Protein AF-0000000083613659 (afdb_homodimer)

Secondary structure (DSSP, 8-state):
----HHHHHH-HHHHHHHHHHHHHHHHHSTTSEEEEEEEETTEEEEEEES-SSSSS---TT-EEEGGGSGGGGSBTTTTB-EEES-GGG-GGGGGGHHHHHHTT--EEEEEEEE-TTS-EEEEEEEEESS-----HHHHHHHHHHHHHHHHHHHHHHHHHB-TTT-SEEHHHHHHHHHHHTTT-EEEEEEEEETHHHHHHHH-HHHHHHHHHHHHHHHHHHHTTSTT-EEEEEETTEEEEEEES---HHHHHHHHHHHHHHHH--SSS---EEEEEEEEE-SS--S-HHHHHHHHHHHHHHHHHTTSSEEEE-/----HHHHHH-HHHHHHHHHHHHHHHHHSTTSEEEEEEEETTEEEEEEES-SSSSS---TT-EEEGGGSGGGGSBTTTTB-EEES-GGG-GGGGGGHHHHHHTT--EEEEEEEE-TTS-EEEEEEEEESS-----HHHHHHHHHHHHHHHHHHHHHHHHHB-TTT-SEEHHHHHHHHHHHTTT-EEEEEEEEETHHHHHHHH-HHHHHHHHHHHHHHHHHHHTTSTT-EEEEEETTEEEEEEES---HHHHHHHHHHHHHHHH--SSS---EEEEEEEEE-SS--S-HHHHHHHHHHHHHHHHHTTSSEEEE-

Sequence (626 aa):
MMITLQELQVYRNFDELANDVLDLAKEILPDKLIYLTAFSDGQQIILKLSDENTQILLSEGMVINLEETVCNRVDFERNQPLIFEDIKKEPCLDDLKEILEDVNIESYLGIPISLVSGERFGTLCAAHHEASHFDKKSVDLLQRIARMFSYYLELERLAYRDALTGLYNRQYLFRFFDALSKEGGVLFFLDLDGFKKVNDKYGHDAGDEVLKEVASKLQLFVEGENGAFAARLGGDEFIINFPGIFTKADLIKRAEKLLNSLNNWAAKYPLSASIGIVAYPANGYLALETLLKNADSAMYKAKGAGKNTYAIFMMITLQELQVYRNFDELANDVLDLAKEILPDKLIYLTAFSDGQQIILKLSDENTQILLSEGMVINLEETVCNRVDFERNQPLIFEDIKKEPCLDDLKEILEDVNIESYLGIPISLVSGERFGTLCAAHHEASHFDKKSVDLLQRIARMFSYYLELERLAYRDALTGLYNRQYLFRFFDALSKEGGVLFFLDLDGFKKVNDKYGHDAGDEVLKEVASKLQLFVEGENGAFAARLGGDEFIINFPGIFTKADLIKRAEKLLNSLNNWAAKYPLSASIGIVAYPANGYLALETLLKNADSAMYKAKGAGKNTYAIF

Organism: NCBI:txid2304605

Nearest PDB structures (foldseek):
  4zmu-assembly2_D  TM=4.798E-01  e=1.813E-21  Pseudomonas aeruginosa PAO1
  4zmm-assembly1_B  TM=8.384E-01  e=2.530E-10  Pseudomonas aeruginosa PAO1
  6oap-assembly1_B  TM=8.321E-01  e=5.256E-07  [Leptolyngbya] sp. JSC-1
  6ob8-assembly1_A  TM=8.183E-01  e=5.579E-07  [Leptolyngbya] sp. JSC-1
  6ob8-assembly1_B  TM=8.165E-01  e=7.083E-07  [Leptolyngbya] sp. JSC-1

Structure (mmCIF, N/CA/C/O backbone):
data_AF-0000000083613659-model_v1
#
loop_
_entity.id
_entity.type
_entity.pdbx_description
1 polymer 'Sensor domain-containing diguanylate cyclase'
#
loop_
_atom_site.group_PDB
_atom_site.id
_atom_site.type_symbol
_atom_site.label_atom_id
_atom_site.label_alt_id
_atom_site.label_comp_id
_atom_site.label_asym_id
_atom_site.label_entity_id
_atom_site.label_seq_id
_atom_site.pdbx_PDB_ins_code
_atom_site.Cartn_x
_atom_site.Cartn_y
_atom_site.Cartn_z
_atom_site.occupancy
_atom_site.B_iso_or_equiv
_atom_site.auth_seq_id
_atom_site.auth_comp_id
_atom_site.auth_asym_id
_atom_site.auth_atom_id
_atom_site.pdbx_PDB_model_num
ATOM 1 N N . MET A 1 1 ? -7.594 -2.057 15.836 1 32.44 1 MET A N 1
ATOM 2 C CA . MET A 1 1 ? -8.82 -1.708 15.125 1 32.44 1 MET A CA 1
ATOM 3 C C . MET A 1 1 ? -9.094 -2.697 14 1 32.44 1 MET A C 1
ATOM 5 O O . MET A 1 1 ? -8.258 -2.887 13.117 1 32.44 1 MET A O 1
ATOM 9 N N . MET A 1 2 ? -10.047 -3.574 14.242 1 42.12 2 MET A N 1
ATOM 10 C CA . MET A 1 2 ? -10.484 -4.645 13.352 1 42.12 2 MET A CA 1
ATOM 11 C C . MET A 1 2 ? -11.031 -4.078 12.047 1 42.12 2 MET A C 1
ATOM 13 O O . MET A 1 2 ? -11.844 -3.148 12.062 1 42.12 2 MET A O 1
ATOM 17 N N . ILE A 1 3 ? -10.242 -4.223 11 1 49.47 3 ILE A N 1
ATOM 18 C CA . ILE A 1 3 ? -10.836 -3.867 9.711 1 49.47 3 ILE A CA 1
ATOM 19 C C . ILE A 1 3 ? -12.219 -4.504 9.586 1 49.47 3 ILE A C 1
ATOM 21 O O . ILE A 1 3 ? -12.359 -5.723 9.703 1 49.47 3 ILE A O 1
ATOM 25 N N . THR A 1 4 ? -13.227 -3.682 9.789 1 56.28 4 THR A N 1
ATOM 26 C CA . THR A 1 4 ? -14.57 -4.23 9.641 1 56.28 4 THR A CA 1
ATOM 27 C C . THR A 1 4 ? -14.82 -4.688 8.211 1 56.28 4 THR A C 1
ATOM 29 O O . THR A 1 4 ? -14.141 -4.234 7.281 1 56.28 4 THR A O 1
ATOM 32 N N . LEU A 1 5 ? -15.508 -5.711 8.078 1 55.19 5 LEU A N 1
ATOM 33 C CA . LEU A 1 5 ? -15.922 -6.238 6.781 1 55.19 5 LEU A CA 1
ATOM 34 C C . LEU A 1 5 ? -16.391 -5.113 5.867 1 55.19 5 LEU A C 1
ATOM 36 O O . LEU A 1 5 ? -16.125 -5.137 4.66 1 55.19 5 LEU A O 1
ATOM 40 N N . GLN A 1 6 ? -17.016 -4.281 6.52 1 55.59 6 GLN A N 1
ATOM 41 C CA . GLN A 1 6 ? -17.547 -3.168 5.734 1 55.59 6 GLN A CA 1
ATOM 42 C C . GLN A 1 6 ? -16.422 -2.354 5.109 1 55.59 6 GLN A C 1
ATOM 44 O O . GLN A 1 6 ? -16.516 -1.915 3.961 1 55.59 6 GLN A O 1
ATOM 49 N N . GLU A 1 7 ? -15.453 -2.32 5.879 1 59.97 7 GLU A N 1
ATOM 50 C CA . GLU A 1 7 ? -14.305 -1.567 5.391 1 59.97 7 GLU A CA 1
ATOM 51 C C . GLU A 1 7 ? -13.641 -2.275 4.211 1 59.97 7 GLU A C 1
ATOM 53 O O . GLU A 1 7 ? -13.234 -1.63 3.242 1 59.97 7 GLU A O 1
ATOM 58 N N . LEU A 1 8 ? -13.641 -3.51 4.371 1 61.19 8 LEU A N 1
ATOM 59 C CA . LEU A 1 8 ? -12.977 -4.262 3.311 1 61.19 8 LEU A CA 1
ATOM 60 C C . LEU A 1 8 ? -13.789 -4.211 2.02 1 61.19 8 LEU A C 1
ATOM 62 O O . LEU A 1 8 ? -13.219 -4.172 0.927 1 61.19 8 LEU A O 1
ATOM 66 N N . GLN A 1 9 ? -15.062 -4.238 2.195 1 57.19 9 GLN A N 1
ATOM 67 C CA . GLN A 1 9 ? -15.93 -4.246 1.021 1 57.19 9 GLN A CA 1
ATOM 68 C C . GLN A 1 9 ? -15.883 -2.902 0.298 1 57.19 9 GLN A C 1
ATOM 70 O O . GLN A 1 9 ? -16.094 -2.838 -0.915 1 57.19 9 GLN A O 1
ATOM 75 N N . VAL A 1 10 ? -15.695 -1.977 1.081 1 54.22 10 VAL A N 1
ATOM 76 C CA . VAL A 1 10 ? -15.719 -0.648 0.477 1 54.22 10 VAL A CA 1
ATOM 77 C C . VAL A 1 10 ? -14.461 -0.448 -0.372 1 54.22 10 VAL A C 1
ATOM 79 O O . VAL A 1 10 ? -14.469 0.333 -1.326 1 54.22 10 VAL A O 1
ATOM 82 N N . TYR A 1 11 ? -13.562 -1.342 -0.169 1 59.06 11 TYR A N 1
ATOM 83 C CA . TYR A 1 11 ? -12.328 -1.108 -0.9 1 59.06 11 TYR A CA 1
ATOM 84 C C . TYR A 1 11 ? -12.367 -1.778 -2.27 1 59.06 11 TYR A C 1
ATOM 86 O O . TYR A 1 11 ? -12.367 -3.008 -2.365 1 59.06 11 TYR A O 1
ATOM 94 N N . ARG A 1 12 ? -12.75 -1.066 -3.393 1 58.88 12 ARG A N 1
ATOM 95 C CA . ARG A 1 12 ? -12.719 -1.553 -4.766 1 58.88 12 ARG A CA 1
ATOM 96 C C . ARG A 1 12 ? -11.398 -2.266 -5.062 1 58.88 12 ARG A C 1
ATOM 98 O O . ARG A 1 12 ? -11.383 -3.291 -5.746 1 58.88 12 ARG A O 1
ATOM 105 N N . ASN A 1 13 ? -10.352 -1.729 -4.582 1 61.09 13 ASN A N 1
ATOM 106 C CA . ASN A 1 13 ? -9.039 -2.32 -4.836 1 61.09 13 ASN A CA 1
ATOM 107 C C . ASN A 1 13 ? -8.906 -3.684 -4.164 1 61.09 13 ASN A C 1
ATOM 109 O O . ASN A 1 13 ? -8.211 -4.566 -4.676 1 61.09 13 ASN A O 1
ATOM 113 N N . PHE A 1 14 ? -9.703 -3.812 -3.102 1 70.44 14 PHE A N 1
ATOM 114 C CA . PHE A 1 14 ? -9.711 -5.133 -2.482 1 70.44 14 PHE A CA 1
ATOM 115 C C . PHE A 1 14 ? -10.336 -6.164 -3.416 1 70.44 14 PHE A C 1
ATOM 117 O O . PHE A 1 14 ? -9.812 -7.277 -3.555 1 70.44 14 PHE A O 1
ATOM 124 N N . ASP A 1 15 ? -11.32 -5.594 -4.098 1 74.44 15 ASP A N 1
ATOM 125 C CA . ASP A 1 15 ? -12.023 -6.512 -4.984 1 74.44 15 ASP A CA 1
ATOM 126 C C . ASP A 1 15 ? -11.109 -7.004 -6.109 1 74.44 15 ASP A C 1
ATOM 128 O O . ASP A 1 15 ? -11.094 -8.195 -6.426 1 74.44 15 ASP A O 1
ATOM 132 N N . GLU A 1 16 ? -10.344 -6.102 -6.566 1 74.5 16 GLU A N 1
ATOM 133 C CA . GLU A 1 16 ? -9.453 -6.48 -7.66 1 74.5 16 GLU A CA 1
ATOM 134 C C . GLU A 1 16 ? -8.352 -7.422 -7.18 1 74.5 16 GLU A C 1
ATOM 136 O O . GLU A 1 16 ? -8.07 -8.438 -7.824 1 74.5 16 GLU A O 1
ATOM 141 N N . LEU A 1 17 ? -7.793 -7.074 -6.105 1 79.31 17 LEU A N 1
ATOM 142 C CA . LEU A 1 17 ? -6.73 -7.906 -5.547 1 79.31 17 LEU A CA 1
ATOM 143 C C . LEU A 1 17 ? -7.266 -9.289 -5.176 1 79.31 17 LEU A C 1
ATOM 145 O O . LEU A 1 17 ? -6.629 -10.305 -5.473 1 79.31 17 LEU A O 1
ATOM 149 N N . ALA A 1 18 ? -8.422 -9.234 -4.562 1 86.44 18 ALA A N 1
ATOM 150 C CA . ALA A 1 18 ? -9.039 -10.5 -4.188 1 86.44 18 ALA A CA 1
ATOM 151 C C . ALA A 1 18 ? -9.305 -11.367 -5.418 1 86.44 18 ALA A C 1
ATOM 153 O O . ALA A 1 18 ? -9.039 -12.57 -5.402 1 86.44 18 ALA A O 1
ATOM 154 N N . ASN A 1 19 ? -9.734 -10.742 -6.426 1 86.25 19 ASN A N 1
ATOM 155 C CA . ASN A 1 19 ? -10 -11.477 -7.66 1 86.25 19 ASN A CA 1
ATOM 156 C C . ASN A 1 19 ? -8.719 -12.062 -8.25 1 86.25 19 ASN A C 1
ATOM 158 O O . ASN A 1 19 ? -8.703 -13.203 -8.719 1 86.25 19 ASN A O 1
ATOM 162 N N . ASP A 1 20 ? -7.727 -11.273 -8.242 1 83.25 20 ASP A N 1
ATOM 163 C CA . ASP A 1 20 ? -6.457 -11.742 -8.781 1 83.25 20 ASP A CA 1
ATOM 164 C C . ASP A 1 20 ? -5.91 -12.914 -7.973 1 83.25 20 ASP A C 1
ATOM 166 O O . ASP A 1 20 ? -5.387 -13.875 -8.539 1 83.25 20 ASP A O 1
ATOM 170 N N . VAL A 1 21 ? -6.016 -12.805 -6.727 1 90 21 VAL A N 1
ATOM 171 C CA . VAL A 1 21 ? -5.586 -13.883 -5.84 1 90 21 VAL A CA 1
ATOM 172 C C . VAL A 1 21 ? -6.383 -15.148 -6.137 1 90 21 VAL A C 1
ATOM 174 O O . VAL A 1 21 ? -5.809 -16.234 -6.285 1 90 21 VAL A O 1
ATOM 177 N N . LEU A 1 22 ? -7.664 -15 -6.277 1 92.5 22 LEU A N 1
ATOM 178 C CA . LEU A 1 22 ? -8.523 -16.156 -6.523 1 92.5 22 LEU A CA 1
ATOM 179 C C . LEU A 1 22 ? -8.242 -16.766 -7.891 1 92.5 22 LEU A C 1
ATOM 181 O O . LEU A 1 22 ? -8.227 -17.984 -8.039 1 92.5 22 LEU A O 1
ATOM 185 N N . ASP A 1 23 ? -8.023 -15.93 -8.797 1 87.44 23 ASP A N 1
ATOM 186 C CA . ASP A 1 23 ? -7.723 -16.422 -10.141 1 87.44 23 ASP A CA 1
ATOM 187 C C . ASP A 1 23 ? -6.418 -17.219 -10.148 1 87.44 23 ASP A C 1
ATOM 189 O O . ASP A 1 23 ? -6.344 -18.281 -10.773 1 87.44 23 ASP A O 1
ATOM 193 N N . LEU A 1 24 ? -5.453 -16.703 -9.523 1 89.25 24 LEU A N 1
ATOM 194 C CA . LEU A 1 24 ? -4.184 -17.422 -9.422 1 89.25 24 LEU A CA 1
ATOM 195 C C . LEU A 1 24 ? -4.359 -18.75 -8.703 1 89.25 24 LEU A C 1
ATOM 197 O O . LEU A 1 24 ? -3.877 -19.781 -9.172 1 89.25 24 LEU A O 1
ATOM 201 N N . ALA A 1 25 ? -5.051 -18.734 -7.621 1 93.5 25 ALA A N 1
ATOM 202 C CA . ALA A 1 25 ? -5.293 -19.953 -6.852 1 93.5 25 ALA A CA 1
ATOM 203 C C . ALA A 1 25 ? -6.078 -20.969 -7.672 1 93.5 25 ALA A C 1
ATOM 205 O O . ALA A 1 25 ? -5.809 -22.172 -7.602 1 93.5 25 ALA A O 1
ATOM 206 N N . LYS A 1 26 ? -7 -20.484 -8.438 1 92.25 26 LYS A N 1
ATOM 207 C CA . LYS A 1 26 ? -7.82 -21.344 -9.273 1 92.25 26 LYS A CA 1
ATOM 208 C C . LYS A 1 26 ? -6.98 -22.031 -10.352 1 92.25 26 LYS A C 1
ATOM 210 O O . LYS A 1 26 ? -7.246 -23.172 -10.719 1 92.25 26 LYS A O 1
ATOM 215 N N . GLU A 1 27 ? -6.066 -21.359 -10.812 1 88.38 27 GLU A N 1
ATOM 216 C CA . GLU A 1 27 ? -5.156 -21.953 -11.789 1 88.38 27 GLU A CA 1
ATOM 217 C C . GLU A 1 27 ? -4.328 -23.062 -11.156 1 88.38 27 GLU A C 1
ATOM 219 O O . GLU A 1 27 ? -3.98 -24.047 -11.82 1 88.38 27 GLU A O 1
ATOM 224 N N . ILE A 1 28 ? -4.043 -22.938 -9.922 1 90.31 28 ILE A N 1
ATOM 225 C CA . ILE A 1 28 ? -3.244 -23.922 -9.195 1 90.31 28 ILE A CA 1
ATOM 226 C C . ILE A 1 28 ? -4.102 -25.141 -8.852 1 90.31 28 ILE A C 1
ATOM 228 O O . ILE A 1 28 ? -3.664 -26.281 -9.008 1 90.31 28 ILE A O 1
ATOM 232 N N . LEU A 1 29 ? -5.332 -24.859 -8.375 1 93.19 29 LEU A N 1
ATOM 233 C CA . LEU A 1 29 ? -6.305 -25.891 -8.055 1 93.19 29 LEU A CA 1
ATOM 234 C C . LEU A 1 29 ? -7.594 -25.688 -8.844 1 93.19 29 LEU A C 1
ATOM 236 O O . LEU A 1 29 ? -8.609 -25.25 -8.289 1 93.19 29 LEU A O 1
ATOM 240 N N . PRO A 1 30 ? -7.617 -26.125 -10.07 1 90.81 30 PRO A N 1
ATOM 241 C CA . PRO A 1 30 ? -8.734 -25.781 -10.961 1 90.81 30 PRO A CA 1
ATOM 242 C C . PRO A 1 30 ? -10.031 -26.484 -10.578 1 90.81 30 PRO A C 1
ATOM 244 O O . PRO A 1 30 ? -11.117 -25.984 -10.883 1 90.81 30 PRO A O 1
ATOM 247 N N . ASP A 1 31 ? -9.945 -27.562 -9.906 1 92.19 31 ASP A N 1
ATOM 248 C CA . ASP A 1 31 ? -11.141 -28.359 -9.641 1 92.19 31 ASP A CA 1
ATOM 249 C C . ASP A 1 31 ? -11.742 -28 -8.281 1 92.19 31 ASP A C 1
ATOM 251 O O . ASP A 1 31 ? -12.773 -28.547 -7.887 1 92.19 31 ASP A O 1
ATOM 255 N N . LYS A 1 32 ? -11.164 -27.094 -7.59 1 95.56 32 LYS A N 1
ATOM 256 C CA . LYS A 1 32 ? -11.625 -26.734 -6.254 1 95.56 32 LYS A CA 1
ATOM 257 C C . LYS A 1 32 ? -12.336 -25.375 -6.266 1 95.56 32 LYS A C 1
ATOM 259 O O . LYS A 1 32 ? -12.102 -24.562 -7.152 1 95.56 32 LYS A O 1
ATOM 264 N N . LEU A 1 33 ? -13.281 -25.219 -5.352 1 96.62 33 LEU A N 1
ATOM 265 C CA . LEU A 1 33 ? -13.758 -23.875 -5.055 1 96.62 33 LEU A CA 1
ATOM 266 C C . LEU A 1 33 ? -12.758 -23.125 -4.191 1 96.62 33 LEU A C 1
ATOM 268 O O . LEU A 1 33 ? -12.383 -23.594 -3.115 1 96.62 33 LEU A O 1
ATOM 272 N N . ILE A 1 34 ? -12.312 -22.016 -4.684 1 97.19 34 ILE A N 1
ATOM 273 C CA . ILE A 1 34 ? -11.406 -21.156 -3.928 1 97.19 34 ILE A CA 1
ATOM 274 C C . ILE A 1 34 ? -12.172 -19.969 -3.35 1 97.19 34 ILE A C 1
ATOM 276 O O . ILE A 1 34 ? -12.992 -19.359 -4.043 1 97.19 34 ILE A O 1
ATOM 280 N N . TYR A 1 35 ? -11.914 -19.703 -2.074 1 95.94 35 TYR A N 1
ATOM 281 C CA . TYR A 1 35 ? -12.617 -18.547 -1.516 1 95.94 35 TYR A CA 1
ATOM 282 C C . TYR A 1 35 ? -11.805 -17.906 -0.397 1 95.94 35 TYR A C 1
ATOM 284 O O . TYR A 1 35 ? -10.945 -18.562 0.207 1 95.94 35 TYR A O 1
ATOM 292 N N . LEU A 1 36 ? -12.023 -16.656 -0.271 1 94.38 36 LEU A N 1
ATOM 293 C CA . LEU A 1 36 ? -11.391 -15.844 0.767 1 94.38 36 LEU A CA 1
ATOM 294 C C . LEU A 1 36 ? -12.375 -15.539 1.894 1 94.38 36 LEU A C 1
ATOM 296 O O . LEU A 1 36 ? -13.539 -15.234 1.639 1 94.38 36 LEU A O 1
ATOM 300 N N . THR A 1 37 ? -11.875 -15.672 3.135 1 93.44 37 THR A N 1
ATOM 301 C CA . THR A 1 37 ? -12.727 -15.367 4.277 1 93.44 37 THR A CA 1
ATOM 302 C C . THR A 1 37 ? -12.055 -14.352 5.191 1 93.44 37 THR A C 1
ATOM 304 O O . THR A 1 37 ? -10.852 -14.117 5.102 1 93.44 37 THR A O 1
ATOM 307 N N . ALA A 1 38 ? -12.859 -13.719 6.012 1 91.38 38 ALA A N 1
ATOM 308 C CA . ALA A 1 38 ? -12.398 -12.828 7.07 1 91.38 38 ALA A CA 1
ATOM 309 C C . ALA A 1 38 ? -13.078 -13.141 8.398 1 91.38 38 ALA A C 1
ATOM 311 O O . ALA A 1 38 ? -14.188 -13.68 8.422 1 91.38 38 ALA A O 1
ATOM 312 N N . PHE A 1 39 ? -12.328 -12.859 9.453 1 90.94 39 PHE A N 1
ATOM 313 C CA . PHE A 1 39 ? -12.859 -13.047 10.797 1 90.94 39 PHE A CA 1
ATOM 314 C C . PHE A 1 39 ? -13.227 -11.703 11.422 1 90.94 39 PHE A C 1
ATOM 316 O O . PHE A 1 39 ? -12.5 -10.727 11.273 1 90.94 39 PHE A O 1
ATOM 323 N N . SER A 1 40 ? -14.375 -11.594 12 1 83.44 40 SER A N 1
ATOM 324 C CA . SER A 1 40 ? -14.812 -10.406 12.719 1 83.44 40 SER A CA 1
ATOM 325 C C . SER A 1 40 ? -15.789 -10.758 13.836 1 83.44 40 SER A C 1
ATOM 327 O O . SER A 1 40 ? -16.812 -11.391 13.586 1 83.44 40 SER A O 1
ATOM 329 N N . ASP A 1 41 ? -15.469 -10.336 15.031 1 82.94 41 ASP A N 1
ATOM 330 C CA . ASP A 1 41 ? -16.375 -10.469 16.156 1 82.94 41 ASP A CA 1
ATOM 331 C C . ASP A 1 41 ? -16.859 -11.906 16.312 1 82.94 41 ASP A C 1
ATOM 333 O O . ASP A 1 41 ? -18.062 -12.164 16.375 1 82.94 41 ASP A O 1
ATOM 337 N N . GLY A 1 42 ? -16.016 -12.766 16.219 1 88.25 42 GLY A N 1
ATOM 338 C CA . GLY A 1 42 ? -16.328 -14.172 16.438 1 88.25 42 GLY A CA 1
ATOM 339 C C . GLY A 1 42 ? -17.047 -14.812 15.266 1 88.25 42 GLY A C 1
ATOM 340 O O . GLY A 1 42 ? -17.578 -15.914 15.383 1 88.25 42 GLY A O 1
ATOM 341 N N . GLN A 1 43 ? -17.094 -14.117 14.188 1 91.62 43 GLN A N 1
ATOM 342 C CA . GLN A 1 43 ? -17.75 -14.617 12.984 1 91.62 43 GLN A CA 1
ATOM 343 C C . GLN A 1 43 ? -16.766 -14.727 11.82 1 91.62 43 GLN A C 1
ATOM 345 O O . GLN A 1 43 ? -15.742 -14.055 11.812 1 91.62 43 GLN A O 1
ATOM 350 N N . GLN A 1 44 ? -17.125 -15.648 10.922 1 92.94 44 GLN A N 1
ATOM 351 C CA . GLN A 1 44 ? -16.453 -15.719 9.633 1 92.94 44 GLN A CA 1
ATOM 352 C C . GLN A 1 44 ? -17.344 -15.172 8.516 1 92.94 44 GLN A C 1
ATOM 354 O O . GLN A 1 44 ? -18.531 -15.477 8.453 1 92.94 44 GLN A O 1
ATOM 359 N N . ILE A 1 45 ? -16.766 -14.391 7.703 1 91.38 45 ILE A N 1
ATOM 360 C CA . ILE A 1 45 ? -17.469 -13.844 6.551 1 91.38 45 ILE A CA 1
ATOM 361 C C . ILE A 1 45 ? -16.812 -14.328 5.262 1 91.38 45 ILE A C 1
ATOM 363 O O . ILE A 1 45 ? -15.586 -14.242 5.113 1 91.38 45 ILE A O 1
ATOM 367 N N . ILE A 1 46 ? -17.609 -14.883 4.348 1 92.31 46 ILE A N 1
ATOM 368 C CA . ILE A 1 46 ? -17.094 -15.227 3.023 1 92.31 46 ILE A CA 1
ATOM 369 C C . ILE A 1 46 ? -16.984 -13.969 2.17 1 92.31 46 ILE A C 1
ATOM 371 O O . ILE A 1 46 ? -18 -13.383 1.779 1 92.31 46 ILE A O 1
ATOM 375 N N . LEU A 1 47 ? -15.781 -13.656 1.798 1 88.25 47 LEU A N 1
ATOM 376 C CA . LEU A 1 47 ? -15.555 -12.383 1.116 1 88.25 47 LEU A CA 1
ATOM 377 C C . LEU A 1 47 ? -15.727 -12.539 -0.391 1 88.25 47 LEU A C 1
ATOM 379 O O . LEU A 1 47 ? -16.375 -11.711 -1.033 1 88.25 47 LEU A O 1
ATOM 383 N N . LYS A 1 48 ? -15.117 -13.508 -0.908 1 91.06 48 LYS A N 1
ATOM 384 C CA . LYS A 1 48 ? -15.086 -13.695 -2.355 1 91.06 48 LYS A CA 1
ATOM 385 C C . LYS A 1 48 ? -14.977 -15.172 -2.721 1 91.06 48 LYS A C 1
ATOM 387 O O . LYS A 1 48 ? -14.289 -15.938 -2.037 1 91.06 48 LYS A O 1
ATOM 392 N N . LEU A 1 49 ? -15.609 -15.5 -3.807 1 93.75 49 LEU A N 1
ATOM 393 C CA . LEU A 1 49 ? -15.555 -16.859 -4.344 1 93.75 49 LEU A CA 1
ATOM 394 C C . LEU A 1 49 ? -14.945 -16.859 -5.738 1 93.75 49 LEU A C 1
ATOM 396 O O . LEU A 1 49 ? -15.133 -15.914 -6.508 1 93.75 49 LEU A O 1
ATOM 400 N N . SER A 1 50 ? -14.211 -17.922 -6.02 1 92.12 50 SER A N 1
ATOM 401 C CA . SER A 1 50 ? -13.656 -18.062 -7.359 1 92.12 50 SER A CA 1
ATOM 402 C C . SER A 1 50 ? -14.742 -18.359 -8.383 1 92.12 50 SER A C 1
ATOM 404 O O . SER A 1 50 ? -14.594 -18.047 -9.57 1 92.12 50 SER A O 1
ATOM 406 N N . ASP A 1 51 ? -15.625 -19.172 -8.031 1 83.81 51 ASP A N 1
ATOM 407 C CA . ASP A 1 51 ? -16.719 -19.609 -8.891 1 83.81 51 ASP A CA 1
ATOM 408 C C . ASP A 1 51 ? -18.047 -19.641 -8.117 1 83.81 51 ASP A C 1
ATOM 410 O O . ASP A 1 51 ? -18.078 -20.109 -6.98 1 83.81 51 ASP A O 1
ATOM 414 N N . GLU A 1 52 ? -19.031 -19.219 -8.812 1 71.06 52 GLU A N 1
ATOM 415 C CA . GLU A 1 52 ? -20.328 -19.234 -8.164 1 71.06 52 GLU A CA 1
ATOM 416 C C . GLU A 1 52 ? -21.109 -20.5 -8.523 1 71.06 52 GLU A C 1
ATOM 418 O O . GLU A 1 52 ? -22.016 -20.906 -7.801 1 71.06 52 GLU A O 1
ATOM 423 N N . ASN A 1 53 ? -20.688 -21.047 -9.516 1 70.19 53 ASN A N 1
ATOM 424 C CA . ASN A 1 53 ? -21.453 -22.203 -9.984 1 70.19 53 ASN A CA 1
ATOM 425 C C . ASN A 1 53 ? -20.766 -23.516 -9.602 1 70.19 53 ASN A C 1
ATOM 427 O O . ASN A 1 53 ? -20.156 -24.172 -10.453 1 70.19 53 ASN A O 1
ATOM 431 N N . THR A 1 54 ? -20.828 -23.781 -8.383 1 80 54 THR A N 1
ATOM 432 C CA . THR A 1 54 ? -20.219 -25.016 -7.887 1 80 54 THR A CA 1
ATOM 433 C C . THR A 1 54 ? -21.25 -25.828 -7.105 1 80 54 THR A C 1
ATOM 435 O O . THR A 1 54 ? -22.359 -25.375 -6.863 1 80 54 THR A O 1
ATOM 438 N N . GLN A 1 55 ? -20.969 -27.078 -6.824 1 90.19 55 GLN A N 1
ATOM 439 C CA . GLN A 1 55 ? -21.797 -27.953 -6.02 1 90.19 55 GLN A CA 1
ATOM 440 C C . GLN A 1 55 ? -21.688 -27.609 -4.535 1 90.19 55 GLN A C 1
ATOM 442 O O . GLN A 1 55 ? -22.438 -28.141 -3.711 1 90.19 55 GLN A O 1
ATOM 447 N N . ILE A 1 56 ? -20.844 -26.75 -4.246 1 93.88 56 ILE A N 1
ATOM 448 C CA . ILE A 1 56 ? -20.656 -26.281 -2.875 1 93.88 56 ILE A CA 1
ATOM 449 C C . ILE A 1 56 ? -21.578 -25.094 -2.605 1 93.88 56 ILE A C 1
ATOM 451 O O . ILE A 1 56 ? -21.641 -24.156 -3.41 1 93.88 56 ILE A O 1
ATOM 455 N N . LEU A 1 57 ? -22.25 -25.078 -1.444 1 93.31 57 LEU A N 1
ATOM 456 C CA . LEU A 1 57 ? -23.281 -24.094 -1.148 1 93.31 57 LEU A CA 1
ATOM 457 C C . LEU A 1 57 ? -22.75 -22.969 -0.287 1 93.31 57 LEU A C 1
ATOM 459 O O . LEU A 1 57 ? -23.141 -22.812 0.867 1 93.31 57 LEU A O 1
ATOM 463 N N . LEU A 1 58 ? -21.891 -22.234 -0.814 1 93.38 58 LEU A N 1
ATOM 464 C CA . LEU A 1 58 ? -21.359 -21 -0.222 1 93.38 58 LEU A CA 1
ATOM 465 C C . LEU A 1 58 ? -21.703 -19.797 -1.09 1 93.38 58 LEU A C 1
ATOM 467 O O . LEU A 1 58 ? -21.859 -19.922 -2.307 1 93.38 58 LEU A O 1
ATOM 471 N N . SER A 1 59 ? -21.828 -18.656 -0.43 1 91.81 59 SER A N 1
ATOM 472 C CA . SER A 1 59 ? -22.078 -17.406 -1.146 1 91.81 59 SER A CA 1
ATOM 473 C C . SER A 1 59 ? -21.281 -16.266 -0.551 1 91.81 59 SER A C 1
ATOM 475 O O . SER A 1 59 ? -20.984 -16.25 0.645 1 91.81 59 SER A O 1
ATOM 477 N N . GLU A 1 60 ? -20.922 -15.336 -1.434 1 88.5 60 GLU A N 1
ATOM 478 C CA . GLU A 1 60 ? -20.25 -14.141 -0.94 1 88.5 60 GLU A CA 1
ATOM 479 C C . GLU A 1 60 ? -21.125 -13.391 0.063 1 88.5 60 GLU A C 1
ATOM 481 O O . GLU A 1 60 ? -22.344 -13.281 -0.123 1 88.5 60 GLU A O 1
ATOM 486 N N . GLY A 1 61 ? -20.469 -12.961 1.181 1 85.94 61 GLY A N 1
ATOM 487 C CA . GLY A 1 61 ? -21.203 -12.219 2.199 1 85.94 61 GLY A CA 1
ATOM 488 C C . GLY A 1 61 ? -21.797 -13.109 3.279 1 85.94 61 GLY A C 1
ATOM 489 O O . GLY A 1 61 ? -22.266 -12.617 4.305 1 85.94 61 GLY A O 1
ATOM 490 N N . MET A 1 62 ? -21.812 -14.367 3.053 1 90 62 MET A N 1
ATOM 491 C CA . MET A 1 62 ? -22.328 -15.305 4.051 1 90 62 MET A CA 1
ATOM 492 C C . MET A 1 62 ? -21.562 -15.164 5.367 1 90 62 MET A C 1
ATOM 494 O O . MET A 1 62 ? -20.344 -15.031 5.371 1 90 62 MET A O 1
ATOM 498 N N . VAL A 1 63 ? -22.328 -15.117 6.438 1 91.5 63 VAL A N 1
ATOM 499 C CA . VAL A 1 63 ? -21.766 -14.984 7.777 1 91.5 63 VAL A CA 1
ATOM 500 C C . VAL A 1 63 ? -22.031 -16.266 8.578 1 91.5 63 VAL A C 1
ATOM 502 O O . VAL A 1 63 ? -23.156 -16.75 8.633 1 91.5 63 VAL A O 1
ATOM 505 N N . ILE A 1 64 ? -20.984 -16.797 9.148 1 93.25 64 ILE A N 1
ATOM 506 C CA . ILE A 1 64 ? -21.062 -18.047 9.914 1 93.25 64 ILE A CA 1
ATOM 507 C C . ILE A 1 64 ? -20.328 -17.875 11.25 1 93.25 64 ILE A C 1
ATOM 509 O O . ILE A 1 64 ? -19.297 -17.219 11.312 1 93.25 64 ILE A O 1
ATOM 513 N N . ASN A 1 65 ? -20.938 -18.469 12.281 1 94.12 65 ASN A N 1
ATOM 514 C CA . ASN A 1 65 ? -20.219 -18.484 13.547 1 94.12 65 ASN A CA 1
ATOM 515 C C . ASN A 1 65 ? -18.875 -19.203 13.422 1 94.12 65 ASN A C 1
ATOM 517 O O . ASN A 1 65 ? -18.828 -20.328 12.914 1 94.12 65 ASN A O 1
ATOM 521 N N . LEU A 1 66 ? -17.859 -18.578 13.883 1 94.12 66 LEU A N 1
ATOM 522 C CA . LEU A 1 66 ? -16.516 -19.094 13.711 1 94.12 66 LEU A CA 1
ATOM 523 C C . LEU A 1 66 ? -16.375 -20.484 14.344 1 94.12 66 LEU A C 1
ATOM 525 O O . LEU A 1 66 ? -15.711 -21.359 13.789 1 94.12 66 LEU A O 1
ATOM 529 N N . GLU A 1 67 ? -17.031 -20.719 15.445 1 91.56 67 GLU A N 1
ATOM 530 C CA . GLU A 1 67 ? -16.969 -21.984 16.156 1 91.56 67 GLU A CA 1
ATOM 531 C C . GLU A 1 67 ? -17.578 -23.109 15.328 1 91.56 67 GLU A C 1
ATOM 533 O O . GLU A 1 67 ? -17.312 -24.297 15.586 1 91.56 67 GLU A O 1
ATOM 538 N N . GLU A 1 68 ? -18.328 -22.766 14.344 1 92.56 68 GLU A N 1
ATOM 539 C CA . GLU A 1 68 ? -19.016 -23.75 13.508 1 92.56 68 GLU A CA 1
ATOM 540 C C . GLU A 1 68 ? -18.312 -23.922 12.172 1 92.56 68 GLU A C 1
ATOM 542 O O . GLU A 1 68 ? -18.906 -24.422 11.211 1 92.56 68 GLU A O 1
ATOM 547 N N . THR A 1 69 ? -17.125 -23.484 12.086 1 94.25 69 THR A N 1
ATOM 548 C CA . THR A 1 69 ? -16.391 -23.578 10.828 1 94.25 69 THR A CA 1
ATOM 549 C C . THR A 1 69 ? -15.141 -24.422 10.992 1 94.25 69 THR A C 1
ATOM 551 O O . THR A 1 69 ? -14.578 -24.5 12.078 1 94.25 69 THR A O 1
ATOM 554 N N . VAL A 1 70 ? -14.75 -25.016 9.883 1 94.94 70 VAL A N 1
ATOM 555 C CA . VAL A 1 70 ? -13.492 -25.75 9.859 1 94.94 70 VAL A CA 1
ATOM 556 C C . VAL A 1 70 ? -12.32 -24.781 10.023 1 94.94 70 VAL A C 1
ATOM 558 O O . VAL A 1 70 ? -11.297 -25.141 10.617 1 94.94 70 VAL A O 1
ATOM 561 N N . CYS A 1 71 ? -12.469 -23.578 9.539 1 93.94 71 CYS A N 1
ATOM 562 C CA . CYS A 1 71 ? -11.43 -22.562 9.555 1 93.94 71 CYS A CA 1
ATOM 563 C C . CYS A 1 71 ? -10.984 -22.25 10.984 1 93.94 71 CYS A C 1
ATOM 565 O O . CYS A 1 71 ? -9.859 -21.812 11.211 1 93.94 71 CYS A O 1
ATOM 567 N N . ASN A 1 72 ? -11.906 -22.422 11.883 1 92.62 72 ASN A N 1
ATOM 568 C CA . ASN A 1 72 ? -11.578 -22.172 13.281 1 92.62 72 ASN A CA 1
ATOM 569 C C . ASN A 1 72 ? -10.461 -23.078 13.766 1 92.62 72 ASN A C 1
ATOM 571 O O . ASN A 1 72 ? -9.852 -22.828 14.805 1 92.62 72 ASN A O 1
ATOM 575 N N . ARG A 1 73 ? -10.156 -24.141 13.086 1 94.19 73 ARG A N 1
ATOM 576 C CA . ARG A 1 73 ? -9.164 -25.125 13.492 1 94.19 73 ARG A CA 1
ATOM 577 C C . ARG A 1 73 ? -7.828 -24.875 12.805 1 94.19 73 ARG A C 1
ATOM 579 O O . ARG A 1 73 ? -6.852 -25.578 13.062 1 94.19 73 ARG A O 1
ATOM 586 N N . VAL A 1 74 ? -7.766 -23.891 11.977 1 95.81 74 VAL A N 1
ATOM 587 C CA . VAL A 1 74 ? -6.523 -23.547 11.297 1 95.81 74 VAL A CA 1
ATOM 588 C C . VAL A 1 74 ? -5.516 -23 12.312 1 95.81 74 VAL A C 1
ATOM 590 O O . VAL A 1 74 ? -5.875 -22.25 13.211 1 95.81 74 VAL A O 1
ATOM 593 N N . ASP A 1 75 ? -4.266 -23.328 12.18 1 95.06 75 ASP A N 1
ATOM 594 C CA . ASP A 1 75 ? -3.197 -22.938 13.094 1 95.06 75 ASP A CA 1
ATOM 595 C C . ASP A 1 75 ? -2.604 -21.594 12.719 1 95.06 75 ASP A C 1
ATOM 597 O O . ASP A 1 75 ? -1.587 -21.516 12.023 1 95.06 75 ASP A O 1
ATOM 601 N N . PHE A 1 76 ? -3.086 -20.562 13.273 1 94.06 76 PHE A N 1
ATOM 602 C CA . PHE A 1 76 ? -2.611 -19.219 12.992 1 94.06 76 PHE A CA 1
ATOM 603 C C . PHE A 1 76 ? -1.297 -18.938 13.711 1 94.06 76 PHE A C 1
ATOM 605 O O . PHE A 1 76 ? -0.484 -18.141 13.25 1 94.06 76 PHE A O 1
ATOM 612 N N . GLU A 1 77 ? -1.164 -19.578 14.828 1 91.31 77 GLU A N 1
ATOM 613 C CA . GLU A 1 77 ? 0.04 -19.344 15.617 1 91.31 77 GLU A CA 1
ATOM 614 C C . GLU A 1 77 ? 1.289 -19.797 14.875 1 91.31 77 GLU A C 1
ATOM 616 O O . GLU A 1 77 ? 2.283 -19.078 14.812 1 91.31 77 GLU A O 1
ATOM 621 N N . ARG A 1 78 ? 1.121 -20.969 14.32 1 92.88 78 ARG A N 1
ATOM 622 C CA . ARG A 1 78 ? 2.268 -21.516 13.602 1 92.88 78 ARG A CA 1
ATOM 623 C C . ARG A 1 78 ? 2.166 -21.219 12.109 1 92.88 78 ARG A C 1
ATOM 625 O O . ARG A 1 78 ? 3.008 -21.656 11.32 1 92.88 78 ARG A O 1
ATOM 632 N N . ASN A 1 79 ? 1.198 -20.531 11.664 1 93.31 79 ASN A N 1
ATOM 633 C CA . ASN A 1 79 ? 0.956 -20.188 10.266 1 93.31 79 ASN A CA 1
ATOM 634 C C . ASN A 1 79 ? 1.025 -21.406 9.367 1 93.31 79 ASN A C 1
ATOM 636 O O . ASN A 1 79 ? 1.695 -21.391 8.328 1 93.31 79 ASN A O 1
ATOM 640 N N . GLN A 1 80 ? 0.338 -22.453 9.766 1 95.38 80 GLN A N 1
ATOM 641 C CA . GLN A 1 80 ? 0.34 -23.719 9.016 1 95.38 80 GLN A CA 1
ATOM 642 C C . GLN A 1 80 ? -1.019 -23.969 8.375 1 95.38 80 GLN A C 1
ATOM 644 O O . GLN A 1 80 ? -2.059 -23.703 8.977 1 95.38 80 GLN A O 1
ATOM 649 N N . PRO A 1 81 ? -0.96 -24.531 7.168 1 97.62 81 PRO A N 1
ATOM 650 C CA . PRO A 1 81 ? -2.23 -24.875 6.527 1 97.62 81 PRO A CA 1
ATOM 651 C C . PRO A 1 81 ? -2.941 -26.031 7.215 1 97.62 81 PRO A C 1
ATOM 653 O O . PRO A 1 81 ? -2.301 -26.859 7.887 1 97.62 81 PRO A O 1
ATOM 656 N N . LEU A 1 82 ? -4.207 -26.062 7.121 1 98 82 LEU A N 1
ATOM 657 C CA . LEU A 1 82 ? -5.055 -27.172 7.551 1 98 82 LEU A CA 1
ATOM 658 C C . LEU A 1 82 ? -5.594 -27.938 6.352 1 98 82 LEU A C 1
ATOM 660 O O . LEU A 1 82 ? -6.164 -27.344 5.434 1 98 82 LEU A O 1
ATOM 664 N N . ILE A 1 83 ? -5.395 -29.234 6.402 1 98 83 ILE A N 1
ATOM 665 C CA . ILE A 1 83 ? -5.793 -30.031 5.25 1 98 83 ILE A CA 1
ATOM 666 C C . ILE A 1 83 ? -6.641 -31.219 5.715 1 98 83 ILE A C 1
ATOM 668 O O . ILE A 1 83 ? -6.25 -31.938 6.629 1 98 83 ILE A O 1
ATOM 672 N N . PHE A 1 84 ? -7.773 -31.344 5.148 1 97.69 84 PHE A N 1
ATOM 673 C CA . PHE A 1 84 ? -8.609 -32.531 5.246 1 97.69 84 PHE A CA 1
ATOM 674 C C . PHE A 1 84 ? -8.953 -33.062 3.863 1 97.69 84 PHE A C 1
ATOM 676 O O . PHE A 1 84 ? -9.766 -32.469 3.146 1 97.69 84 PHE A O 1
ATOM 683 N N . GLU A 1 85 ? -8.445 -34.156 3.52 1 97.31 85 GLU A N 1
ATOM 684 C CA . GLU A 1 85 ? -8.648 -34.719 2.18 1 97.31 85 GLU A CA 1
ATOM 685 C C . GLU A 1 85 ? -9.93 -35.531 2.104 1 97.31 85 GLU A C 1
ATOM 687 O O . GLU A 1 85 ? -10.461 -35.781 1.014 1 97.31 85 GLU A O 1
ATOM 692 N N . ASP A 1 86 ? -10.359 -36 3.221 1 96.94 86 ASP A N 1
ATOM 693 C CA . ASP A 1 86 ? -11.617 -36.719 3.357 1 96.94 86 ASP A CA 1
ATOM 694 C C . ASP A 1 86 ? -12.266 -36.438 4.715 1 96.94 86 ASP A C 1
ATOM 696 O O . ASP A 1 86 ? -11.969 -37.125 5.699 1 96.94 86 ASP A O 1
ATOM 700 N N . ILE A 1 87 ? -13.195 -35.531 4.668 1 94.94 87 ILE A N 1
ATOM 701 C CA . ILE A 1 87 ? -13.789 -35.031 5.902 1 94.94 87 ILE A CA 1
ATOM 702 C C . ILE A 1 87 ? -14.578 -36.156 6.59 1 94.94 87 ILE A C 1
ATOM 704 O O . ILE A 1 87 ? -14.617 -36.219 7.82 1 94.94 87 ILE A O 1
ATOM 708 N N . LYS A 1 88 ? -15.172 -37.062 5.867 1 92.38 88 LYS A N 1
ATOM 709 C CA . LYS A 1 88 ? -15.969 -38.125 6.418 1 92.38 88 LYS A CA 1
ATOM 710 C C . LYS A 1 88 ? -15.117 -39.062 7.273 1 92.38 88 LYS A C 1
ATOM 712 O O . LYS A 1 88 ? -15.633 -39.75 8.164 1 92.38 88 LYS A O 1
ATOM 717 N N . LYS A 1 89 ? -13.852 -39.031 7.062 1 94.12 89 LYS A N 1
ATOM 718 C CA . LYS A 1 89 ? -12.953 -39.938 7.77 1 94.12 89 LYS A CA 1
ATOM 719 C C . LYS A 1 89 ? -12.281 -39.219 8.945 1 94.12 89 LYS A C 1
ATOM 721 O O . LYS A 1 89 ? -11.391 -39.781 9.586 1 94.12 89 LYS A O 1
ATOM 726 N N . GLU A 1 90 ? -12.672 -38.062 9.188 1 93.81 90 GLU A N 1
ATOM 727 C CA . GLU A 1 90 ? -12.016 -37.281 10.227 1 93.81 90 GLU A CA 1
ATOM 728 C C . GLU A 1 90 ? -12.891 -37.156 11.469 1 93.81 90 GLU A C 1
ATOM 730 O O . GLU A 1 90 ? -13.742 -36.25 11.555 1 93.81 90 GLU A O 1
ATOM 735 N N . PRO A 1 91 ? -12.586 -37.844 12.492 1 91.81 91 PRO A N 1
ATOM 736 C CA . PRO A 1 91 ? -13.422 -37.844 13.695 1 91.81 91 PRO A CA 1
ATOM 737 C C . PRO A 1 91 ? -13.414 -36.469 14.398 1 91.81 91 PRO A C 1
ATOM 739 O O . PRO A 1 91 ? -14.398 -36.125 15.055 1 91.81 91 PRO A O 1
ATOM 742 N N . CYS A 1 92 ? -12.344 -35.781 14.297 1 90.75 92 CYS A N 1
ATOM 743 C CA . CYS A 1 92 ? -12.227 -34.469 14.969 1 90.75 92 CYS A CA 1
ATOM 744 C C . CYS A 1 92 ? -13.219 -33.469 14.406 1 90.75 92 CYS A C 1
ATOM 746 O O . CYS A 1 92 ? -13.438 -32.406 14.984 1 90.75 92 CYS A O 1
ATOM 748 N N . LEU A 1 93 ? -13.867 -33.844 13.297 1 92.81 93 LEU A N 1
ATOM 749 C CA . LEU A 1 93 ? -14.82 -32.938 12.664 1 92.81 93 LEU A CA 1
ATOM 750 C C . LEU A 1 93 ? -16.25 -33.438 12.852 1 92.81 93 LEU A C 1
ATOM 752 O O . LEU A 1 93 ? -17.172 -33 12.164 1 92.81 93 LEU A O 1
ATOM 756 N N . ASP A 1 94 ? -16.438 -34.312 13.75 1 91 94 ASP A N 1
ATOM 757 C CA . ASP A 1 94 ? -17.75 -34.906 13.969 1 91 94 ASP A CA 1
ATOM 758 C C . ASP A 1 94 ? -18.766 -33.844 14.352 1 91 94 ASP A C 1
ATOM 760 O O . ASP A 1 94 ? -19.938 -33.906 13.969 1 91 94 ASP A O 1
ATOM 764 N N . ASP A 1 95 ? -18.328 -32.875 15.07 1 91.44 95 ASP A N 1
ATOM 765 C CA . ASP A 1 95 ? -19.219 -31.797 15.516 1 91.44 95 ASP A CA 1
ATOM 766 C C . ASP A 1 95 ? -19.625 -30.906 14.344 1 91.44 95 ASP A C 1
ATOM 768 O O . ASP A 1 95 ? -20.609 -30.172 14.43 1 91.44 95 ASP A O 1
ATOM 772 N N . LEU A 1 96 ? -18.922 -30.969 13.203 1 94.06 96 LEU A N 1
ATOM 773 C CA . LEU A 1 96 ? -19.172 -30.094 12.062 1 94.06 96 LEU A CA 1
ATOM 774 C C . LEU A 1 96 ? -19.734 -30.891 10.891 1 94.06 96 LEU A C 1
ATOM 776 O O . LEU A 1 96 ? -20.016 -30.328 9.828 1 94.06 96 LEU A O 1
ATOM 780 N N . LYS A 1 97 ? -19.844 -32.156 11.031 1 91.75 97 LYS A N 1
ATOM 781 C CA . LYS A 1 97 ? -20.156 -33.031 9.93 1 91.75 97 LYS A CA 1
ATOM 782 C C . LYS A 1 97 ? -21.469 -32.656 9.258 1 91.75 97 LYS A C 1
ATOM 784 O O . LYS A 1 97 ? -21.547 -32.562 8.031 1 91.75 97 LYS A O 1
ATOM 789 N N . GLU A 1 98 ? -22.453 -32.375 10.062 1 91.62 98 GLU A N 1
ATOM 790 C CA . GLU A 1 98 ? -23.766 -32.031 9.523 1 91.62 98 GLU A CA 1
ATOM 791 C C . GLU A 1 98 ? -23.688 -30.719 8.719 1 91.62 98 GLU A C 1
ATOM 793 O O . GLU A 1 98 ? -24.219 -30.641 7.613 1 91.62 98 GLU A O 1
ATOM 798 N N . ILE A 1 99 ? -23.062 -29.766 9.25 1 92.88 99 ILE A N 1
ATOM 799 C CA . ILE A 1 99 ? -22.938 -28.469 8.594 1 92.88 99 ILE A CA 1
ATOM 800 C C . ILE A 1 99 ? -22.172 -28.609 7.285 1 92.88 99 ILE A C 1
ATOM 802 O O . ILE A 1 99 ? -22.578 -28.062 6.258 1 92.88 99 ILE A O 1
ATOM 806 N N . LEU A 1 100 ? -21.125 -29.391 7.297 1 94.5 100 LEU A N 1
ATOM 807 C CA . LEU A 1 100 ? -20.281 -29.594 6.117 1 94.5 100 LEU A CA 1
ATOM 808 C C . LEU A 1 100 ? -21.031 -30.359 5.039 1 94.5 100 LEU A C 1
ATOM 810 O O . LEU A 1 100 ? -20.875 -30.094 3.848 1 94.5 100 LEU A O 1
ATOM 814 N N . GLU A 1 101 ? -21.844 -31.266 5.496 1 93.12 101 GLU A N 1
ATOM 815 C CA . GLU A 1 101 ? -22.703 -31.984 4.562 1 93.12 101 GLU A CA 1
ATOM 816 C C . GLU A 1 101 ? -23.734 -31.062 3.934 1 93.12 101 GLU A C 1
ATOM 818 O O . GLU A 1 101 ? -24.016 -31.141 2.734 1 93.12 101 GLU A O 1
ATOM 823 N N . ASP A 1 102 ? -24.25 -30.172 4.742 1 93.06 102 ASP A N 1
ATOM 824 C CA . ASP A 1 102 ? -25.266 -29.25 4.273 1 93.06 102 ASP A CA 1
ATOM 825 C C . ASP A 1 102 ? -24.719 -28.344 3.166 1 93.06 102 ASP A C 1
ATOM 827 O O . ASP A 1 102 ? -25.438 -28.016 2.221 1 93.06 102 ASP A O 1
ATOM 831 N N . VAL A 1 103 ? -23.484 -28.016 3.281 1 94.06 103 VAL A N 1
ATOM 832 C CA . VAL A 1 103 ? -22.922 -27.109 2.287 1 94.06 103 VAL A CA 1
ATOM 833 C C . VAL A 1 103 ? -22.141 -27.906 1.243 1 94.06 103 VAL A C 1
ATOM 835 O O . VAL A 1 103 ? -21.516 -27.328 0.35 1 94.06 103 VAL A O 1
ATOM 838 N N . ASN A 1 104 ? -22.078 -29.219 1.357 1 96.25 104 ASN A N 1
ATOM 839 C CA . ASN A 1 104 ? -21.531 -30.156 0.391 1 96.25 104 ASN A CA 1
ATOM 840 C C . ASN A 1 104 ? -20.016 -30.016 0.26 1 96.25 104 ASN A C 1
ATOM 842 O O . ASN A 1 104 ? -19.5 -29.953 -0.851 1 96.25 104 ASN A O 1
ATOM 846 N N . ILE A 1 105 ? -19.328 -29.969 1.351 1 96.19 105 ILE A N 1
ATOM 847 C CA . ILE A 1 105 ? -17.859 -29.953 1.383 1 96.19 105 ILE A CA 1
ATOM 848 C C . ILE A 1 105 ? -17.328 -31.266 1.934 1 96.19 105 ILE A C 1
ATOM 850 O O . ILE A 1 105 ? -17.688 -31.672 3.049 1 96.19 105 ILE A O 1
ATOM 854 N N . GLU A 1 106 ? -16.453 -31.875 1.166 1 96.88 106 GLU A N 1
ATOM 855 C CA . GLU A 1 106 ? -15.922 -33.156 1.595 1 96.88 106 GLU A CA 1
ATOM 856 C C . GLU A 1 106 ? -14.398 -33.125 1.694 1 96.88 106 GLU A C 1
ATOM 858 O O . GLU A 1 106 ? -13.781 -34 2.283 1 96.88 106 GLU A O 1
ATOM 863 N N . SER A 1 107 ? -13.727 -32.281 1.11 1 97.25 107 SER A N 1
ATOM 864 C CA . SER A 1 107 ? -12.305 -32 1.291 1 97.25 107 SER A CA 1
ATOM 865 C C . SER A 1 107 ? -12.055 -30.5 1.446 1 97.25 107 SER A C 1
ATOM 867 O O . SER A 1 107 ? -12.805 -29.672 0.918 1 97.25 107 SER A O 1
ATOM 869 N N . TYR A 1 108 ? -10.969 -30.219 2.199 1 97.62 108 TYR A N 1
ATOM 870 C CA . TYR A 1 108 ? -10.797 -28.828 2.621 1 97.62 108 TYR A CA 1
ATOM 871 C C . TYR A 1 108 ? -9.328 -28.5 2.838 1 97.62 108 TYR A C 1
ATOM 873 O O . TYR A 1 108 ? -8.586 -29.312 3.4 1 97.62 108 TYR A O 1
ATOM 881 N N . LEU A 1 109 ? -8.945 -27.406 2.273 1 98.31 109 LEU A N 1
ATOM 882 C CA . LEU A 1 109 ? -7.664 -26.766 2.551 1 98.31 109 LEU A CA 1
ATOM 883 C C . LEU A 1 109 ? -7.863 -25.344 3.041 1 98.31 109 LEU A C 1
ATOM 885 O O . LEU A 1 109 ? -8.57 -24.562 2.404 1 98.31 109 LEU A O 1
ATOM 889 N N . GLY A 1 110 ? -7.359 -25.031 4.203 1 98.25 110 GLY A N 1
ATOM 890 C CA . GLY A 1 110 ? -7.395 -23.688 4.746 1 98.25 110 GLY A CA 1
ATOM 891 C C . GLY A 1 110 ? -6.016 -23.125 5.043 1 98.25 110 GLY A C 1
ATOM 892 O O . GLY A 1 110 ? -5.246 -23.719 5.793 1 98.25 110 GLY A O 1
ATOM 893 N N . ILE A 1 111 ? -5.734 -22 4.484 1 98.06 111 ILE A N 1
ATOM 894 C CA . ILE A 1 111 ? -4.465 -21.312 4.695 1 98.06 111 ILE A CA 1
ATOM 895 C C . ILE A 1 111 ? -4.691 -20.047 5.508 1 98.06 111 ILE A C 1
ATOM 897 O O . ILE A 1 111 ? -5.465 -19.172 5.102 1 98.06 111 ILE A O 1
ATOM 901 N N . PRO A 1 112 ? -3.996 -19.938 6.641 1 97.38 112 PRO A N 1
ATOM 902 C CA . PRO A 1 112 ? -4.223 -18.75 7.484 1 97.38 112 PRO A CA 1
ATOM 903 C C . PRO A 1 112 ? -3.684 -17.469 6.859 1 97.38 112 PRO A C 1
ATOM 905 O O . PRO A 1 112 ? -2.631 -17.484 6.215 1 97.38 112 PRO A O 1
ATOM 908 N N . ILE A 1 113 ? -4.379 -16.469 6.961 1 93.81 113 ILE A N 1
ATOM 909 C CA . ILE A 1 113 ? -3.955 -15.117 6.602 1 93.81 113 ILE A CA 1
ATOM 910 C C . ILE A 1 113 ? -3.932 -14.234 7.844 1 93.81 113 ILE A C 1
ATOM 912 O O . ILE A 1 113 ? -4.973 -13.984 8.453 1 93.81 113 ILE A O 1
ATOM 916 N N . SER A 1 114 ? -2.758 -13.82 8.172 1 91.12 114 SER A N 1
ATOM 917 C CA . SER A 1 114 ? -2.582 -12.914 9.305 1 91.12 114 SER A CA 1
ATOM 918 C C . SER A 1 114 ? -2.088 -11.547 8.844 1 91.12 114 SER A C 1
ATOM 920 O O . SER A 1 114 ? -1.36 -11.438 7.855 1 91.12 114 SER A O 1
ATOM 922 N N . LEU A 1 115 ? -2.484 -10.562 9.586 1 82.56 115 LEU A N 1
ATOM 923 C CA . LEU A 1 115 ? -1.934 -9.234 9.336 1 82.56 115 LEU A CA 1
ATOM 924 C C . LEU A 1 115 ? -0.53 -9.109 9.922 1 82.56 115 LEU A C 1
ATOM 926 O O . LEU A 1 115 ? -0.098 -9.969 10.695 1 82.56 115 LEU A O 1
ATOM 930 N N . VAL A 1 116 ? 0.151 -8.078 9.461 1 72.12 116 VAL A N 1
ATOM 931 C CA . VAL A 1 116 ? 1.511 -7.84 9.938 1 72.12 116 VAL A CA 1
ATOM 932 C C . VAL A 1 116 ? 1.498 -7.613 11.453 1 72.12 116 VAL A C 1
ATOM 934 O O . VAL A 1 116 ? 2.451 -7.973 12.148 1 72.12 116 VAL A O 1
ATOM 937 N N . SER A 1 117 ? 0.39 -7.105 11.953 1 70.94 117 SER A N 1
ATOM 938 C CA . SER A 1 117 ? 0.239 -6.867 13.391 1 70.94 117 SER A CA 1
ATOM 939 C C . SER A 1 117 ? 0.12 -8.18 14.156 1 70.94 117 SER A C 1
ATOM 941 O O . SER A 1 117 ? 0.24 -8.203 15.383 1 70.94 117 SER A O 1
ATOM 943 N N . GLY A 1 118 ? -0.123 -9.242 13.414 1 79.31 118 GLY A N 1
ATOM 944 C CA . GLY A 1 118 ? -0.334 -10.531 14.047 1 79.31 118 GLY A CA 1
ATOM 945 C C . GLY A 1 118 ? -1.8 -10.898 14.18 1 79.31 118 GLY A C 1
ATOM 946 O O . GLY A 1 118 ? -2.133 -12.039 14.516 1 79.31 118 GLY A O 1
ATOM 947 N N . GLU A 1 119 ? -2.6 -9.945 13.945 1 83.88 119 GLU A N 1
ATOM 948 C CA . GLU A 1 119 ? -4.035 -10.195 14.016 1 83.88 119 GLU A CA 1
ATOM 949 C C . GLU A 1 119 ? -4.477 -11.172 12.93 1 83.88 119 GLU A C 1
ATOM 951 O O . GLU A 1 119 ? -3.994 -11.109 11.797 1 83.88 119 GLU A O 1
ATOM 956 N N . ARG A 1 120 ? -5.457 -12.008 13.367 1 90.12 120 ARG A N 1
ATOM 957 C CA . ARG A 1 120 ? -6.031 -12.953 12.414 1 90.12 120 ARG A CA 1
ATOM 958 C C . ARG A 1 120 ? -6.992 -12.258 11.453 1 90.12 120 ARG A C 1
ATOM 960 O O . ARG A 1 120 ? -8.016 -11.711 11.883 1 90.12 120 ARG A O 1
ATOM 967 N N . PHE A 1 121 ? -6.652 -12.25 10.258 1 90.25 121 PHE A N 1
ATOM 968 C CA . PHE A 1 121 ? -7.547 -11.672 9.258 1 90.25 121 PHE A CA 1
ATOM 969 C C . PHE A 1 121 ? -8.602 -12.688 8.828 1 90.25 121 PHE A C 1
ATOM 971 O O . PHE A 1 121 ? -9.797 -12.398 8.859 1 90.25 121 PHE A O 1
ATOM 978 N N . GLY A 1 122 ? -8.141 -13.781 8.359 1 94.56 122 GLY A N 1
ATOM 979 C CA . GLY A 1 122 ? -8.992 -14.844 7.844 1 94.56 122 GLY A CA 1
ATOM 980 C C . GLY A 1 122 ? -8.211 -15.953 7.164 1 94.56 122 GLY A C 1
ATOM 981 O O . GLY A 1 122 ? -7.141 -16.344 7.633 1 94.56 122 GLY A O 1
ATOM 982 N N . THR A 1 123 ? -8.906 -16.516 6.086 1 96.56 123 THR A N 1
ATOM 983 C CA . THR A 1 123 ? -8.25 -17.656 5.445 1 96.56 123 THR A CA 1
ATOM 984 C C . THR A 1 123 ? -8.461 -17.609 3.934 1 96.56 123 THR A C 1
ATOM 986 O O . THR A 1 123 ? -9.422 -17.016 3.449 1 96.56 123 THR A O 1
ATOM 989 N N . LEU A 1 124 ? -7.469 -18.109 3.242 1 97.06 124 LEU A N 1
ATOM 990 C CA . LEU A 1 124 ? -7.637 -18.562 1.868 1 97.06 124 LEU A CA 1
ATOM 991 C C . LEU A 1 124 ? -7.984 -20.047 1.835 1 97.06 124 LEU A C 1
ATOM 993 O O . LEU A 1 124 ? -7.191 -20.891 2.271 1 97.06 124 LEU A O 1
ATOM 997 N N . CYS A 1 125 ? -9.109 -20.359 1.248 1 97.5 125 CYS A N 1
ATOM 998 C CA . CYS A 1 125 ? -9.609 -21.719 1.359 1 97.5 125 CYS A CA 1
ATOM 999 C C . CYS A 1 125 ? -9.781 -22.359 -0.016 1 97.5 125 CYS A C 1
ATOM 1001 O O . CYS A 1 125 ? -10.016 -21.656 -1.001 1 97.5 125 CYS A O 1
ATOM 1003 N N . ALA A 1 126 ? -9.625 -23.641 -0.03 1 97.38 126 ALA A N 1
ATOM 1004 C CA . ALA A 1 126 ? -9.992 -24.5 -1.154 1 97.38 126 ALA A CA 1
ATOM 1005 C C . ALA A 1 126 ? -10.875 -25.656 -0.696 1 97.38 126 ALA A C 1
ATOM 1007 O O . ALA A 1 126 ? -10.539 -26.359 0.262 1 97.38 126 ALA A O 1
ATOM 1008 N N . ALA A 1 127 ? -12.023 -25.797 -1.369 1 96.62 127 ALA A N 1
ATOM 1009 C CA . ALA A 1 127 ? -12.953 -26.859 -0.992 1 96.62 127 ALA A CA 1
ATOM 1010 C C . ALA A 1 127 ? -13.406 -27.641 -2.215 1 96.62 127 ALA A C 1
ATOM 1012 O O . ALA A 1 127 ? -13.383 -27.141 -3.336 1 96.62 127 ALA A O 1
ATOM 1013 N N . HIS A 1 128 ? -13.742 -28.844 -1.956 1 96.44 128 HIS A N 1
ATOM 1014 C CA . HIS A 1 128 ? -14.289 -29.734 -2.986 1 96.44 128 HIS A CA 1
ATOM 1015 C C . HIS A 1 128 ? -15.414 -30.594 -2.434 1 96.44 128 HIS A C 1
ATOM 1017 O O . HIS A 1 128 ? -15.43 -30.922 -1.243 1 96.44 128 HIS A O 1
ATOM 1023 N N . HIS A 1 129 ? -16.344 -31.016 -3.295 1 96.12 129 HIS A N 1
ATOM 1024 C CA . HIS A 1 129 ? -17.516 -31.766 -2.857 1 96.12 129 HIS A CA 1
ATOM 1025 C C . HIS A 1 129 ? -17.219 -33.25 -2.77 1 96.12 129 HIS A C 1
ATOM 1027 O O . HIS A 1 129 ? -18.047 -34.031 -2.32 1 96.12 129 HIS A O 1
ATOM 1033 N N . GLU A 1 130 ? -16.047 -33.625 -3.193 1 96.31 130 GLU A N 1
ATOM 1034 C CA . GLU A 1 130 ? -15.562 -35 -3.062 1 96.31 130 GLU A CA 1
ATOM 1035 C C . GLU A 1 130 ? -14.211 -35.031 -2.352 1 96.31 130 GLU A C 1
ATOM 1037 O O . GLU A 1 130 ? -13.531 -34.031 -2.234 1 96.31 130 GLU A O 1
ATOM 1042 N N . ALA A 1 131 ? -13.898 -36.25 -1.869 1 96.56 131 ALA A N 1
ATOM 1043 C CA . ALA A 1 131 ? -12.539 -36.438 -1.359 1 96.56 131 ALA A CA 1
ATOM 1044 C C . ALA A 1 131 ? -11.508 -36.094 -2.428 1 96.56 131 ALA A C 1
ATOM 1046 O O . ALA A 1 131 ? -11.688 -36.438 -3.602 1 96.56 131 ALA A O 1
ATOM 1047 N N . SER A 1 132 ? -10.531 -35.344 -1.993 1 95.81 132 SER A N 1
ATOM 1048 C CA . SER A 1 132 ? -9.531 -34.906 -2.953 1 95.81 132 SER A CA 1
ATOM 1049 C C . SER A 1 132 ? -8.172 -34.719 -2.287 1 95.81 132 SER A C 1
ATOM 1051 O O . SER A 1 132 ? -8.094 -34.344 -1.114 1 95.81 132 SER A O 1
ATOM 1053 N N . HIS A 1 133 ? -7.188 -34.969 -3.039 1 94.94 133 HIS A N 1
ATOM 1054 C CA . HIS A 1 133 ? -5.816 -34.781 -2.574 1 94.94 133 HIS A CA 1
ATOM 1055 C C . HIS A 1 133 ? -5.301 -33.375 -2.869 1 94.94 133 HIS A C 1
ATOM 1057 O O . HIS A 1 133 ? -5.625 -32.812 -3.908 1 94.94 133 HIS A O 1
ATOM 1063 N N . PHE A 1 134 ? -4.539 -32.844 -1.946 1 96.5 134 PHE A N 1
ATOM 1064 C CA . PHE A 1 134 ? -3.822 -31.594 -2.121 1 96.5 134 PHE A CA 1
ATOM 1065 C C . PHE A 1 134 ? -2.316 -31.828 -2.125 1 96.5 134 PHE A C 1
ATOM 1067 O O . PHE A 1 134 ? -1.721 -32.094 -1.08 1 96.5 134 PHE A O 1
ATOM 1074 N N . ASP A 1 135 ? -1.675 -31.594 -3.234 1 94.38 135 ASP A N 1
ATOM 1075 C CA . ASP A 1 135 ? -0.245 -31.859 -3.32 1 94.38 135 ASP A CA 1
ATOM 1076 C C . ASP A 1 135 ? 0.571 -30.75 -2.68 1 94.38 135 ASP A C 1
ATOM 1078 O O . ASP A 1 135 ? 0.122 -29.594 -2.621 1 94.38 135 ASP A O 1
ATOM 1082 N N . LYS A 1 136 ? 1.739 -31.141 -2.266 1 93.25 136 LYS A N 1
ATOM 1083 C CA . LYS A 1 136 ? 2.607 -30.25 -1.515 1 93.25 136 LYS A CA 1
ATOM 1084 C C . LYS A 1 136 ? 2.938 -29 -2.328 1 93.25 136 LYS A C 1
ATOM 1086 O O . LYS A 1 136 ? 2.941 -27.875 -1.795 1 93.25 136 LYS A O 1
ATOM 1091 N N . LYS A 1 137 ? 3.16 -29.141 -3.547 1 88.88 137 LYS A N 1
ATOM 1092 C CA . LYS A 1 137 ? 3.514 -28.016 -4.406 1 88.88 137 LYS A CA 1
ATOM 1093 C C . LYS A 1 137 ? 2.383 -27 -4.461 1 88.88 137 LYS A C 1
ATOM 1095 O O . LYS A 1 137 ? 2.621 -25.797 -4.336 1 88.88 137 LYS A O 1
ATOM 1100 N N . SER A 1 138 ? 1.203 -27.516 -4.668 1 92.31 138 SER A N 1
ATOM 1101 C CA . SER A 1 138 ? 0.045 -26.625 -4.73 1 92.31 138 SER A CA 1
ATOM 1102 C C . SER A 1 138 ? -0.156 -25.891 -3.412 1 92.31 138 SER A C 1
ATOM 1104 O O . SER A 1 138 ? -0.43 -24.688 -3.402 1 92.31 138 SER A O 1
ATOM 1106 N N . VAL A 1 139 ? 0.04 -26.625 -2.35 1 95.19 139 VAL A N 1
ATOM 1107 C CA . VAL A 1 139 ? -0.143 -26.047 -1.026 1 95.19 139 VAL A CA 1
ATOM 1108 C C . VAL A 1 139 ? 0.912 -24.969 -0.788 1 95.19 139 VAL A C 1
ATOM 1110 O O . VAL A 1 139 ? 0.596 -23.875 -0.312 1 95.19 139 VAL A O 1
ATOM 1113 N N . ASP A 1 140 ? 2.09 -25.219 -1.166 1 90.5 140 ASP A N 1
ATOM 1114 C CA . ASP A 1 140 ? 3.172 -24.25 -1.014 1 90.5 140 ASP A CA 1
ATOM 1115 C C . ASP A 1 140 ? 2.889 -22.984 -1.81 1 90.5 140 ASP A C 1
ATOM 1117 O O . ASP A 1 140 ? 3.098 -21.875 -1.312 1 90.5 140 ASP A O 1
ATOM 1121 N N . LEU A 1 141 ? 2.426 -23.188 -2.994 1 89.81 141 LEU A N 1
ATOM 1122 C CA . LEU A 1 141 ? 2.102 -22.047 -3.848 1 89.81 141 LEU A CA 1
ATOM 1123 C C . LEU A 1 141 ? 0.993 -21.203 -3.229 1 89.81 141 LEU A C 1
ATOM 1125 O O . LEU A 1 141 ? 1.091 -19.969 -3.191 1 89.81 141 LEU A O 1
ATOM 1129 N N . LEU A 1 142 ? 0.033 -21.828 -2.744 1 94.38 142 LEU A N 1
ATOM 1130 C CA . LEU A 1 142 ? -1.092 -21.109 -2.158 1 94.38 142 LEU A CA 1
ATOM 1131 C C . LEU A 1 142 ? -0.666 -20.375 -0.893 1 94.38 142 LEU A C 1
ATOM 1133 O O . LEU A 1 142 ? -1.164 -19.281 -0.607 1 94.38 142 LEU A O 1
ATOM 1137 N N . GLN A 1 143 ? 0.233 -20.922 -0.159 1 92.56 143 GLN A N 1
ATOM 1138 C CA . GLN A 1 143 ? 0.763 -20.25 1.02 1 92.56 143 GLN A CA 1
ATOM 1139 C C . GLN A 1 143 ? 1.491 -18.953 0.636 1 92.56 143 GLN A C 1
ATOM 1141 O O . GLN A 1 143 ? 1.385 -17.953 1.332 1 92.56 143 GLN A O 1
ATOM 1146 N N . ARG A 1 144 ? 2.166 -19.047 -0.414 1 88.31 144 ARG A N 1
ATOM 1147 C CA . ARG A 1 144 ? 2.867 -17.859 -0.885 1 88.31 144 ARG A CA 1
ATOM 1148 C C . ARG A 1 144 ? 1.881 -16.781 -1.344 1 88.31 144 ARG A C 1
ATOM 1150 O O . ARG A 1 144 ? 2.098 -15.594 -1.111 1 88.31 144 ARG A O 1
ATOM 1157 N N . ILE A 1 145 ? 0.875 -17.219 -1.975 1 91.44 145 ILE A N 1
ATOM 1158 C CA . ILE A 1 145 ? -0.165 -16.297 -2.412 1 91.44 145 ILE A CA 1
ATOM 1159 C C . ILE A 1 145 ? -0.813 -15.641 -1.198 1 91.44 145 ILE A C 1
ATOM 1161 O O . ILE A 1 145 ? -1.02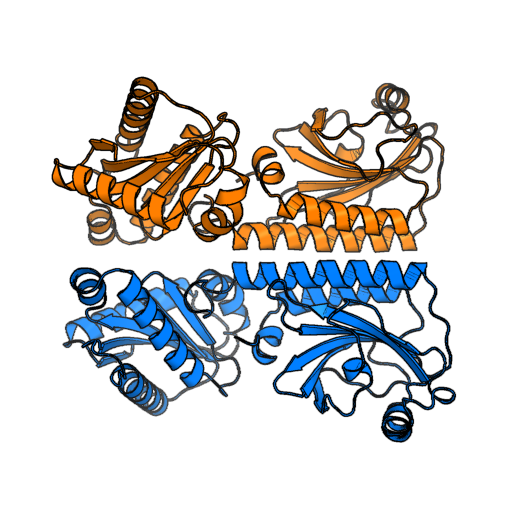8 -14.43 -1.186 1 91.44 145 ILE A O 1
ATOM 1165 N N . ALA A 1 146 ? -1.087 -16.422 -0.174 1 91.75 146 ALA A N 1
ATOM 1166 C CA . ALA A 1 146 ? -1.687 -15.891 1.049 1 91.75 146 ALA A CA 1
ATOM 1167 C C . ALA A 1 146 ? -0.762 -14.875 1.72 1 91.75 146 ALA A C 1
ATOM 1169 O O . ALA A 1 146 ? -1.221 -13.859 2.238 1 91.75 146 ALA A O 1
ATOM 1170 N N . ARG A 1 147 ? 0.448 -15.164 1.689 1 87.5 147 ARG A N 1
ATOM 1171 C CA . ARG A 1 147 ? 1.427 -14.25 2.264 1 87.5 147 ARG A CA 1
ATOM 1172 C C . ARG A 1 147 ? 1.443 -12.922 1.51 1 87.5 147 ARG A C 1
ATOM 1174 O O . ARG A 1 147 ? 1.48 -11.852 2.123 1 87.5 147 ARG A O 1
ATOM 1181 N N . MET A 1 148 ? 1.483 -13.031 0.213 1 85.81 148 MET A N 1
ATOM 1182 C CA . MET A 1 148 ? 1.451 -11.812 -0.601 1 85.81 148 MET A CA 1
ATOM 1183 C C . MET A 1 148 ? 0.187 -11.008 -0.326 1 85.81 148 MET A C 1
ATOM 1185 O O . MET A 1 148 ? 0.233 -9.781 -0.253 1 85.81 148 MET A O 1
ATOM 1189 N N . PHE A 1 149 ? -0.863 -11.703 -0.122 1 87.81 149 PHE A N 1
ATOM 1190 C CA . PHE A 1 149 ? -2.133 -11.047 0.173 1 87.81 149 PHE A CA 1
ATOM 1191 C C . PHE A 1 149 ? -2.064 -10.305 1.503 1 87.81 149 PHE A C 1
ATOM 1193 O O . PHE A 1 149 ? -2.588 -9.195 1.629 1 87.81 149 PHE A O 1
ATOM 1200 N N . SER A 1 150 ? -1.47 -10.914 2.426 1 85.81 150 SER A N 1
ATOM 1201 C CA . SER A 1 150 ? -1.304 -10.289 3.736 1 85.81 150 SER A CA 1
ATOM 1202 C C . SER A 1 150 ? -0.525 -8.984 3.635 1 85.81 150 SER A C 1
ATOM 1204 O O . SER A 1 150 ? -0.872 -8 4.285 1 85.81 150 SER A O 1
ATOM 1206 N N . TYR A 1 151 ? 0.472 -9.023 2.877 1 82.06 151 TYR A N 1
ATOM 1207 C CA . TYR A 1 151 ? 1.275 -7.82 2.688 1 82.06 151 TYR A CA 1
ATOM 1208 C C . TYR A 1 151 ? 0.464 -6.723 2.006 1 82.06 151 TYR A C 1
ATOM 1210 O O . TYR A 1 151 ? 0.594 -5.543 2.344 1 82.06 151 TYR A O 1
ATOM 1218 N N . TYR A 1 152 ? -0.298 -7.18 1.097 1 83.12 152 TYR A N 1
ATOM 1219 C CA . TYR A 1 152 ? -1.16 -6.242 0.39 1 83.12 152 TYR A CA 1
ATOM 1220 C C . TYR A 1 152 ? -2.131 -5.562 1.351 1 83.12 152 TYR A C 1
ATOM 1222 O O . TYR A 1 152 ? -2.355 -4.352 1.265 1 83.12 152 TYR A O 1
ATOM 1230 N N . LEU A 1 153 ? -2.625 -6.348 2.18 1 83.56 153 LEU A N 1
ATOM 1231 C CA . LEU A 1 153 ? -3.574 -5.812 3.15 1 83.56 153 LEU A CA 1
ATOM 1232 C C . LEU A 1 153 ? -2.912 -4.762 4.035 1 83.56 153 LEU A C 1
ATOM 1234 O O . LEU A 1 153 ? -3.512 -3.723 4.328 1 83.56 153 LEU A O 1
ATOM 1238 N N . GLU A 1 154 ? -1.771 -4.992 4.387 1 82.5 154 GLU A N 1
ATOM 1239 C CA . GLU A 1 154 ? -1.017 -4.047 5.203 1 82.5 154 GLU A CA 1
ATOM 1240 C C . GLU A 1 154 ? -0.737 -2.756 4.441 1 82.5 154 GLU A C 1
ATOM 1242 O O . GLU A 1 154 ? -0.922 -1.661 4.977 1 82.5 154 GLU A O 1
ATOM 1247 N N . LEU A 1 155 ? -0.279 -2.887 3.229 1 82.81 155 LEU A N 1
ATOM 1248 C CA . LEU A 1 155 ? 0.042 -1.721 2.414 1 82.81 155 LEU A CA 1
ATOM 1249 C C . LEU A 1 155 ? -1.202 -0.875 2.16 1 82.81 155 LEU A C 1
ATOM 1251 O O . LEU A 1 155 ? -1.126 0.355 2.129 1 82.81 155 LEU A O 1
ATOM 1255 N N . GLU A 1 156 ? -2.238 -1.545 1.931 1 83.06 156 GLU A N 1
ATOM 1256 C CA . GLU A 1 156 ? -3.492 -0.827 1.718 1 83.06 156 GLU A CA 1
ATOM 1257 C C . GLU A 1 156 ? -3.859 0.015 2.938 1 83.06 156 GLU A C 1
ATOM 1259 O O . GLU A 1 156 ? -4.293 1.16 2.799 1 83.06 156 GLU A O 1
ATOM 1264 N N . ARG A 1 157 ? -3.729 -0.57 4.039 1 82.75 157 ARG A N 1
ATOM 1265 C CA . ARG A 1 157 ? -4.004 0.163 5.27 1 82.75 157 ARG A CA 1
ATOM 1266 C C . ARG A 1 157 ? -3.104 1.39 5.387 1 82.75 157 ARG A C 1
ATOM 1268 O O . ARG A 1 157 ? -3.578 2.484 5.703 1 82.75 157 ARG A O 1
ATOM 1275 N N . LEU A 1 158 ? -1.878 1.185 5.129 1 84 158 LEU A N 1
ATOM 1276 C CA . LEU A 1 158 ? -0.913 2.275 5.223 1 84 158 LEU A CA 1
ATOM 1277 C C . LEU A 1 158 ? -1.212 3.357 4.191 1 84 158 LEU A C 1
ATOM 1279 O O . LEU A 1 158 ? -0.981 4.543 4.445 1 84 158 LEU A O 1
ATOM 1283 N N . ALA A 1 159 ? -1.727 2.9 3.09 1 85.56 159 ALA A N 1
ATOM 1284 C CA . ALA A 1 159 ? -1.979 3.816 1.98 1 85.56 159 ALA A CA 1
ATOM 1285 C C . ALA A 1 159 ? -3.238 4.641 2.227 1 85.56 159 ALA A C 1
ATOM 1287 O O . ALA A 1 159 ? -3.307 5.812 1.84 1 85.56 159 ALA A O 1
ATOM 1288 N N . TYR A 1 160 ? -4.152 4.027 2.953 1 87.56 160 TYR A N 1
ATOM 1289 C CA . TYR A 1 160 ? -5.465 4.664 2.9 1 87.56 160 TYR A CA 1
ATOM 1290 C C . TYR A 1 160 ? -5.969 4.984 4.301 1 87.56 160 TYR A C 1
ATOM 1292 O O . TYR A 1 160 ? -7.059 5.547 4.461 1 87.56 160 TYR A O 1
ATOM 1300 N N . ARG A 1 161 ? -5.199 4.73 5.297 1 87.62 161 ARG A N 1
ATOM 1301 C CA . ARG A 1 161 ? -5.605 5.051 6.66 1 87.62 161 ARG A CA 1
ATOM 1302 C C . ARG A 1 161 ? -4.605 5.992 7.32 1 87.62 161 ARG A C 1
ATOM 1304 O O . ARG A 1 161 ? -3.4 5.906 7.066 1 87.62 161 ARG A O 1
ATOM 1311 N N . ASP A 1 162 ? -5.16 6.801 8.172 1 87.31 162 ASP A N 1
ATOM 1312 C CA . ASP A 1 162 ? -4.316 7.676 8.984 1 87.31 162 ASP A CA 1
ATOM 1313 C C . ASP A 1 162 ? -3.652 6.898 10.117 1 87.31 162 ASP A C 1
ATOM 1315 O O . ASP A 1 162 ? -4.332 6.25 10.914 1 87.31 162 ASP A O 1
ATOM 1319 N N . ALA A 1 163 ? -2.375 7.012 10.188 1 78.88 163 ALA A N 1
ATOM 1320 C CA . ALA A 1 163 ? -1.605 6.164 11.102 1 78.88 163 ALA A CA 1
ATOM 1321 C C . ALA A 1 163 ? -1.897 6.52 12.555 1 78.88 163 ALA A C 1
ATOM 1323 O O . ALA A 1 163 ? -1.831 5.656 13.438 1 78.88 163 ALA A O 1
ATOM 1324 N N . LEU A 1 164 ? -2.242 7.695 12.781 1 82.56 164 LEU A N 1
ATOM 1325 C CA . LEU A 1 164 ? -2.457 8.141 14.156 1 82.56 164 LEU A CA 1
ATOM 1326 C C . LEU A 1 164 ? -3.838 7.727 14.648 1 82.56 164 LEU A C 1
ATOM 1328 O O . LEU A 1 164 ? -3.973 7.215 15.766 1 82.56 164 LEU A O 1
ATOM 1332 N N . THR A 1 165 ? -4.793 7.895 13.82 1 92.06 165 THR A N 1
ATOM 1333 C CA . THR A 1 165 ? -6.164 7.793 14.305 1 92.06 165 THR A CA 1
ATOM 1334 C C . THR A 1 165 ? -6.816 6.504 13.812 1 92.06 165 THR A C 1
ATOM 1336 O O . THR A 1 165 ? -7.852 6.09 14.336 1 92.06 165 THR A O 1
ATOM 1339 N N . GLY A 1 166 ? -6.281 5.98 12.742 1 87.94 166 GLY A N 1
ATOM 1340 C CA . GLY A 1 166 ? -6.879 4.793 12.156 1 87.94 166 GLY A CA 1
ATOM 1341 C C . GLY A 1 166 ? -8 5.109 11.188 1 87.94 166 GLY A C 1
ATOM 1342 O O . GLY A 1 166 ? -8.484 4.227 10.477 1 87.94 166 GLY A O 1
ATOM 1343 N N . LEU A 1 167 ? -8.453 6.348 11.148 1 92.81 167 LEU A N 1
ATOM 1344 C CA . LEU A 1 167 ? -9.453 6.75 10.172 1 92.81 167 LEU A CA 1
ATOM 1345 C C . LEU A 1 167 ? -8.891 6.688 8.758 1 92.81 167 LEU A C 1
ATOM 1347 O O . LEU A 1 167 ? -7.676 6.559 8.578 1 92.81 167 LEU A O 1
ATOM 1351 N N . TYR A 1 168 ? -9.844 6.688 7.801 1 90.75 168 TYR A N 1
ATOM 1352 C CA . TYR A 1 168 ? -9.344 6.867 6.441 1 90.75 168 TYR A CA 1
ATOM 1353 C C . TYR A 1 168 ? -8.586 8.18 6.309 1 90.75 168 TYR A C 1
ATOM 1355 O O . TYR A 1 168 ? -8.742 9.086 7.133 1 90.75 168 TYR A O 1
ATOM 1363 N N . ASN A 1 169 ? -7.742 8.203 5.312 1 89.31 169 ASN A N 1
ATOM 1364 C CA . ASN A 1 169 ? -6.949 9.414 5.125 1 89.31 169 ASN A CA 1
ATOM 1365 C C . ASN A 1 169 ? -7.363 10.172 3.867 1 89.31 169 ASN A C 1
ATOM 1367 O O . ASN A 1 169 ? -8.336 9.797 3.207 1 89.31 169 ASN A O 1
ATOM 1371 N N . ARG A 1 170 ? -6.723 11.242 3.643 1 88.25 170 ARG A N 1
ATOM 1372 C CA . ARG A 1 170 ? -7.004 12.102 2.5 1 88.25 170 ARG A CA 1
ATOM 1373 C C . ARG A 1 170 ? -6.922 11.32 1.191 1 88.25 170 ARG A C 1
ATOM 1375 O O . ARG A 1 170 ? -7.734 11.523 0.29 1 88.25 170 ARG A O 1
ATOM 1382 N N . GLN A 1 171 ? -5.965 10.477 1.134 1 85.81 171 GLN A N 1
ATOM 1383 C CA . GLN A 1 171 ? -5.773 9.688 -0.08 1 85.81 171 GLN A CA 1
ATOM 1384 C C . GLN A 1 171 ? -6.992 8.82 -0.37 1 85.81 171 GLN A C 1
ATOM 1386 O O . GLN A 1 171 ? -7.398 8.672 -1.524 1 85.81 171 GLN A O 1
ATOM 1391 N N . TYR A 1 172 ? -7.484 8.195 0.657 1 86.94 172 TYR A N 1
ATOM 1392 C CA . TYR A 1 172 ? -8.695 7.398 0.492 1 86.94 172 TYR A CA 1
ATOM 1393 C C . TYR A 1 172 ? -9.828 8.242 -0.076 1 86.94 172 TYR A C 1
ATOM 1395 O O . TYR A 1 172 ? -10.508 7.828 -1.018 1 86.94 172 TYR A O 1
ATOM 1403 N N . LEU A 1 173 ? -10 9.344 0.541 1 90.06 173 LEU A N 1
ATOM 1404 C CA . LEU A 1 173 ? -11.078 10.234 0.12 1 90.06 173 LEU A CA 1
ATOM 1405 C C . LEU A 1 173 ? -10.945 10.578 -1.36 1 90.06 173 LEU A C 1
ATOM 1407 O O . LEU A 1 173 ? -11.906 10.43 -2.121 1 90.06 173 LEU A O 1
ATOM 1411 N N . PHE A 1 174 ? -9.867 10.953 -1.749 1 86.38 174 PHE A N 1
ATOM 1412 C CA . PHE A 1 174 ? -9.664 11.422 -3.115 1 86.38 174 PHE A CA 1
ATOM 1413 C C . PHE A 1 174 ? -9.75 10.266 -4.102 1 86.38 174 PHE A C 1
ATOM 1415 O O . PHE A 1 174 ? -10.219 10.438 -5.23 1 86.38 174 PHE A O 1
ATOM 1422 N N . ARG A 1 175 ? -9.344 9.156 -3.715 1 81.69 175 ARG A N 1
ATOM 1423 C CA . ARG A 1 175 ? -9.297 8.016 -4.625 1 81.69 175 ARG A CA 1
ATOM 1424 C C . ARG A 1 175 ? -10.688 7.414 -4.812 1 81.69 175 ARG A C 1
ATOM 1426 O O . ARG A 1 175 ? -11.047 7.008 -5.918 1 81.69 175 ARG A O 1
ATOM 1433 N N . PHE A 1 176 ? -11.461 7.379 -3.762 1 82.38 176 PHE A N 1
ATOM 1434 C CA . PHE A 1 176 ? -12.641 6.523 -3.812 1 82.38 176 PHE A CA 1
ATOM 1435 C C . PHE A 1 176 ? -13.914 7.355 -3.771 1 82.38 176 PHE A C 1
ATOM 1437 O O . PHE A 1 176 ? -15.016 6.832 -3.99 1 82.38 176 PHE A O 1
ATOM 1444 N N . PHE A 1 177 ? -13.812 8.562 -3.584 1 87.25 177 PHE A N 1
ATOM 1445 C CA . PHE A 1 177 ? -14.992 9.406 -3.43 1 87.25 177 PHE A CA 1
ATOM 1446 C C . PHE A 1 177 ? -15.906 9.281 -4.641 1 87.25 177 PHE A C 1
ATOM 1448 O O . PHE A 1 177 ? -17.125 9.133 -4.496 1 87.25 177 PHE A O 1
ATOM 1455 N N . ASP A 1 178 ? -15.336 9.312 -5.781 1 82.38 178 ASP A N 1
ATOM 1456 C CA . ASP A 1 178 ? -16.156 9.312 -6.992 1 82.38 178 ASP A CA 1
ATOM 1457 C C . ASP A 1 178 ? -17.016 8.055 -7.082 1 82.38 178 ASP A C 1
ATOM 1459 O O . ASP A 1 178 ? -18.188 8.125 -7.438 1 82.38 178 ASP A O 1
ATOM 1463 N N . ALA A 1 179 ? -16.453 6.973 -6.781 1 78.88 179 ALA A N 1
ATOM 1464 C CA . ALA A 1 179 ? -17.188 5.707 -6.852 1 78.88 179 ALA A CA 1
ATOM 1465 C C . ALA A 1 179 ? -18.25 5.629 -5.766 1 78.88 179 ALA A C 1
ATOM 1467 O O . ALA A 1 179 ? -19.297 5.012 -5.965 1 78.88 179 ALA A O 1
ATOM 1468 N N . LEU A 1 180 ? -18.016 6.258 -4.688 1 78.44 180 LEU A N 1
ATOM 1469 C CA . LEU A 1 180 ? -18.906 6.168 -3.535 1 78.44 180 LEU A CA 1
ATOM 1470 C C . LEU A 1 180 ? -20 7.223 -3.611 1 78.44 180 LEU A C 1
ATOM 1472 O O . LEU A 1 180 ? -21.016 7.125 -2.916 1 78.44 180 LEU A O 1
ATOM 1476 N N . SER A 1 181 ? -19.812 8.172 -4.48 1 81.25 181 SER A N 1
ATOM 1477 C CA . SER A 1 181 ? -20.688 9.328 -4.492 1 81.25 181 SER A CA 1
ATOM 1478 C C . SER A 1 181 ? -21.719 9.234 -5.613 1 81.25 181 SER A C 1
ATOM 1480 O O . SER A 1 181 ? -22.391 10.219 -5.938 1 81.25 181 SER A O 1
ATOM 1482 N N . LYS A 1 182 ? -21.844 8.133 -6.172 1 83.06 182 LYS A N 1
ATOM 1483 C CA . LYS A 1 182 ? -22.703 7.961 -7.344 1 83.06 182 LYS A CA 1
ATOM 1484 C C . LYS A 1 182 ? -24.156 8.219 -6.996 1 83.06 182 LYS A C 1
ATOM 1486 O O . LYS A 1 182 ? -24.938 8.664 -7.844 1 83.06 182 LYS A O 1
ATOM 1491 N N . GLU A 1 183 ? -24.578 8.008 -5.82 1 86.5 183 GLU A N 1
ATOM 1492 C CA . GLU A 1 183 ? -25.984 8.148 -5.418 1 86.5 183 GLU A CA 1
ATOM 1493 C C . GLU A 1 183 ? -26.234 9.484 -4.73 1 86.5 183 GLU A C 1
ATOM 1495 O O . GLU A 1 183 ? -27.312 9.727 -4.207 1 86.5 183 GLU A O 1
ATOM 1500 N N . GLY A 1 184 ? -25.312 10.375 -4.762 1 91.25 184 GLY A N 1
ATOM 1501 C CA . GLY A 1 184 ? -25.422 11.609 -4.004 1 91.25 184 GLY A CA 1
ATOM 1502 C C . GLY A 1 184 ? -25.078 11.445 -2.535 1 91.25 184 GLY A C 1
ATOM 1503 O O . GLY A 1 184 ? -24.781 10.336 -2.084 1 91.25 184 GLY A O 1
ATOM 1504 N N . GLY A 1 185 ? -25.062 12.555 -1.838 1 94 185 GLY A N 1
ATOM 1505 C CA . GLY A 1 185 ? -24.719 12.461 -0.429 1 94 185 GLY A CA 1
ATOM 1506 C C . GLY A 1 185 ? -24.422 13.805 0.204 1 94 185 GLY A C 1
ATOM 1507 O O . GLY A 1 185 ? -24.906 14.836 -0.268 1 94 185 GLY A O 1
ATOM 1508 N N . VAL A 1 186 ? -23.812 13.758 1.386 1 95.62 186 VAL A N 1
ATOM 1509 C CA . VAL A 1 186 ? -23.469 14.961 2.133 1 95.62 186 VAL A CA 1
ATOM 1510 C C . VAL A 1 186 ? -22.078 14.82 2.744 1 95.62 186 VAL A C 1
ATOM 1512 O O . VAL A 1 186 ? -21.719 13.742 3.227 1 95.62 186 VAL A O 1
ATOM 1515 N N . LEU A 1 187 ? -21.375 15.953 2.727 1 96.38 187 LEU A N 1
ATOM 1516 C CA . LEU A 1 187 ? -20.047 16.031 3.324 1 96.38 187 LEU A CA 1
ATOM 1517 C C . LEU A 1 187 ? -20.047 16.938 4.551 1 96.38 187 LEU A C 1
ATOM 1519 O O . LEU A 1 187 ? -20.562 18.047 4.5 1 96.38 187 LEU A O 1
ATOM 1523 N N . PHE A 1 188 ? -19.516 16.406 5.648 1 97.81 188 PHE A N 1
ATOM 1524 C CA . PHE A 1 188 ? -19.234 17.203 6.832 1 97.81 188 PHE A CA 1
ATOM 1525 C C . PHE A 1 188 ? -17.734 17.5 6.938 1 97.81 188 PHE A C 1
ATOM 1527 O O . PHE A 1 188 ? -16.922 16.578 7.008 1 97.81 188 PHE A O 1
ATOM 1534 N N . PHE A 1 189 ? -17.422 18.703 6.914 1 97.56 189 PHE A N 1
ATOM 1535 C CA . PHE A 1 189 ? -16.047 19.141 7.141 1 97.56 189 PHE A CA 1
ATOM 1536 C C . PHE A 1 189 ? -15.883 19.688 8.547 1 97.56 189 PHE A C 1
ATOM 1538 O O . PHE A 1 189 ? -16.5 20.703 8.906 1 97.56 189 PHE A O 1
ATOM 1545 N N . LEU A 1 190 ? -14.969 19.047 9.273 1 96.5 190 LEU A N 1
ATOM 1546 C CA . LEU A 1 190 ? -14.812 19.359 10.688 1 96.5 190 LEU A CA 1
ATOM 1547 C C . LEU A 1 190 ? -13.422 19.906 10.977 1 96.5 190 LEU A C 1
ATOM 1549 O O . LEU A 1 190 ? -12.43 19.375 10.461 1 96.5 190 LEU A O 1
ATOM 1553 N N . ASP A 1 191 ? -13.391 20.828 11.797 1 94.19 191 ASP A N 1
ATOM 1554 C CA . ASP A 1 191 ? -12.164 21.359 12.383 1 94.19 191 ASP A CA 1
ATOM 1555 C C . ASP A 1 191 ? -12.297 21.516 13.898 1 94.19 191 ASP A C 1
ATOM 1557 O O . ASP A 1 191 ? -13.336 21.969 14.391 1 94.19 191 ASP A O 1
ATOM 1561 N N . LEU A 1 192 ? -11.242 21.203 14.609 1 93.81 192 LEU A N 1
ATOM 1562 C CA . LEU A 1 192 ? -11.281 21.344 16.062 1 93.81 192 LEU A CA 1
ATOM 1563 C C . LEU A 1 192 ? -10.922 22.75 16.5 1 93.81 192 LEU A C 1
ATOM 1565 O O . LEU A 1 192 ? -9.836 23.25 16.188 1 93.81 192 LEU A O 1
ATOM 1569 N N . ASP A 1 193 ? -11.82 23.297 17.266 1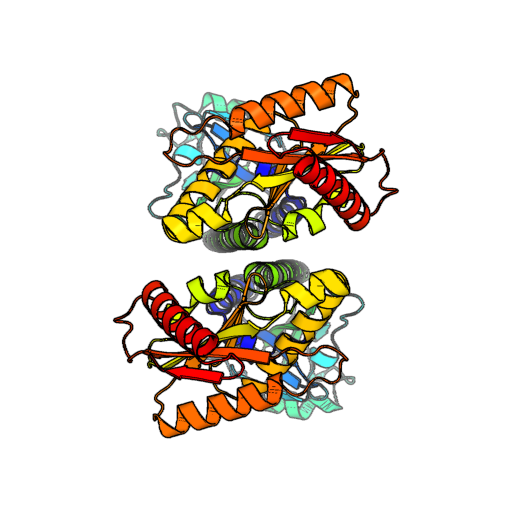 91.5 193 ASP A N 1
ATOM 1570 C CA . ASP A 1 193 ? -11.578 24.641 17.797 1 91.5 193 ASP A CA 1
ATOM 1571 C C . ASP A 1 193 ? -10.594 24.609 18.953 1 91.5 193 ASP A C 1
ATOM 1573 O O . ASP A 1 193 ? -10.828 23.906 19.953 1 91.5 193 ASP A O 1
ATOM 1577 N N . GLY A 1 194 ? -9.469 25.328 18.812 1 85.44 194 GLY A N 1
ATOM 1578 C CA . GLY A 1 194 ? -8.539 25.469 19.922 1 85.44 194 GLY A CA 1
ATOM 1579 C C . GLY A 1 194 ? -7.531 24.328 20 1 85.44 194 GLY A C 1
ATOM 1580 O O . GLY A 1 194 ? -6.84 24.172 21 1 85.44 194 GLY A O 1
ATOM 1581 N N . PHE A 1 195 ? -7.469 23.516 19.031 1 89 195 PHE A N 1
ATOM 1582 C CA . PHE A 1 195 ? -6.57 22.359 19.047 1 89 195 PHE A CA 1
ATOM 1583 C C . PHE A 1 195 ? -5.125 22.812 19.219 1 89 195 PHE A C 1
ATOM 1585 O O . PHE A 1 195 ? -4.348 22.156 19.922 1 89 195 PHE A O 1
ATOM 1592 N N . LYS A 1 196 ? -4.785 23.844 18.547 1 80.62 196 LYS A N 1
ATOM 1593 C CA . LYS A 1 196 ? -3.42 24.344 18.672 1 80.62 196 LYS A CA 1
ATOM 1594 C C . LYS A 1 196 ? -3.09 24.688 20.125 1 80.62 196 LYS A C 1
ATOM 1596 O O . LYS A 1 196 ? -1.975 24.453 20.594 1 80.62 196 LYS A O 1
ATOM 1601 N N . LYS A 1 197 ? -3.98 25.297 20.797 1 83.12 197 LYS A N 1
ATOM 1602 C CA . LYS A 1 197 ? -3.783 25.656 22.203 1 83.12 197 LYS A CA 1
ATOM 1603 C C . LYS A 1 197 ? -3.49 24.422 23.047 1 83.12 197 LYS A C 1
ATOM 1605 O O . LYS A 1 197 ? -2.719 24.484 24 1 83.12 197 LYS A O 1
ATOM 1610 N N . VAL A 1 198 ? -4.141 23.359 22.734 1 86.12 198 VAL A N 1
ATOM 1611 C CA . VAL A 1 198 ? -3.902 22.109 23.438 1 86.12 198 VAL A CA 1
ATOM 1612 C C . VAL A 1 198 ? -2.461 21.656 23.219 1 86.12 198 VAL A C 1
ATOM 1614 O O . VAL A 1 198 ? -1.764 21.281 24.156 1 86.12 198 VAL A O 1
ATOM 1617 N N . ASN A 1 199 ? -1.996 21.672 21.969 1 79.88 199 ASN A N 1
ATOM 1618 C CA . ASN A 1 199 ? -0.621 21.297 21.656 1 79.88 199 ASN A CA 1
ATOM 1619 C C . ASN A 1 199 ? 0.381 22.203 22.375 1 79.88 199 ASN A C 1
ATOM 1621 O O . ASN A 1 199 ? 1.38 21.719 22.922 1 79.88 199 ASN A O 1
ATOM 1625 N N . ASP A 1 200 ? 0.058 23.438 22.359 1 76.19 200 ASP A N 1
ATOM 1626 C CA . ASP A 1 200 ? 0.96 24.422 22.953 1 76.19 200 ASP A CA 1
ATOM 1627 C C . ASP A 1 200 ? 1.064 24.234 24.469 1 76.19 200 ASP A C 1
ATOM 1629 O O . ASP A 1 200 ? 2.148 24.359 25.031 1 76.19 200 ASP A O 1
ATOM 1633 N N . LYS A 1 201 ? -0.075 24.031 25.047 1 83.12 201 LYS A N 1
ATOM 1634 C CA . LYS A 1 201 ? -0.148 23.984 26.5 1 83.12 201 LYS A CA 1
ATOM 1635 C C . LYS A 1 201 ? 0.278 22.609 27.031 1 83.12 201 LYS A C 1
ATOM 1637 O O . LYS A 1 201 ? 0.949 22.516 28.062 1 83.12 201 LYS A O 1
ATOM 1642 N N . TYR A 1 202 ? -0.097 21.578 26.359 1 84.5 202 TYR A N 1
ATOM 1643 C CA . TYR A 1 202 ? 0.07 20.25 26.938 1 84.5 202 TYR A CA 1
ATOM 1644 C C . TYR A 1 202 ? 1.036 19.422 26.109 1 84.5 202 TYR A C 1
ATOM 1646 O O . TYR A 1 202 ? 1.375 18.297 26.5 1 84.5 202 TYR A O 1
ATOM 1654 N N . GLY A 1 203 ? 1.425 19.922 25.047 1 77.25 203 GLY A N 1
ATOM 1655 C CA . GLY A 1 203 ? 2.365 19.203 24.188 1 77.25 203 GLY A CA 1
ATOM 1656 C C . GLY A 1 203 ? 1.693 18.438 23.078 1 77.25 203 GLY A C 1
ATOM 1657 O O . GLY A 1 203 ? 0.486 18.188 23.125 1 77.25 203 GLY A O 1
ATOM 1658 N N . HIS A 1 204 ? 2.451 17.906 22.125 1 75.69 204 HIS A N 1
ATOM 1659 C CA . HIS A 1 204 ? 1.951 17.219 20.938 1 75.69 204 HIS A CA 1
ATOM 1660 C C . HIS A 1 204 ? 1.402 15.844 21.281 1 75.69 204 HIS A C 1
ATOM 1662 O O . HIS A 1 204 ? 0.48 15.352 20.625 1 75.69 204 HIS A O 1
ATOM 1668 N N . ASP A 1 205 ? 1.938 15.266 22.219 1 81.06 205 ASP A N 1
ATOM 1669 C CA . ASP A 1 205 ? 1.417 13.977 22.656 1 81.06 205 ASP A CA 1
ATOM 1670 C C . ASP A 1 205 ? -0.033 14.094 23.109 1 81.06 205 ASP A C 1
ATOM 1672 O O . ASP A 1 205 ? -0.856 13.219 22.812 1 81.06 205 ASP A O 1
ATOM 1676 N N . ALA A 1 206 ? -0.24 15.141 23.828 1 85.44 206 ALA A N 1
ATOM 1677 C CA . ALA A 1 206 ? -1.615 15.398 24.25 1 85.44 206 ALA A CA 1
ATOM 1678 C C . ALA A 1 206 ? -2.516 15.656 23.031 1 85.44 206 ALA A C 1
ATOM 1680 O O . ALA A 1 206 ? -3.654 15.188 23 1 85.44 206 ALA A O 1
ATOM 1681 N N . GLY A 1 207 ? -2.012 16.359 22.125 1 88.62 207 GLY A N 1
ATOM 1682 C CA . GLY A 1 207 ? -2.738 16.562 20.891 1 88.62 207 GLY A CA 1
ATOM 1683 C C . GLY A 1 207 ? -3.07 15.281 20.156 1 88.62 207 GLY A C 1
ATOM 1684 O O . GLY A 1 207 ? -4.184 15.117 19.656 1 88.62 207 GLY A O 1
ATOM 1685 N N . ASP A 1 208 ? -2.166 14.422 20.188 1 86.44 208 ASP A N 1
ATOM 1686 C CA . ASP A 1 208 ? -2.377 13.125 19.547 1 86.44 208 ASP A CA 1
ATOM 1687 C C . ASP A 1 208 ? -3.516 12.359 20.219 1 86.44 208 ASP A C 1
ATOM 1689 O O . ASP A 1 208 ? -4.328 11.727 19.547 1 86.44 208 ASP A O 1
ATOM 1693 N N . GLU A 1 209 ? -3.521 12.43 21.469 1 89.06 209 GLU A N 1
ATOM 1694 C CA . GLU A 1 209 ? -4.586 11.758 22.203 1 89.06 209 GLU A CA 1
ATOM 1695 C C . GLU A 1 209 ? -5.949 12.359 21.875 1 89.06 209 GLU A C 1
ATOM 1697 O O . GLU A 1 209 ? -6.945 11.633 21.766 1 89.06 209 GLU A O 1
ATOM 1702 N N . VAL A 1 210 ? -5.941 13.617 21.766 1 91.88 210 VAL A N 1
ATOM 1703 C CA . VAL A 1 210 ? -7.168 14.312 21.391 1 91.88 210 VAL A CA 1
ATOM 1704 C C . VAL A 1 210 ? -7.629 13.852 20.016 1 91.88 210 VAL A C 1
ATOM 1706 O O . VAL A 1 210 ? -8.805 13.516 19.828 1 91.88 210 VAL A O 1
ATOM 1709 N N . LEU A 1 211 ? -6.766 13.805 19.125 1 93.75 211 LEU A N 1
ATOM 1710 C CA . LEU A 1 211 ? -7.098 13.391 17.766 1 93.75 211 LEU A CA 1
ATOM 1711 C C . LEU A 1 211 ? -7.625 11.961 17.734 1 93.75 211 LEU A C 1
ATOM 1713 O O . LEU A 1 211 ? -8.57 11.664 17.016 1 93.75 211 LEU A O 1
ATOM 1717 N N . LYS A 1 212 ? -7.031 11.102 18.547 1 92.75 212 LYS A N 1
ATOM 1718 C CA . LYS A 1 212 ? -7.48 9.711 18.625 1 92.75 212 LYS A CA 1
ATOM 1719 C C . LYS A 1 212 ? -8.898 9.633 19.188 1 92.75 212 LYS A C 1
ATOM 1721 O O . LYS A 1 212 ? -9.719 8.844 18.703 1 92.75 212 LYS A O 1
ATOM 1726 N N . GLU A 1 213 ? -9.125 10.406 20.125 1 92.88 213 GLU A N 1
ATOM 1727 C CA . GLU A 1 213 ? -10.461 10.422 20.719 1 92.88 213 GLU A CA 1
ATOM 1728 C C . GLU A 1 213 ? -11.492 10.93 19.719 1 92.88 213 GLU A C 1
ATOM 1730 O O . GLU A 1 213 ? -12.594 10.375 19.609 1 92.88 213 GLU A O 1
ATOM 1735 N N . VAL A 1 214 ? -11.195 11.977 19.062 1 94.75 214 VAL A N 1
ATOM 1736 C CA . VAL A 1 214 ? -12.086 12.508 18.031 1 94.75 214 VAL A CA 1
ATOM 1737 C C . VAL A 1 214 ? -12.367 11.43 16.984 1 94.75 214 VAL A C 1
ATOM 1739 O O . VAL A 1 214 ? -13.516 11.227 16.594 1 94.75 214 VAL A O 1
ATOM 1742 N N . ALA A 1 215 ? -11.359 10.789 16.625 1 95.06 215 ALA A N 1
ATOM 1743 C CA . ALA A 1 215 ? -11.492 9.742 15.617 1 95.06 215 ALA A CA 1
ATOM 1744 C C . ALA A 1 215 ? -12.43 8.641 16.078 1 95.06 215 ALA A C 1
ATOM 1746 O O . ALA A 1 215 ? -13.258 8.148 15.312 1 95.06 215 ALA A O 1
ATOM 1747 N N . SER A 1 216 ? -12.273 8.273 17.312 1 92.81 216 SER A N 1
ATOM 1748 C CA . SER A 1 216 ? -13.148 7.254 17.875 1 92.81 216 SER A CA 1
ATOM 1749 C C . SER A 1 216 ? -14.609 7.699 17.844 1 92.81 216 SER A C 1
ATOM 1751 O O . SER A 1 216 ? -15.492 6.914 17.5 1 92.81 216 SER A O 1
ATOM 1753 N N . LYS A 1 217 ? -14.82 8.875 18.156 1 93.5 217 LYS A N 1
ATOM 1754 C CA . LYS A 1 217 ? -16.172 9.43 18.156 1 93.5 217 LYS A CA 1
ATOM 1755 C C . LYS A 1 217 ? -16.734 9.469 16.734 1 93.5 217 LYS A C 1
ATOM 1757 O O . LYS A 1 217 ? -17.906 9.164 16.516 1 93.5 217 LYS A O 1
ATOM 1762 N N . LEU A 1 218 ? -15.938 9.836 15.82 1 95.94 218 LEU A N 1
ATOM 1763 C CA . LEU A 1 218 ? -16.375 9.906 14.43 1 95.94 218 LEU A CA 1
ATOM 1764 C C . LEU A 1 218 ? -16.688 8.516 13.891 1 95.94 218 LEU A C 1
ATOM 1766 O O . LEU A 1 218 ? -17.641 8.336 13.141 1 95.94 218 LEU A O 1
ATOM 1770 N N . GLN A 1 219 ? -15.852 7.605 14.266 1 92.62 219 GLN A N 1
ATOM 1771 C CA . GLN A 1 219 ? -16.094 6.23 13.836 1 92.62 219 GLN A CA 1
ATOM 1772 C C . GLN A 1 219 ? -17.422 5.715 14.359 1 92.62 219 GLN A C 1
ATOM 1774 O O . GLN A 1 219 ? -18.188 5.078 13.625 1 92.62 219 GLN A O 1
ATOM 1779 N N . LEU A 1 220 ? -17.672 5.965 15.578 1 90.81 220 LEU A N 1
ATOM 1780 C CA . LEU A 1 220 ? -18.938 5.562 16.172 1 90.81 220 LEU A CA 1
ATOM 1781 C C . LEU A 1 220 ? -20.109 6.258 15.5 1 90.81 220 LEU A C 1
ATOM 1783 O O . LEU A 1 220 ? -21.188 5.664 15.328 1 90.81 220 LEU A O 1
ATOM 1787 N N . PHE A 1 221 ? -19.875 7.422 15.156 1 93.62 221 PHE A N 1
ATOM 1788 C CA . PHE A 1 221 ? -20.922 8.242 14.547 1 93.62 221 PHE A CA 1
ATOM 1789 C C . PHE A 1 221 ? -21.328 7.68 13.195 1 93.62 221 PHE A C 1
ATOM 1791 O O . PHE A 1 221 ? -22.5 7.773 12.797 1 93.62 221 PHE A O 1
ATOM 1798 N N . VAL A 1 222 ? -20.406 7.109 12.469 1 93.12 222 VAL A N 1
ATOM 1799 C CA . VAL A 1 222 ? -20.719 6.633 11.125 1 93.12 222 VAL A CA 1
ATOM 1800 C C . VAL A 1 222 ? -21.031 5.141 11.164 1 93.12 222 VAL A C 1
ATOM 1802 O O . VAL A 1 222 ? -21.469 4.566 10.164 1 93.12 222 VAL A O 1
ATOM 1805 N N . GLU A 1 223 ? -20.781 4.59 12.289 1 85.31 223 GLU A N 1
ATOM 1806 C CA . GLU A 1 223 ? -21.031 3.156 12.422 1 85.31 223 GLU A CA 1
ATOM 1807 C C . GLU A 1 223 ? -22.484 2.814 12.102 1 85.31 223 GLU A C 1
ATOM 1809 O O . GLU A 1 223 ? -23.391 3.498 12.562 1 85.31 223 GLU A O 1
ATOM 1814 N N . GLY A 1 224 ? -22.672 1.814 11.344 1 79.56 224 GLY A N 1
ATOM 1815 C CA . GLY A 1 224 ? -24.016 1.362 11.016 1 79.56 224 GLY A CA 1
ATOM 1816 C C . GLY A 1 224 ? -24.625 2.1 9.836 1 79.56 224 GLY A C 1
ATOM 1817 O O . GLY A 1 224 ? -25.719 1.749 9.375 1 79.56 224 GLY A O 1
ATOM 1818 N N . GLU A 1 225 ? -24 3.141 9.43 1 84.88 225 GLU A N 1
ATOM 1819 C CA . GLU A 1 225 ? -24.453 3.881 8.258 1 84.88 225 GLU A CA 1
ATOM 1820 C C . GLU A 1 225 ? -23.828 3.322 6.98 1 84.88 225 GLU A C 1
ATOM 1822 O O . GLU A 1 225 ? -22.625 3.447 6.766 1 84.88 225 GLU A O 1
ATOM 1827 N N . ASN A 1 226 ? -24.672 2.809 6.16 1 78.62 226 ASN A N 1
ATOM 1828 C CA . ASN A 1 226 ? -24.203 2.146 4.949 1 78.62 226 ASN A CA 1
ATOM 1829 C C . ASN A 1 226 ? -23.406 3.104 4.062 1 78.62 226 ASN A C 1
ATOM 1831 O O . ASN A 1 226 ? -23.922 4.137 3.643 1 78.62 226 ASN A O 1
ATOM 1835 N N . GLY A 1 227 ? -22.141 2.785 3.885 1 81.69 227 GLY A N 1
ATOM 1836 C CA . GLY A 1 227 ? -21.312 3.52 2.939 1 81.69 227 GLY A CA 1
ATOM 1837 C C . GLY A 1 227 ? -20.703 4.77 3.535 1 81.69 227 GLY A C 1
ATOM 1838 O O . GLY A 1 227 ? -19.859 5.418 2.9 1 81.69 227 GLY A O 1
ATOM 1839 N N . ALA A 1 228 ? -21.125 5.105 4.727 1 90.56 228 ALA A N 1
ATOM 1840 C CA . ALA A 1 228 ? -20.562 6.297 5.363 1 90.56 228 ALA A CA 1
ATOM 1841 C C . ALA A 1 228 ? -19.141 6.043 5.848 1 90.56 228 ALA A C 1
ATOM 1843 O O . ALA A 1 228 ? -18.781 4.914 6.207 1 90.56 228 ALA A O 1
ATOM 1844 N N . PHE A 1 229 ? -18.344 7.055 5.824 1 91.38 229 PHE A N 1
ATOM 1845 C CA . PHE A 1 229 ? -17 6.902 6.352 1 91.38 229 PHE A CA 1
ATOM 1846 C C . PHE A 1 229 ? -16.469 8.227 6.895 1 91.38 229 PHE A C 1
ATOM 1848 O O . PHE A 1 229 ? -16.984 9.297 6.543 1 91.38 229 PHE A O 1
ATOM 1855 N N . ALA A 1 230 ? -15.539 8.148 7.766 1 95.38 230 ALA A N 1
ATOM 1856 C CA . ALA A 1 230 ? -14.805 9.289 8.305 1 95.38 230 ALA A CA 1
ATOM 1857 C C . ALA A 1 230 ? -13.344 9.258 7.871 1 95.38 230 ALA A C 1
ATOM 1859 O O . ALA A 1 230 ? -12.727 8.195 7.816 1 95.38 230 ALA A O 1
ATOM 1860 N N . ALA A 1 231 ? -12.836 10.414 7.539 1 95.12 231 ALA A N 1
ATOM 1861 C CA . ALA A 1 231 ? -11.445 10.539 7.105 1 95.12 231 ALA A CA 1
ATOM 1862 C C . ALA A 1 231 ? -10.766 11.719 7.789 1 95.12 231 ALA A C 1
ATOM 1864 O O . ALA A 1 231 ? -11.398 12.742 8.055 1 95.12 231 ALA A O 1
ATOM 1865 N N . ARG A 1 232 ? -9.555 11.555 8.109 1 94.38 232 ARG A N 1
ATOM 1866 C CA . ARG A 1 232 ? -8.734 12.672 8.555 1 94.38 232 ARG A CA 1
ATOM 1867 C C . ARG A 1 232 ? -7.918 13.25 7.406 1 94.38 232 ARG A C 1
ATOM 1869 O O . ARG A 1 232 ? -7.141 12.531 6.77 1 94.38 232 ARG A O 1
ATOM 1876 N N . LEU A 1 233 ? -8.109 14.531 7.109 1 88.62 233 LEU A N 1
ATOM 1877 C CA . LEU A 1 233 ? -7.398 15.172 6.008 1 88.62 233 LEU A CA 1
ATOM 1878 C C . LEU A 1 233 ? -5.98 15.555 6.426 1 88.62 233 LEU A C 1
ATOM 1880 O O . LEU A 1 233 ? -5.07 15.578 5.594 1 88.62 233 LEU A O 1
ATOM 1884 N N . GLY A 1 234 ? -5.77 15.883 7.586 1 81.19 234 GLY A N 1
ATOM 1885 C CA . GLY A 1 234 ? -4.516 16.344 8.172 1 81.19 234 GLY A CA 1
ATOM 1886 C C . GLY A 1 234 ? -4.711 17.266 9.359 1 81.19 234 GLY A C 1
ATOM 1887 O O . GLY A 1 234 ? -5.695 18 9.414 1 81.19 234 GLY A O 1
ATOM 1888 N N . GLY A 1 235 ? -3.75 17.234 10.211 1 83.81 235 GLY A N 1
ATOM 1889 C CA . GLY A 1 235 ? -3.893 18.062 11.391 1 83.81 235 GLY A CA 1
ATOM 1890 C C . GLY A 1 235 ? -5.145 17.75 12.195 1 83.81 235 GLY A C 1
ATOM 1891 O O . GLY A 1 235 ? -5.348 16.609 12.617 1 83.81 235 GLY A O 1
ATOM 1892 N N . ASP A 1 236 ? -5.953 18.828 12.352 1 90.94 236 ASP A N 1
ATOM 1893 C CA . ASP A 1 236 ? -7.191 18.703 13.117 1 90.94 236 ASP A CA 1
ATOM 1894 C C . ASP A 1 236 ? -8.414 18.75 12.203 1 90.94 236 ASP A C 1
ATOM 1896 O O . ASP A 1 236 ? -9.516 19.062 12.648 1 90.94 236 ASP A O 1
ATOM 1900 N N . GLU A 1 237 ? -8.234 18.453 10.945 1 93.06 237 GLU A N 1
ATOM 1901 C CA . GLU A 1 237 ? -9.312 18.5 9.961 1 93.06 237 GLU A CA 1
ATOM 1902 C C . GLU A 1 237 ? -9.797 17.094 9.617 1 93.06 237 GLU A C 1
ATOM 1904 O O . GLU A 1 237 ? -9 16.203 9.336 1 93.06 237 GLU A O 1
ATOM 1909 N N . PHE A 1 238 ? -11.148 16.938 9.688 1 97.06 238 PHE A N 1
ATOM 1910 C CA . PHE A 1 238 ? -11.789 15.648 9.414 1 97.06 238 PHE A CA 1
ATOM 1911 C C . PHE A 1 238 ? -12.938 15.82 8.422 1 97.06 238 PHE A C 1
ATOM 1913 O O . PHE A 1 238 ? -13.508 16.906 8.305 1 97.06 238 PHE A O 1
ATOM 1920 N N . ILE A 1 239 ? -13.203 14.766 7.734 1 97.19 239 ILE A N 1
ATOM 1921 C CA . ILE A 1 239 ? -14.328 14.703 6.809 1 97.19 239 ILE A CA 1
ATOM 1922 C C . ILE A 1 239 ? -15.211 13.508 7.156 1 97.19 239 ILE A C 1
ATOM 1924 O O . ILE A 1 239 ? -14.711 12.43 7.473 1 97.19 239 ILE A O 1
ATOM 1928 N N . ILE A 1 240 ? -16.5 13.742 7.129 1 96.94 240 ILE A N 1
ATOM 1929 C CA . ILE A 1 240 ? -17.469 12.648 7.137 1 96.94 240 ILE A CA 1
ATOM 1930 C C . ILE A 1 240 ? -18.297 12.68 5.855 1 96.94 240 ILE A C 1
ATOM 1932 O O . ILE A 1 240 ? -18.766 13.742 5.441 1 96.94 240 ILE A O 1
ATOM 1936 N N . ASN A 1 241 ? -18.391 11.547 5.25 1 95 241 ASN A N 1
ATOM 1937 C CA . ASN A 1 241 ? -19.234 11.43 4.066 1 95 241 ASN A CA 1
ATOM 1938 C C . ASN A 1 241 ? -20.391 10.469 4.297 1 95 241 ASN A C 1
ATOM 1940 O O . ASN A 1 241 ? -20.188 9.328 4.73 1 95 241 ASN A O 1
ATOM 1944 N N . PHE A 1 242 ? -21.578 10.93 4.016 1 94 242 PHE A N 1
ATOM 1945 C CA . PHE A 1 242 ? -22.797 10.117 4.051 1 94 242 PHE A CA 1
ATOM 1946 C C . PHE A 1 242 ? -23.406 9.992 2.66 1 94 242 PHE A C 1
ATOM 1948 O O . PHE A 1 242 ? -23.906 10.977 2.113 1 94 242 PHE A O 1
ATOM 1955 N N . PRO A 1 243 ? -23.344 8.805 2.178 1 90.56 243 PRO A N 1
ATOM 1956 C CA . PRO A 1 243 ? -24.078 8.633 0.917 1 90.56 243 PRO A CA 1
ATOM 1957 C C . PRO A 1 243 ? -25.594 8.648 1.104 1 90.56 243 PRO A C 1
ATOM 1959 O O . PRO A 1 243 ? -26.094 8.242 2.156 1 90.56 243 PRO A O 1
ATOM 1962 N N . GLY A 1 244 ? -26.266 9.141 0.072 1 89.69 244 GLY A N 1
ATOM 1963 C CA . GLY A 1 244 ? -27.719 9.133 0.103 1 89.69 244 GLY A CA 1
ATOM 1964 C C . GLY A 1 244 ? -28.328 10.523 -0.014 1 89.69 244 GLY A C 1
ATOM 1965 O O . GLY A 1 244 ? -27.609 11.5 -0.26 1 89.69 244 GLY A O 1
ATOM 1966 N N . ILE A 1 245 ? -29.594 10.523 0.096 1 88 245 ILE A N 1
ATOM 1967 C CA . ILE A 1 245 ? -30.344 11.766 0.015 1 88 245 ILE A CA 1
ATOM 1968 C C . ILE A 1 245 ? -30.859 12.156 1.401 1 88 245 ILE A C 1
ATOM 1970 O O . ILE A 1 245 ? -31.453 11.336 2.102 1 88 245 ILE A O 1
ATOM 1974 N N . PHE A 1 246 ? -30.594 13.383 1.702 1 91.19 246 PHE A N 1
ATOM 1975 C CA . PHE A 1 246 ? -30.969 13.859 3.025 1 91.19 246 PHE A CA 1
ATOM 1976 C C . PHE A 1 246 ? -31.781 15.148 2.922 1 91.19 246 PHE A C 1
ATOM 1978 O O . PHE A 1 246 ? -31.516 15.984 2.051 1 91.19 246 PHE A O 1
ATOM 1985 N N . THR A 1 247 ? -32.688 15.266 3.879 1 92.94 247 THR A N 1
ATOM 1986 C CA . THR A 1 247 ? -33.375 16.547 4.031 1 92.94 247 THR A CA 1
ATOM 1987 C C . THR A 1 247 ? -32.562 17.5 4.898 1 92.94 247 THR A C 1
ATOM 1989 O O . THR A 1 247 ? -31.641 17.078 5.594 1 92.94 247 THR A O 1
ATOM 1992 N N . LYS A 1 248 ? -32.938 18.75 4.816 1 94.06 248 LYS A N 1
ATOM 1993 C CA . LYS A 1 248 ? -32.281 19.75 5.668 1 94.06 248 LYS A CA 1
ATOM 1994 C C . LYS A 1 248 ? -32.469 19.406 7.145 1 94.06 248 LYS A C 1
ATOM 1996 O O . LYS A 1 248 ? -31.531 19.578 7.945 1 94.06 248 LYS A O 1
ATOM 2001 N N . ALA A 1 249 ? -33.625 18.969 7.438 1 95 249 ALA A N 1
ATOM 2002 C CA . ALA A 1 249 ? -33.906 18.594 8.82 1 95 249 ALA A CA 1
ATOM 2003 C C . ALA A 1 249 ? -33 17.453 9.273 1 95 249 ALA A C 1
ATOM 2005 O O . ALA A 1 249 ? -32.531 17.438 10.406 1 95 249 ALA A O 1
ATOM 2006 N N . ASP A 1 250 ? -32.781 16.5 8.391 1 94.38 250 ASP A N 1
ATOM 2007 C CA . ASP A 1 250 ? -31.906 15.383 8.68 1 94.38 250 ASP A CA 1
ATOM 2008 C C . ASP A 1 250 ? -30.484 15.852 8.93 1 94.38 250 ASP A C 1
ATOM 2010 O O . ASP A 1 250 ? -29.812 15.367 9.836 1 94.38 250 ASP A O 1
ATOM 2014 N N . LEU A 1 251 ? -30.078 16.797 8.133 1 95.5 251 LEU A N 1
ATOM 2015 C CA . LEU A 1 251 ? -28.719 17.312 8.234 1 95.5 251 LEU A CA 1
ATOM 2016 C C . LEU A 1 251 ? -28.516 18.047 9.555 1 95.5 251 LEU A C 1
ATOM 2018 O O . LEU A 1 251 ? -27.469 17.891 10.195 1 95.5 251 LEU A O 1
ATOM 2022 N N . ILE A 1 252 ? -29.5 18.797 9.922 1 95.88 252 ILE A N 1
ATOM 2023 C CA . ILE A 1 252 ? -29.438 19.547 11.172 1 95.88 252 ILE A CA 1
ATOM 2024 C C . ILE A 1 252 ? -29.359 18.578 12.352 1 95.88 252 ILE A C 1
ATOM 2026 O O . ILE A 1 252 ? -28.531 18.75 13.25 1 95.88 252 ILE A O 1
ATOM 2030 N N . LYS A 1 253 ? -30.156 17.625 12.281 1 96.62 253 LYS A N 1
ATOM 2031 C CA . LYS A 1 253 ? -30.172 16.625 13.344 1 96.62 253 LYS A CA 1
ATOM 2032 C C . LYS A 1 253 ? -28.812 15.945 13.469 1 96.62 253 LYS A C 1
ATOM 2034 O O . LYS A 1 253 ? -28.312 15.742 14.578 1 96.62 253 LYS A O 1
ATOM 2039 N N . ARG A 1 254 ? -28.266 15.539 12.414 1 96 254 ARG A N 1
ATOM 2040 C CA . ARG A 1 254 ? -26.969 14.867 12.398 1 96 254 ARG A CA 1
ATOM 2041 C C . ARG A 1 254 ? -25.859 15.797 12.891 1 96 254 ARG A C 1
ATOM 2043 O O . ARG A 1 254 ? -24.969 15.367 13.633 1 96 254 ARG A O 1
ATOM 2050 N N . ALA A 1 255 ? -25.953 17.016 12.461 1 97.06 255 ALA A N 1
ATOM 2051 C CA . ALA A 1 255 ? -24.953 18 12.875 1 97.06 255 ALA A CA 1
ATOM 2052 C C . ALA A 1 255 ? -25 18.219 14.383 1 97.06 255 ALA A C 1
ATOM 2054 O O . ALA A 1 255 ? -23.953 18.266 15.039 1 97.06 255 ALA A O 1
ATOM 2055 N N . GLU A 1 256 ? -26.141 18.391 14.898 1 96.5 256 GLU A N 1
ATOM 2056 C CA . GLU A 1 256 ? -26.297 18.609 16.328 1 96.5 256 GLU A CA 1
ATOM 2057 C C . GLU A 1 256 ? -25.844 17.406 17.141 1 96.5 256 GLU A C 1
ATOM 2059 O O . GLU A 1 256 ? -25.188 17.562 18.172 1 96.5 256 GLU A O 1
ATOM 2064 N N . LYS A 1 257 ? -26.219 16.266 16.641 1 95.88 257 LYS A N 1
ATOM 2065 C CA . LYS A 1 257 ? -25.797 15.047 17.312 1 95.88 257 LYS A CA 1
ATOM 2066 C C . LYS A 1 257 ? -24.266 14.945 17.344 1 95.88 257 LYS A C 1
ATOM 2068 O O . LYS A 1 257 ? -23.688 14.578 18.375 1 95.88 257 LYS A O 1
ATOM 2073 N N . LEU A 1 258 ? -23.672 15.234 16.281 1 95.94 258 LEU A N 1
ATOM 2074 C CA . LEU A 1 258 ? -22.219 15.164 16.172 1 95.94 258 LEU A CA 1
ATOM 2075 C C . LEU A 1 258 ? -21.562 16.203 17.078 1 95.94 258 LEU A C 1
ATOM 2077 O O . LEU A 1 258 ? -20.594 15.883 17.781 1 95.94 258 LEU A O 1
ATOM 2081 N N . LEU A 1 259 ? -22.047 17.406 17.062 1 95.12 259 LEU A N 1
ATOM 2082 C CA . LEU A 1 259 ? -21.5 18.453 17.906 1 95.12 259 LEU A CA 1
ATOM 2083 C C . LEU A 1 259 ? -21.594 18.078 19.375 1 95.12 259 LEU A C 1
ATOM 2085 O O . LEU A 1 259 ? -20.656 18.312 20.141 1 95.12 259 LEU A O 1
ATOM 2089 N N . ASN A 1 260 ? -22.688 17.562 19.703 1 92.94 260 ASN A N 1
ATOM 2090 C CA . ASN A 1 260 ? -22.875 17.125 21.078 1 92.94 260 ASN A CA 1
ATOM 2091 C C . ASN A 1 260 ? -21.844 16.062 21.484 1 92.94 260 ASN A C 1
ATOM 2093 O O . ASN A 1 260 ? -21.312 16.094 22.578 1 92.94 260 ASN A O 1
ATOM 2097 N N . SER A 1 261 ? -21.625 15.141 20.609 1 92.31 261 SER A N 1
ATOM 2098 C CA . SER A 1 261 ? -20.656 14.086 20.859 1 92.31 261 SER A CA 1
ATOM 2099 C C . SER A 1 261 ? -19.25 14.648 21 1 92.31 261 SER A C 1
ATOM 2101 O O . SER A 1 261 ? -18.484 14.227 21.875 1 92.31 261 SER A O 1
ATOM 2103 N N . LEU A 1 262 ? -18.922 15.648 20.219 1 92.62 262 LEU A N 1
ATOM 2104 C CA . LEU A 1 262 ? -17.562 16.203 20.172 1 92.62 262 LEU A CA 1
ATOM 2105 C C . LEU A 1 262 ? -17.344 17.156 21.344 1 92.62 262 LEU A C 1
ATOM 2107 O O . LEU A 1 262 ? -16.203 17.469 21.672 1 92.62 262 LEU A O 1
ATOM 2111 N N . ASN A 1 263 ? -18.406 17.609 21.859 1 89.19 263 ASN A N 1
ATOM 2112 C CA . ASN A 1 263 ? -18.312 18.5 23.016 1 89.19 263 ASN A CA 1
ATOM 2113 C C . ASN A 1 263 ? -18.203 17.703 24.328 1 89.19 263 ASN A C 1
ATOM 2115 O O . ASN A 1 263 ? -17.875 18.266 25.375 1 89.19 263 ASN A O 1
ATOM 2119 N N . ASN A 1 264 ? -18.516 16.484 24.188 1 82.44 264 ASN A N 1
ATOM 2120 C CA . ASN A 1 264 ? -18.438 15.633 25.375 1 82.44 264 ASN A CA 1
ATOM 2121 C C . ASN A 1 264 ? -17.062 14.969 25.484 1 82.44 264 ASN A C 1
ATOM 2123 O O . ASN A 1 264 ? -16.797 13.984 24.797 1 82.44 264 ASN A O 1
ATOM 2127 N N . TRP A 1 265 ? -16.172 15.516 26.312 1 70.94 265 TRP A N 1
ATOM 2128 C CA . TRP A 1 265 ? -14.805 15.031 26.453 1 70.94 265 TRP A CA 1
ATOM 2129 C C . TRP A 1 265 ? -14.602 14.352 27.812 1 70.94 265 TRP A C 1
ATOM 2131 O O . TRP A 1 265 ? -15.18 14.781 28.812 1 70.94 265 TRP A O 1
ATOM 2141 N N . ALA A 1 266 ? -14.297 13.102 27.75 1 60.66 266 ALA A N 1
ATOM 2142 C CA . ALA A 1 266 ? -13.859 12.578 29.031 1 60.66 266 ALA A CA 1
ATOM 2143 C C . ALA A 1 266 ? -12.672 13.367 29.578 1 60.66 266 ALA A C 1
ATOM 2145 O O . ALA A 1 266 ? -12.492 13.492 30.781 1 60.66 266 ALA A O 1
ATOM 2146 N N . ALA A 1 267 ? -11.906 13.703 28.531 1 58.31 267 ALA A N 1
ATOM 2147 C CA . ALA A 1 267 ? -10.641 14.32 28.906 1 58.31 267 ALA A CA 1
ATOM 2148 C C . ALA A 1 267 ? -10.797 15.82 29.109 1 58.31 267 ALA A C 1
ATOM 2150 O O . ALA A 1 267 ? -11.781 16.422 28.656 1 58.31 267 ALA A O 1
ATOM 2151 N N . LYS A 1 268 ? -9.93 16.5 29.875 1 63.75 268 LYS A N 1
ATOM 2152 C CA . LYS A 1 268 ? -9.648 17.812 30.469 1 63.75 268 LYS A CA 1
ATOM 2153 C C . LYS A 1 268 ? -9.523 18.875 29.375 1 63.75 268 LYS A C 1
ATOM 2155 O O . LYS A 1 268 ? -9.18 20.031 29.656 1 63.75 268 LYS A O 1
ATOM 2160 N N . TYR A 1 269 ? -9.836 18.516 28.062 1 75.75 269 TYR A N 1
ATOM 2161 C CA . TYR A 1 269 ? -9.461 19.578 27.125 1 75.75 269 TYR A CA 1
ATOM 2162 C C . TYR A 1 269 ? -10.68 20.375 26.672 1 75.75 269 TYR A C 1
ATOM 2164 O O . TYR A 1 269 ? -11.758 19.797 26.469 1 75.75 269 TYR A O 1
ATOM 2172 N N . PRO A 1 270 ? -10.742 21.641 26.891 1 74.94 270 PRO A N 1
ATOM 2173 C CA . PRO A 1 270 ? -11.852 22.469 26.422 1 74.94 270 PRO A CA 1
ATOM 2174 C C . PRO A 1 270 ? -11.859 22.609 24.891 1 74.94 270 PRO A C 1
ATOM 2176 O O . PRO A 1 270 ? -11.492 23.672 24.375 1 74.94 270 PRO A O 1
ATOM 2179 N N . LEU A 1 271 ? -12.266 21.562 24.156 1 87 271 LEU A N 1
ATOM 2180 C CA . LEU A 1 271 ? -12.242 21.609 22.703 1 87 271 LEU A CA 1
ATOM 2181 C C . LEU A 1 271 ? -13.648 21.5 22.141 1 87 271 LEU A C 1
ATOM 2183 O O . LEU A 1 271 ? -14.508 20.828 22.703 1 87 271 LEU A O 1
ATOM 2187 N N . SER A 1 272 ? -13.969 22.344 21.203 1 91.31 272 SER A N 1
ATOM 2188 C CA . SER A 1 272 ? -15.172 22.219 20.391 1 91.31 272 SER A CA 1
ATOM 2189 C C . SER A 1 272 ? -14.828 22 18.922 1 91.31 272 SER A C 1
ATOM 2191 O O . SER A 1 272 ? -13.664 21.797 18.578 1 91.31 272 SER A O 1
ATOM 2193 N N . ALA A 1 273 ? -15.922 21.906 18.141 1 95.5 273 ALA A N 1
ATOM 2194 C CA . ALA A 1 273 ? -15.68 21.734 16.719 1 95.5 273 ALA A CA 1
ATOM 2195 C C . ALA A 1 273 ? -16.547 22.672 15.891 1 95.5 273 ALA A C 1
ATOM 2197 O O . ALA A 1 273 ? -17.625 23.078 16.328 1 95.5 273 ALA A O 1
ATOM 2198 N N . SER A 1 274 ? -16.031 23.094 14.812 1 97.44 274 SER A N 1
ATOM 2199 C CA . SER A 1 274 ? -16.781 23.797 13.766 1 97.44 274 SER A CA 1
ATOM 2200 C C . SER A 1 274 ? -17 22.891 12.555 1 97.44 274 SER A C 1
ATOM 2202 O O . SER A 1 274 ? -16.078 22.203 12.109 1 97.44 274 SER A O 1
ATOM 2204 N N . ILE A 1 275 ? -18.297 22.922 12.07 1 97.81 275 ILE A N 1
ATOM 2205 C CA . ILE A 1 275 ? -18.656 21.953 11.031 1 97.81 275 ILE A CA 1
ATOM 2206 C C . ILE A 1 275 ? -19.219 22.688 9.812 1 97.81 275 ILE A C 1
ATOM 2208 O O . ILE A 1 275 ? -20.141 23.5 9.945 1 97.81 275 ILE A O 1
ATOM 2212 N N . GLY A 1 276 ? -18.609 22.469 8.656 1 98.06 276 GLY A N 1
ATOM 2213 C CA . GLY A 1 276 ? -19.203 22.844 7.379 1 98.06 276 GLY A CA 1
ATOM 2214 C C . GLY A 1 276 ? -19.859 21.688 6.652 1 98.06 276 GLY A C 1
ATOM 2215 O O . GLY A 1 276 ? -19.281 20.609 6.52 1 98.06 276 GLY A O 1
ATOM 2216 N N . ILE A 1 277 ? -21.109 21.953 6.125 1 97.88 277 ILE A N 1
ATOM 2217 C CA . ILE A 1 277 ? -21.875 20.875 5.523 1 97.88 277 ILE A CA 1
ATOM 2218 C C . ILE A 1 277 ? -22.203 21.219 4.07 1 97.88 277 ILE A C 1
ATOM 2220 O O . ILE A 1 277 ? -22.625 22.344 3.773 1 97.88 277 ILE A O 1
ATOM 2224 N N . VAL A 1 278 ? -21.953 20.266 3.197 1 96 278 VAL A N 1
ATOM 2225 C CA . VAL A 1 278 ? -22.297 20.453 1.792 1 96 278 VAL A CA 1
ATOM 2226 C C . VAL A 1 278 ? -22.984 19.203 1.258 1 96 278 VAL A C 1
ATOM 2228 O O . VAL A 1 278 ? -22.484 18.094 1.423 1 96 278 VAL A O 1
ATOM 2231 N N . ALA A 1 279 ? -24.094 19.406 0.622 1 93.81 279 ALA A N 1
ATOM 2232 C CA . ALA A 1 279 ? -24.766 18.312 -0.07 1 93.81 279 ALA A CA 1
ATOM 2233 C C . ALA A 1 279 ? -24.359 18.25 -1.538 1 93.81 279 ALA A C 1
ATOM 2235 O O . ALA A 1 279 ? -24 19.266 -2.129 1 93.81 279 ALA A O 1
ATOM 2236 N N . TYR A 1 280 ? -24.281 17.062 -2.045 1 92.75 280 TYR A N 1
ATOM 2237 C CA . TYR A 1 280 ? -23.984 16.906 -3.467 1 92.75 280 TYR A CA 1
ATOM 2238 C C . TYR A 1 280 ? -24.953 15.922 -4.121 1 92.75 280 TYR A C 1
ATOM 2240 O O . TYR A 1 280 ? -25.375 14.953 -3.494 1 92.75 280 TYR A O 1
ATOM 2248 N N . PRO A 1 281 ? -25.297 16.266 -5.336 1 88.38 281 PRO A N 1
ATOM 2249 C CA . PRO A 1 281 ? -26.312 15.453 -6.016 1 88.38 281 PRO A CA 1
ATOM 2250 C C . PRO A 1 281 ? -25.766 14.133 -6.543 1 88.38 281 PRO A C 1
ATOM 2252 O O . PRO A 1 281 ? -24.547 13.945 -6.578 1 88.38 281 PRO A O 1
ATOM 2255 N N . ALA A 1 282 ? -26.812 13.305 -6.863 1 83.06 282 ALA A N 1
ATOM 2256 C CA . ALA A 1 282 ? -26.453 12.055 -7.523 1 83.06 282 ALA A CA 1
ATOM 2257 C C . ALA A 1 282 ? -25.828 12.312 -8.898 1 83.06 282 ALA A C 1
ATOM 2259 O O . ALA A 1 282 ? -26.172 13.297 -9.555 1 83.06 282 ALA A O 1
ATOM 2260 N N . ASN A 1 283 ? -24.984 11.484 -9.391 1 71.69 283 ASN A N 1
ATOM 2261 C CA . ASN A 1 283 ? -24.344 11.414 -10.703 1 71.69 283 ASN A CA 1
ATOM 2262 C C . ASN A 1 283 ? -23.281 12.492 -10.867 1 71.69 283 ASN A C 1
ATOM 2264 O O . ASN A 1 283 ? -23.094 13.031 -11.961 1 71.69 283 ASN A O 1
ATOM 2268 N N . GLY A 1 284 ? -22.359 12.781 -9.953 1 61.41 284 GLY A N 1
ATOM 2269 C CA . GLY A 1 284 ? -21 13.266 -9.82 1 61.41 284 GLY A CA 1
ATOM 2270 C C . GLY A 1 284 ? -20.781 14.625 -10.461 1 61.41 284 GLY A C 1
ATOM 2271 O O . GLY A 1 284 ? -19.672 14.961 -10.852 1 61.41 284 GLY A O 1
ATOM 2272 N N . TYR A 1 285 ? -21.781 15.578 -10.555 1 64.81 285 TYR A N 1
ATOM 2273 C CA . TYR A 1 285 ? -21.438 16.75 -11.367 1 64.81 285 TYR A CA 1
ATOM 2274 C C . TYR A 1 285 ? -20.391 17.609 -10.672 1 64.81 285 TYR A C 1
ATOM 2276 O O . TYR A 1 285 ? -19.641 18.328 -11.336 1 64.81 285 TYR A O 1
ATOM 2284 N N . LEU A 1 286 ? -20.234 17.391 -9.398 1 76.88 286 LEU A N 1
ATOM 2285 C CA . LEU A 1 286 ? -19.266 18.266 -8.75 1 76.88 286 LEU A CA 1
ATOM 2286 C C . LEU A 1 286 ? -18.031 17.484 -8.336 1 76.88 286 LEU A C 1
ATOM 2288 O O . LEU A 1 286 ? -18.141 16.453 -7.668 1 76.88 286 LEU A O 1
ATOM 2292 N N . ALA A 1 287 ? -16.953 18.094 -8.781 1 86.88 287 ALA A N 1
ATOM 2293 C CA . ALA A 1 287 ? -15.664 17.5 -8.406 1 86.88 287 ALA A CA 1
ATOM 2294 C C . ALA A 1 287 ? -15.445 17.562 -6.898 1 86.88 287 ALA A C 1
ATOM 2296 O O . ALA A 1 287 ? -15.891 18.516 -6.246 1 86.88 287 ALA A O 1
ATOM 2297 N N . LEU A 1 288 ? -14.875 16.625 -6.32 1 90.44 288 LEU A N 1
ATOM 2298 C CA . LEU A 1 288 ? -14.594 16.547 -4.891 1 90.44 288 LEU A CA 1
ATOM 2299 C C . LEU A 1 288 ? -13.898 17.828 -4.41 1 90.44 288 LEU A C 1
ATOM 2301 O O . LEU A 1 288 ? -14.195 18.328 -3.33 1 90.44 288 LEU A O 1
ATOM 2305 N N . GLU A 1 289 ? -13.008 18.359 -5.18 1 86.75 289 GLU A N 1
ATOM 2306 C CA . GLU A 1 289 ? -12.273 19.562 -4.809 1 86.75 289 GLU A CA 1
ATOM 2307 C C . GLU A 1 289 ? -13.219 20.734 -4.57 1 86.75 289 GLU A C 1
ATOM 2309 O O . GLU A 1 289 ? -13.039 21.516 -3.627 1 86.75 289 GLU A O 1
ATOM 2314 N N . THR A 1 290 ? -14.148 20.812 -5.422 1 89.62 290 THR A N 1
ATOM 2315 C CA . THR A 1 290 ? -15.148 21.875 -5.281 1 89.62 290 THR A CA 1
ATOM 2316 C C . THR A 1 290 ? -15.984 21.656 -4.027 1 89.62 290 THR A C 1
ATOM 2318 O O . THR A 1 290 ? -16.266 22.609 -3.295 1 89.62 290 THR A O 1
ATOM 2321 N N . LEU A 1 291 ? -16.359 20.469 -3.811 1 93 291 LEU A N 1
ATOM 2322 C CA . LEU A 1 291 ? -17.141 20.156 -2.623 1 93 291 LEU A CA 1
ATOM 2323 C C . LEU A 1 291 ? -16.359 20.484 -1.354 1 93 291 LEU A C 1
ATOM 2325 O O . LEU A 1 291 ? -16.922 21.047 -0.408 1 93 291 LEU A O 1
ATOM 2329 N N . LEU A 1 292 ? -15.133 20.172 -1.372 1 92.44 292 LEU A N 1
ATOM 2330 C CA . LEU A 1 292 ? -14.297 20.438 -0.21 1 92.44 292 LEU A CA 1
ATOM 2331 C C . LEU A 1 292 ? -14.141 21.938 0.011 1 92.44 292 LEU A C 1
ATOM 2333 O O . LEU A 1 292 ? -14.148 22.406 1.151 1 92.44 292 LEU A O 1
ATOM 2337 N N . LYS A 1 293 ? -13.984 22.625 -1.041 1 89.31 293 LYS A N 1
ATOM 2338 C CA . LYS A 1 293 ? -13.906 24.078 -0.943 1 89.31 293 LYS A CA 1
ATOM 2339 C C . LYS A 1 293 ? -15.195 24.656 -0.356 1 89.31 293 LYS A C 1
ATOM 2341 O O . LYS A 1 293 ? -15.148 25.547 0.504 1 89.31 293 LYS A O 1
ATOM 2346 N N . ASN A 1 294 ? -16.266 24.219 -0.874 1 94.12 294 ASN A N 1
ATOM 2347 C CA . ASN A 1 294 ? -17.562 24.672 -0.368 1 94.12 294 ASN A CA 1
ATOM 2348 C C . ASN A 1 294 ? -17.734 24.328 1.106 1 94.12 294 ASN A C 1
ATOM 2350 O O . ASN A 1 294 ? -18.203 25.141 1.894 1 94.12 294 ASN A O 1
ATOM 2354 N N . ALA A 1 295 ? -17.375 23.141 1.444 1 95.44 295 ALA A N 1
ATOM 2355 C CA . ALA A 1 295 ? -17.484 22.703 2.832 1 95.44 295 ALA A CA 1
ATOM 2356 C C . ALA A 1 295 ? -16.562 23.516 3.742 1 95.44 295 ALA A C 1
ATOM 2358 O O . ALA A 1 295 ? -16.938 23.844 4.871 1 95.44 295 ALA A O 1
ATOM 2359 N N . ASP A 1 296 ? -15.445 23.734 3.234 1 90.06 296 ASP A N 1
ATOM 2360 C CA . ASP A 1 296 ? -14.492 24.562 3.969 1 90.06 296 ASP A CA 1
ATOM 2361 C C . ASP A 1 296 ? -15.039 25.969 4.188 1 90.06 296 ASP A C 1
ATOM 2363 O O . ASP A 1 296 ? -14.906 26.531 5.273 1 90.06 296 ASP A O 1
ATOM 2367 N N . SER A 1 297 ? -15.57 26.516 3.168 1 93.31 297 SER A N 1
ATOM 2368 C CA . SER A 1 297 ? -16.188 27.844 3.275 1 93.31 297 SER A CA 1
ATOM 2369 C C . SER A 1 297 ? -17.297 27.844 4.332 1 93.31 297 SER A C 1
ATOM 2371 O O . SER A 1 297 ? -17.406 28.797 5.113 1 93.31 297 SER A O 1
ATOM 2373 N N . ALA A 1 298 ? -18.078 26.891 4.312 1 96.25 298 ALA A N 1
ATOM 2374 C CA . ALA A 1 298 ? -19.141 26.766 5.316 1 96.25 298 ALA A CA 1
ATOM 2375 C C . ALA A 1 298 ? -18.547 26.609 6.715 1 96.25 298 ALA A C 1
ATOM 2377 O O . ALA A 1 298 ? -19.047 27.203 7.672 1 96.25 298 ALA A O 1
ATOM 2378 N N . MET A 1 299 ? -17.547 25.797 6.828 1 95 299 MET A N 1
ATOM 2379 C CA . MET A 1 299 ? -16.875 25.609 8.109 1 95 299 MET A CA 1
ATOM 2380 C C . MET A 1 299 ? -16.312 26.938 8.625 1 95 299 MET A C 1
ATOM 2382 O O . MET A 1 299 ? -16.391 27.234 9.812 1 95 299 MET A O 1
ATOM 2386 N N . TYR A 1 300 ? -15.734 27.688 7.676 1 91 300 TYR A N 1
ATOM 2387 C CA . TYR A 1 300 ? -15.211 29 8.031 1 91 300 TYR A CA 1
ATOM 2388 C C . TYR A 1 300 ? -16.312 29.906 8.57 1 91 300 TYR A C 1
ATOM 2390 O O . TYR A 1 300 ? -16.094 30.656 9.523 1 91 300 TYR A O 1
ATOM 2398 N N . LYS A 1 301 ? -17.422 29.875 7.969 1 95.25 301 LYS A N 1
ATOM 2399 C CA . LYS A 1 301 ? -18.578 30.609 8.453 1 95.25 301 LYS A CA 1
ATOM 2400 C C . LYS A 1 301 ? -18.953 30.172 9.859 1 95.25 301 LYS A C 1
ATOM 2402 O O . LYS A 1 301 ? -19.312 31 10.703 1 95.25 301 LYS A O 1
ATOM 2407 N N . ALA A 1 302 ? -18.891 28.922 10.102 1 95.94 302 ALA A N 1
ATOM 2408 C CA . ALA A 1 302 ? -19.188 28.391 11.43 1 95.94 302 ALA A CA 1
ATOM 2409 C C . ALA A 1 302 ? -18.188 28.922 12.461 1 95.94 302 ALA A C 1
ATOM 2411 O O . ALA A 1 302 ? -18.578 29.312 13.562 1 95.94 302 ALA A O 1
ATOM 2412 N N . LYS A 1 303 ? -16.953 28.922 12.094 1 92.75 303 LYS A N 1
ATOM 2413 C CA . LYS A 1 303 ? -15.93 29.469 12.984 1 92.75 303 LYS A CA 1
ATOM 2414 C C . LYS A 1 303 ? -16.203 30.953 13.281 1 92.75 303 LYS A C 1
ATOM 2416 O O . LYS A 1 303 ? -16.094 31.391 14.422 1 92.75 303 LYS A O 1
ATOM 2421 N N . GLY A 1 304 ? -16.547 31.641 12.258 1 92.75 304 GLY A N 1
ATOM 2422 C CA . GLY A 1 304 ? -16.828 33.062 12.398 1 92.75 304 GLY A CA 1
ATOM 2423 C C . GLY A 1 304 ? -18.062 33.344 13.227 1 92.75 304 GLY A C 1
ATOM 2424 O O . GLY A 1 304 ? -18.203 34.438 13.797 1 92.75 304 GLY A O 1
ATOM 2425 N N . ALA A 1 305 ? -18.906 32.438 13.32 1 94.25 305 ALA A N 1
ATOM 2426 C CA . ALA A 1 305 ? -20.156 32.594 14.047 1 94.25 305 ALA A CA 1
ATOM 2427 C C . ALA A 1 305 ? -19.984 32.25 15.523 1 94.25 305 ALA A C 1
ATOM 2429 O O . ALA A 1 305 ? -20.969 32.156 16.266 1 94.25 305 ALA A O 1
ATOM 2430 N N . GLY A 1 306 ? -18.719 32 15.984 1 92.5 306 GLY A N 1
ATOM 2431 C CA . GLY A 1 306 ? -18.484 31.797 17.406 1 92.5 306 GLY A CA 1
ATOM 2432 C C . GLY A 1 306 ? -17.953 30.406 17.719 1 92.5 306 GLY A C 1
ATOM 2433 O O . GLY A 1 306 ? -17.797 30.047 18.875 1 92.5 306 GLY A O 1
ATOM 2434 N N . LYS A 1 307 ? -17.75 29.641 16.734 1 92.62 307 LYS A N 1
ATOM 2435 C CA . LYS A 1 307 ? -17.234 28.281 16.906 1 92.62 307 LYS A CA 1
ATOM 2436 C C . LYS A 1 307 ? -18.266 27.406 17.609 1 92.62 307 LYS A C 1
ATOM 2438 O O . LYS A 1 307 ? -19.375 27.844 17.891 1 92.62 307 LYS A O 1
ATOM 2443 N N . ASN A 1 308 ? -18.016 26.156 17.656 1 94.25 308 ASN A N 1
ATOM 2444 C CA . ASN A 1 308 ? -18.922 25.203 18.297 1 94.25 308 ASN A CA 1
ATOM 2445 C C . ASN A 1 308 ? -20.281 25.188 17.625 1 94.25 308 ASN A C 1
ATOM 2447 O O . ASN A 1 308 ? -21.312 25.297 18.297 1 94.25 308 ASN A O 1
ATOM 2451 N N . THR A 1 309 ? -20.25 25.219 16.375 1 96.75 309 THR A N 1
ATOM 2452 C CA . THR A 1 309 ? -21.484 25.25 15.602 1 96.75 309 THR A CA 1
ATOM 2453 C C . THR A 1 309 ? -21.25 24.719 14.195 1 96.75 309 THR A C 1
ATOM 2455 O O . THR A 1 309 ? -20.188 24.156 13.906 1 96.75 309 THR A O 1
ATOM 2458 N N . TYR A 1 310 ? -22.344 24.766 13.375 1 97.56 310 TYR A N 1
ATOM 2459 C CA . TYR A 1 310 ? -22.266 24.266 12.008 1 97.56 310 TYR A CA 1
ATOM 2460 C C . TYR A 1 310 ? -22.859 25.266 11.023 1 97.56 310 TYR 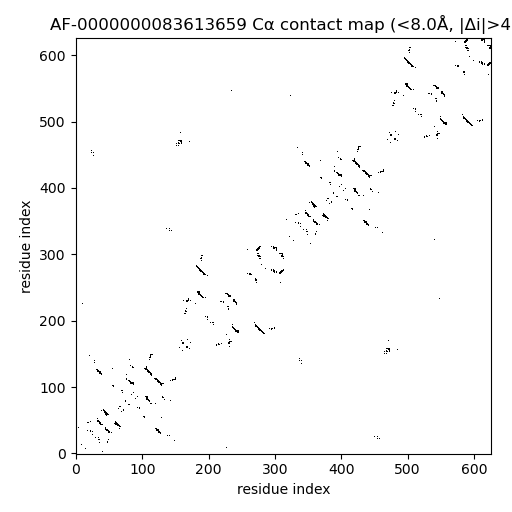A C 1
ATOM 2462 O O . TYR A 1 310 ? -23.578 26.188 11.43 1 97.56 310 TYR A O 1
ATOM 2470 N N . ALA A 1 311 ? -22.453 25.172 9.797 1 97.81 311 ALA A N 1
ATOM 2471 C CA . ALA A 1 311 ? -23.031 25.938 8.703 1 97.81 311 ALA A CA 1
ATOM 2472 C C . ALA A 1 311 ? -23.234 25.062 7.473 1 97.81 311 ALA A C 1
ATOM 2474 O O . ALA A 1 311 ? -22.406 24.219 7.152 1 97.81 311 ALA A O 1
ATOM 2475 N N . ILE A 1 312 ? -24.391 25.281 6.855 1 96.69 312 ILE A N 1
ATOM 2476 C CA . ILE A 1 312 ? -24.703 24.578 5.617 1 96.69 312 ILE A CA 1
ATOM 2477 C C . ILE A 1 312 ? -24.422 25.484 4.422 1 96.69 312 ILE A C 1
ATOM 2479 O O . ILE A 1 312 ? -24.812 26.656 4.418 1 96.69 312 ILE A O 1
ATOM 2483 N N . PHE A 1 313 ? -23.734 24.875 3.488 1 94.88 313 PHE A N 1
ATOM 2484 C CA . PHE A 1 313 ? -23.406 25.656 2.299 1 94.88 313 PHE A CA 1
ATOM 2485 C C . PHE A 1 313 ? -24.641 25.875 1.435 1 94.88 313 PHE A C 1
ATOM 2487 O O . PHE A 1 313 ? -25.422 24.938 1.201 1 94.88 313 PHE A O 1
ATOM 2494 N N . MET B 1 1 ? 7.184 11.211 -11.766 1 32.22 1 MET B N 1
ATOM 2495 C CA . MET B 1 1 ? 8.406 11.008 -10.984 1 32.22 1 MET B CA 1
ATOM 2496 C C . MET B 1 1 ? 8.82 9.539 -11 1 32.22 1 MET B C 1
ATOM 2498 O O . MET B 1 1 ? 8.039 8.672 -10.609 1 32.22 1 MET B O 1
ATOM 2502 N N . MET B 1 2 ? 9.82 9.258 -11.789 1 41.75 2 MET B N 1
ATOM 2503 C CA . MET B 1 2 ? 10.398 7.938 -12.016 1 41.75 2 MET B CA 1
ATOM 2504 C C . MET B 1 2 ? 10.953 7.359 -10.719 1 41.75 2 MET B C 1
ATOM 2506 O O . MET B 1 2 ? 11.68 8.039 -9.992 1 41.75 2 MET B O 1
ATOM 2510 N N . ILE B 1 3 ? 10.234 6.387 -10.18 1 49 3 ILE B N 1
ATOM 2511 C CA . ILE B 1 3 ? 10.852 5.688 -9.055 1 49 3 ILE B CA 1
ATOM 2512 C C . ILE B 1 3 ? 12.289 5.312 -9.414 1 49 3 ILE B C 1
ATOM 2514 O O . ILE B 1 3 ? 12.531 4.633 -10.414 1 49 3 ILE B O 1
ATOM 2518 N N . THR B 1 4 ? 13.234 6.07 -8.859 1 56.38 4 THR B N 1
ATOM 2519 C CA . THR B 1 4 ? 14.625 5.734 -9.141 1 56.38 4 THR B CA 1
ATOM 2520 C C . THR B 1 4 ? 14.984 4.375 -8.547 1 56.38 4 THR B C 1
ATOM 2522 O O . THR B 1 4 ? 14.32 3.9 -7.625 1 56.38 4 THR B O 1
ATOM 2525 N N . LEU B 1 5 ? 15.758 3.678 -9.219 1 55.09 5 LEU B N 1
ATOM 2526 C CA . LEU B 1 5 ? 16.281 2.396 -8.758 1 55.09 5 LEU B CA 1
ATOM 2527 C C . LEU B 1 5 ? 16.703 2.473 -7.297 1 55.09 5 LEU B C 1
ATOM 2529 O O . LEU B 1 5 ? 16.516 1.521 -6.539 1 55.09 5 LEU B O 1
ATOM 2533 N N . GLN B 1 6 ? 17.219 3.561 -7.066 1 55.38 6 GLN B N 1
ATOM 2534 C CA . GLN B 1 6 ? 17.703 3.736 -5.699 1 55.38 6 GLN B CA 1
ATOM 2535 C C . GLN B 1 6 ? 16.547 3.691 -4.703 1 55.38 6 GLN B C 1
ATOM 2537 O O . GLN B 1 6 ? 16.672 3.121 -3.617 1 55.38 6 GLN B O 1
ATOM 2542 N N . GLU B 1 7 ? 15.531 4.203 -5.211 1 59.59 7 GLU B N 1
ATOM 2543 C CA . GLU B 1 7 ? 14.352 4.219 -4.355 1 59.59 7 GLU B CA 1
ATOM 2544 C C . GLU B 1 7 ? 13.812 2.807 -4.137 1 59.59 7 GLU B C 1
ATOM 2546 O O . GLU B 1 7 ? 13.398 2.459 -3.029 1 59.59 7 GLU B O 1
ATOM 2551 N N . LEU B 1 8 ? 13.898 2.123 -5.164 1 60.97 8 LEU B N 1
ATOM 2552 C CA . LEU B 1 8 ? 13.359 0.773 -5.062 1 60.97 8 LEU B CA 1
ATOM 2553 C C . LEU B 1 8 ? 14.219 -0.091 -4.145 1 60.97 8 LEU B C 1
ATOM 2555 O O . LEU B 1 8 ? 13.695 -0.942 -3.42 1 60.97 8 LEU B O 1
ATOM 2559 N N . GLN B 1 9 ? 15.484 0.133 -4.246 1 56.84 9 GLN B N 1
ATOM 2560 C CA . GLN B 1 9 ? 16.406 -0.669 -3.447 1 56.84 9 GLN B CA 1
ATOM 2561 C C . GLN B 1 9 ? 16.266 -0.342 -1.962 1 56.84 9 GLN B C 1
ATOM 2563 O O . GLN B 1 9 ? 16.531 -1.194 -1.108 1 56.84 9 GLN B O 1
ATOM 2568 N N . VAL B 1 10 ? 15.969 0.837 -1.8 1 53.97 10 VAL B N 1
ATOM 2569 C CA . VAL B 1 10 ? 15.914 1.256 -0.403 1 53.97 10 VAL B CA 1
ATOM 2570 C C . VAL B 1 10 ? 14.695 0.631 0.274 1 53.97 10 VAL B C 1
ATOM 2572 O O . VAL B 1 10 ? 14.695 0.412 1.488 1 53.97 10 VAL B O 1
ATOM 2575 N N . TYR B 1 11 ? 13.852 0.128 -0.572 1 59 11 TYR B N 1
ATOM 2576 C CA . TYR B 1 11 ? 12.641 -0.382 0.063 1 59 11 TYR B CA 1
ATOM 2577 C C . TYR B 1 11 ? 12.805 -1.846 0.456 1 59 11 TYR B C 1
ATOM 2579 O O . TYR B 1 11 ? 12.93 -2.717 -0.408 1 59 11 TYR B O 1
ATOM 2587 N N . ARG B 1 12 ? 13.234 -2.193 1.741 1 58.47 12 ARG B N 1
ATOM 2588 C CA . ARG B 1 12 ? 13.305 -3.551 2.275 1 58.47 12 ARG B CA 1
ATOM 2589 C C . ARG B 1 12 ? 12.062 -4.352 1.895 1 58.47 12 ARG B C 1
ATOM 2591 O O . ARG B 1 12 ? 12.156 -5.535 1.561 1 58.47 12 ARG B O 1
ATOM 2598 N N . ASN B 1 13 ? 10.953 -3.74 1.954 1 60.88 13 ASN B N 1
ATOM 2599 C CA . ASN B 1 13 ? 9.703 -4.426 1.643 1 60.88 13 ASN B CA 1
ATOM 2600 C C . ASN B 1 13 ? 9.641 -4.828 0.172 1 60.88 13 ASN B C 1
ATOM 2602 O O . ASN B 1 13 ? 9.031 -5.844 -0.171 1 60.88 13 ASN B O 1
ATOM 2606 N N . PHE B 1 14 ? 10.422 -4.059 -0.606 1 70.44 14 PHE B N 1
ATOM 2607 C CA . PHE B 1 14 ? 10.492 -4.453 -2.008 1 70.44 14 PHE B CA 1
ATOM 2608 C C . PHE B 1 14 ? 11.219 -5.785 -2.156 1 70.44 14 PHE B C 1
ATOM 2610 O O . PHE B 1 14 ? 10.789 -6.652 -2.918 1 70.44 14 PHE B O 1
ATOM 2617 N N . ASP B 1 15 ? 12.18 -5.863 -1.244 1 74.25 15 ASP B N 1
ATOM 2618 C CA . ASP B 1 15 ? 12.977 -7.082 -1.333 1 74.25 15 ASP B CA 1
ATOM 2619 C C . ASP B 1 15 ? 12.141 -8.312 -0.992 1 74.25 15 ASP B C 1
ATOM 2621 O O . ASP B 1 15 ? 12.219 -9.328 -1.682 1 74.25 15 ASP B O 1
ATOM 2625 N N . GLU B 1 16 ? 11.328 -8.133 -0.037 1 74.19 16 GLU B N 1
ATOM 2626 C CA . GLU B 1 16 ? 10.508 -9.266 0.374 1 74.19 16 GLU B CA 1
ATOM 2627 C C . GLU B 1 16 ? 9.453 -9.594 -0.681 1 74.19 16 GLU B C 1
ATOM 2629 O O . GLU B 1 16 ? 9.266 -10.766 -1.03 1 74.19 16 GLU B O 1
ATOM 2634 N N . LEU B 1 17 ? 8.844 -8.594 -1.128 1 78.88 17 LEU B N 1
ATOM 2635 C CA . LEU B 1 17 ? 7.82 -8.797 -2.15 1 78.88 17 LEU B CA 1
ATOM 2636 C C . LEU B 1 17 ? 8.43 -9.383 -3.418 1 78.88 17 LEU B C 1
ATOM 2638 O O . LEU B 1 17 ? 7.875 -10.32 -4.004 1 78.88 17 LEU B O 1
ATOM 2642 N N . ALA B 1 18 ? 9.555 -8.797 -3.758 1 86.19 18 ALA B N 1
ATOM 2643 C CA . ALA B 1 18 ? 10.234 -9.305 -4.945 1 86.19 18 ALA B CA 1
ATOM 2644 C C . ALA B 1 18 ? 10.602 -10.773 -4.785 1 86.19 18 ALA B C 1
ATOM 2646 O O . ALA B 1 18 ? 10.422 -11.57 -5.711 1 86.19 18 ALA B O 1
ATOM 2647 N N . ASN B 1 19 ? 11.023 -11.094 -3.639 1 85.88 19 ASN B N 1
ATOM 2648 C CA . ASN B 1 19 ? 11.383 -12.484 -3.373 1 85.88 19 ASN B CA 1
ATOM 2649 C C . ASN B 1 19 ? 10.172 -13.406 -3.459 1 85.88 19 ASN B C 1
ATOM 2651 O O . ASN B 1 19 ? 10.25 -14.5 -4.02 1 85.88 19 ASN B O 1
ATOM 2655 N N . ASP B 1 20 ? 9.125 -12.953 -2.906 1 82.69 20 ASP B N 1
ATOM 2656 C CA . ASP B 1 20 ? 7.91 -13.766 -2.934 1 82.69 20 ASP B CA 1
ATOM 2657 C C . ASP B 1 20 ? 7.414 -13.961 -4.363 1 82.69 20 ASP B C 1
ATOM 2659 O O . ASP B 1 20 ? 6.98 -15.055 -4.73 1 82.69 20 ASP B O 1
ATOM 2663 N N . VAL B 1 21 ? 7.469 -12.945 -5.102 1 89.88 21 VAL B N 1
ATOM 2664 C CA . VAL B 1 21 ? 7.082 -13.008 -6.504 1 89.88 21 VAL B CA 1
ATOM 2665 C C . VAL B 1 21 ? 7.973 -14.008 -7.242 1 89.88 21 VAL B C 1
ATOM 2667 O O . VAL B 1 21 ? 7.48 -14.867 -7.977 1 89.88 21 VAL B O 1
ATOM 2670 N N . LEU B 1 22 ? 9.25 -13.922 -7.004 1 92.25 22 LEU B N 1
ATOM 2671 C CA . LEU B 1 22 ? 10.195 -14.797 -7.688 1 92.25 22 LEU B CA 1
ATOM 2672 C C . LEU B 1 22 ? 10.008 -16.25 -7.254 1 92.25 22 LEU B C 1
ATOM 2674 O O . LEU B 1 22 ? 10.078 -17.156 -8.078 1 92.25 22 LEU B O 1
ATOM 2678 N N . ASP B 1 23 ? 9.766 -16.391 -6.043 1 87.06 23 ASP B N 1
ATOM 2679 C CA . ASP B 1 23 ? 9.547 -17.75 -5.535 1 87.06 23 ASP B CA 1
ATOM 2680 C C . ASP B 1 23 ? 8.305 -18.375 -6.164 1 87.06 23 ASP B C 1
ATOM 2682 O O . ASP B 1 23 ? 8.328 -19.547 -6.555 1 87.06 23 ASP B O 1
ATOM 2686 N N . LEU B 1 24 ? 7.289 -17.641 -6.223 1 89 24 LEU B N 1
ATOM 2687 C CA . LEU B 1 24 ? 6.066 -18.125 -6.859 1 89 24 LEU B CA 1
ATOM 2688 C C . LEU B 1 24 ? 6.309 -18.438 -8.328 1 89 24 LEU B C 1
ATOM 2690 O O . LEU B 1 24 ? 5.91 -19.5 -8.812 1 89 24 LEU B O 1
ATOM 2694 N N . ALA B 1 25 ? 6.949 -17.562 -9.008 1 93.38 25 ALA B N 1
ATOM 2695 C CA . ALA B 1 25 ? 7.246 -17.766 -10.422 1 93.38 25 ALA B CA 1
ATOM 2696 C C . ALA B 1 25 ? 8.133 -19 -10.633 1 93.38 25 ALA B C 1
ATOM 2698 O O . ALA B 1 25 ? 7.945 -19.75 -11.586 1 93.38 25 ALA B O 1
ATOM 2699 N N . LYS B 1 26 ? 9.047 -19.172 -9.727 1 92.06 26 LYS B N 1
ATOM 2700 C CA . LYS B 1 26 ? 9.953 -20.312 -9.805 1 92.06 26 LYS B CA 1
ATOM 2701 C C . LYS B 1 26 ? 9.203 -21.641 -9.633 1 92.06 26 LYS B C 1
ATOM 2703 O O . LYS B 1 26 ? 9.562 -22.641 -10.242 1 92.06 26 LYS B O 1
ATOM 2708 N N . GLU B 1 27 ? 8.266 -21.609 -8.852 1 88.06 27 GLU B N 1
ATOM 2709 C CA . GLU B 1 27 ? 7.438 -22.797 -8.688 1 88.06 27 GLU B CA 1
ATOM 2710 C C . GLU B 1 27 ? 6.668 -23.109 -9.969 1 88.06 27 GLU B C 1
ATOM 2712 O O . GLU B 1 27 ? 6.414 -24.281 -10.273 1 88.06 27 GLU B O 1
ATOM 2717 N N . ILE B 1 28 ? 6.332 -22.125 -10.703 1 90.12 28 ILE B N 1
ATOM 2718 C CA . ILE B 1 28 ? 5.578 -22.281 -11.945 1 90.12 28 ILE B CA 1
ATOM 2719 C C . ILE B 1 28 ? 6.508 -22.766 -13.055 1 90.12 28 ILE B C 1
ATOM 2721 O O . ILE B 1 28 ? 6.156 -23.656 -13.828 1 90.12 28 ILE B O 1
ATOM 2725 N N . LEU B 1 29 ? 7.688 -22.125 -13.117 1 93 29 LEU B N 1
ATOM 2726 C CA . LEU B 1 29 ? 8.719 -22.484 -14.078 1 93 29 LEU B CA 1
ATOM 2727 C C . LEU B 1 29 ? 10.016 -22.859 -13.367 1 93 29 LEU B C 1
ATOM 2729 O O . LEU B 1 29 ? 10.977 -22.078 -13.383 1 93 29 LEU B O 1
ATOM 2733 N N . PRO B 1 30 ? 10.117 -24.078 -12.906 1 90.56 30 PRO B N 1
ATOM 2734 C CA . PRO B 1 30 ? 11.234 -24.438 -12.031 1 90.56 30 PRO B CA 1
ATOM 2735 C C . PRO B 1 30 ? 12.562 -24.516 -12.773 1 90.56 30 PRO B C 1
ATOM 2737 O O . PRO B 1 30 ? 13.625 -24.328 -12.164 1 90.56 30 PRO B O 1
ATOM 2740 N N . ASP B 1 31 ? 12.523 -24.719 -14.031 1 92 31 ASP B N 1
ATOM 2741 C CA . ASP B 1 31 ? 13.766 -24.938 -14.766 1 92 31 ASP B CA 1
ATOM 2742 C C . ASP B 1 31 ? 14.289 -23.641 -15.375 1 92 31 ASP B C 1
ATOM 2744 O O . ASP B 1 31 ? 15.336 -23.641 -16.031 1 92 31 ASP B O 1
ATOM 2748 N N . LYS B 1 32 ? 13.625 -22.578 -15.172 1 95.44 32 LYS B N 1
ATOM 2749 C CA . LYS B 1 32 ? 14.008 -21.297 -15.758 1 95.44 32 LYS B CA 1
ATOM 2750 C C . LYS B 1 32 ? 14.625 -20.375 -14.711 1 95.44 32 LYS B C 1
ATOM 2752 O O . LYS B 1 32 ? 14.375 -20.516 -13.516 1 95.44 32 LYS B O 1
ATOM 2757 N N . LEU B 1 33 ? 15.516 -19.5 -15.172 1 96.56 33 LEU B N 1
ATOM 2758 C CA . LEU B 1 33 ? 15.891 -18.375 -14.336 1 96.56 33 LEU B CA 1
ATOM 2759 C C . LEU B 1 33 ? 14.805 -17.297 -14.359 1 96.56 33 LEU B C 1
ATOM 2761 O O . LEU B 1 33 ? 14.422 -16.812 -15.43 1 96.56 33 LEU B O 1
ATOM 2765 N N . ILE B 1 34 ? 14.305 -16.969 -13.211 1 97.12 34 ILE B N 1
ATOM 2766 C CA . ILE B 1 34 ? 13.312 -15.906 -13.086 1 97.12 34 ILE B CA 1
ATOM 2767 C C . ILE B 1 34 ? 13.977 -14.633 -12.555 1 97.12 34 ILE B C 1
ATOM 2769 O O . ILE B 1 34 ? 14.766 -14.695 -11.609 1 97.12 34 ILE B O 1
ATOM 2773 N N . TYR B 1 35 ? 13.656 -13.523 -13.203 1 95.88 35 TYR B N 1
ATOM 2774 C CA . TYR B 1 35 ? 14.25 -12.297 -12.688 1 95.88 35 TYR B CA 1
ATOM 2775 C C . TYR B 1 35 ? 13.359 -11.102 -12.961 1 95.88 35 TYR B C 1
ATOM 2777 O O . TYR B 1 35 ? 12.523 -11.133 -13.867 1 95.88 35 TYR B O 1
ATOM 2785 N N . LEU B 1 36 ? 13.477 -10.164 -12.094 1 94.44 36 LEU B N 1
ATOM 2786 C CA . LEU B 1 36 ? 12.75 -8.898 -12.18 1 94.44 36 LEU B CA 1
ATOM 2787 C C . LEU B 1 36 ? 13.664 -7.781 -12.664 1 94.44 36 LEU B C 1
ATOM 2789 O O . LEU B 1 36 ? 14.82 -7.684 -12.234 1 94.44 36 LEU B O 1
ATOM 2793 N N . THR B 1 37 ? 13.125 -6.973 -13.594 1 93.5 37 THR B N 1
ATOM 2794 C CA . THR B 1 37 ? 13.914 -5.848 -14.094 1 93.5 37 THR B CA 1
ATOM 2795 C C . THR B 1 37 ? 13.141 -4.543 -13.945 1 93.5 37 THR B C 1
ATOM 2797 O O . THR B 1 37 ? 11.922 -4.555 -13.758 1 93.5 37 THR B O 1
ATOM 2800 N N . ALA B 1 38 ? 13.859 -3.447 -13.992 1 91.56 38 ALA B N 1
ATOM 2801 C CA . ALA B 1 38 ? 13.297 -2.102 -14.023 1 91.56 38 ALA B CA 1
ATOM 2802 C C . ALA B 1 38 ? 13.945 -1.257 -15.109 1 91.56 38 ALA B C 1
ATOM 2804 O O . ALA B 1 38 ? 15.094 -1.506 -15.5 1 91.56 38 ALA B O 1
ATOM 2805 N N . PHE B 1 39 ? 13.148 -0.34 -15.617 1 91.12 39 PHE B N 1
ATOM 2806 C CA . PHE B 1 39 ? 13.641 0.594 -16.625 1 91.12 39 PHE B CA 1
ATOM 2807 C C . PHE B 1 39 ? 13.891 1.966 -16 1 91.12 39 PHE B C 1
ATOM 2809 O O . PHE B 1 39 ? 13.102 2.441 -15.188 1 91.12 39 PHE B O 1
ATOM 2816 N N . SER B 1 40 ? 14.992 2.566 -16.266 1 83.75 40 SER B N 1
ATOM 2817 C CA . SER B 1 40 ? 15.32 3.92 -15.82 1 83.75 40 SER B CA 1
ATOM 2818 C C . SER B 1 40 ? 16.281 4.602 -16.797 1 83.75 40 SER B C 1
ATOM 2820 O O . SER B 1 40 ? 17.359 4.086 -17.078 1 83.75 40 SER B O 1
ATOM 2822 N N . ASP B 1 41 ? 15.867 5.762 -17.281 1 83.19 41 ASP B N 1
ATOM 2823 C CA . ASP B 1 41 ? 16.734 6.598 -18.094 1 83.19 41 ASP B CA 1
ATOM 2824 C C . ASP B 1 41 ? 17.312 5.809 -19.266 1 83.19 41 ASP B C 1
ATOM 2826 O O . ASP B 1 41 ? 18.531 5.781 -19.469 1 83.19 41 ASP B O 1
ATOM 2830 N N . GLY B 1 42 ? 16.547 5.098 -19.875 1 88.31 42 GLY B N 1
ATOM 2831 C CA . GLY B 1 42 ? 16.938 4.363 -21.062 1 88.31 42 GLY B CA 1
ATOM 2832 C C . GLY B 1 42 ? 17.75 3.121 -20.766 1 88.31 42 GLY B C 1
ATOM 2833 O O . GLY B 1 42 ? 18.359 2.529 -21.656 1 88.31 42 GLY B O 1
ATOM 2834 N N . GLN B 1 43 ? 17.797 2.77 -19.531 1 91.88 43 GLN B N 1
ATOM 2835 C CA . GLN B 1 43 ? 18.531 1.585 -19.109 1 91.88 43 GLN B CA 1
ATOM 2836 C C . GLN B 1 43 ? 17.609 0.565 -18.438 1 91.88 43 GLN B C 1
ATOM 2838 O O . GLN B 1 43 ? 16.531 0.92 -17.953 1 91.88 43 GLN B O 1
ATOM 2843 N N . GLN B 1 44 ? 18.062 -0.683 -18.531 1 93.06 44 GLN B N 1
ATOM 2844 C CA . GLN B 1 44 ? 17.438 -1.753 -17.766 1 93.06 44 GLN B CA 1
ATOM 2845 C C . GLN B 1 44 ? 18.328 -2.168 -16.594 1 93.06 44 GLN B C 1
ATOM 2847 O O . GLN B 1 44 ? 19.531 -2.322 -16.75 1 93.06 44 GLN B O 1
ATOM 2852 N N . ILE B 1 45 ? 17.734 -2.328 -15.492 1 91.5 45 ILE B N 1
ATOM 2853 C CA . ILE B 1 45 ? 18.438 -2.781 -14.297 1 91.5 45 ILE B CA 1
ATOM 2854 C C . ILE B 1 45 ? 17.859 -4.117 -13.836 1 91.5 45 ILE B C 1
ATOM 2856 O O . ILE B 1 45 ? 16.641 -4.266 -13.703 1 91.5 45 ILE B O 1
ATOM 2860 N N . ILE B 1 46 ? 18.734 -5.109 -13.633 1 92.38 46 ILE B N 1
ATOM 2861 C CA . ILE B 1 46 ? 18.312 -6.371 -13.039 1 92.38 46 ILE B CA 1
ATOM 2862 C C . ILE B 1 46 ? 18.141 -6.199 -11.531 1 92.38 46 ILE B C 1
ATOM 2864 O O . ILE B 1 46 ? 19.125 -6.035 -10.805 1 92.38 46 ILE B O 1
ATOM 2868 N N . LEU B 1 47 ? 16.922 -6.367 -11.086 1 88.5 47 LEU B N 1
ATOM 2869 C CA . LEU B 1 47 ? 16.641 -6.07 -9.688 1 88.5 47 LEU B CA 1
ATOM 2870 C C . LEU B 1 47 ? 16.875 -7.293 -8.812 1 88.5 47 LEU B C 1
ATOM 2872 O O . LEU B 1 47 ? 17.5 -7.188 -7.75 1 88.5 47 LEU B O 1
ATOM 2876 N N . LYS B 1 48 ? 16.359 -8.352 -9.211 1 91.12 48 LYS B N 1
ATOM 2877 C CA . LYS B 1 48 ? 16.406 -9.562 -8.406 1 91.12 48 LYS B CA 1
ATOM 2878 C C . LYS B 1 48 ? 16.406 -10.812 -9.281 1 91.12 48 LYS B C 1
ATOM 2880 O O . LYS B 1 48 ? 15.75 -10.844 -10.328 1 91.12 48 LYS B O 1
ATOM 2885 N N . LEU B 1 49 ? 17.109 -11.805 -8.789 1 93.62 49 LEU B N 1
ATOM 2886 C CA . LEU B 1 49 ? 17.156 -13.102 -9.469 1 93.62 49 LEU B CA 1
ATOM 2887 C C . LEU B 1 49 ? 16.609 -14.203 -8.57 1 93.62 49 LEU B C 1
ATOM 2889 O O . LEU B 1 49 ? 16.766 -14.148 -7.348 1 93.62 49 LEU B O 1
ATOM 2893 N N . SER B 1 50 ? 15.969 -15.164 -9.195 1 91.88 50 SER B N 1
ATOM 2894 C CA . SER B 1 50 ? 15.469 -16.312 -8.438 1 91.88 50 SER B CA 1
ATOM 2895 C C . SER B 1 50 ? 16.609 -17.188 -7.965 1 91.88 50 SER B C 1
ATOM 2897 O O . SER B 1 50 ? 16.5 -17.891 -6.957 1 91.88 50 SER B O 1
ATOM 2899 N N . ASP B 1 51 ? 17.531 -17.422 -8.797 1 83.38 51 ASP B N 1
ATOM 2900 C CA . ASP B 1 51 ? 18.688 -18.266 -8.531 1 83.38 51 ASP B CA 1
ATOM 2901 C C . ASP B 1 51 ? 19.969 -17.609 -9.031 1 83.38 51 ASP B C 1
ATOM 2903 O O . ASP B 1 51 ? 20 -17.047 -10.125 1 83.38 51 ASP B O 1
ATOM 2907 N N . GLU B 1 52 ? 20.953 -17.781 -8.234 1 69.25 52 GLU B N 1
ATOM 2908 C CA . GLU B 1 52 ? 22.234 -17.203 -8.656 1 69.25 52 GLU B CA 1
ATOM 2909 C C . GLU B 1 52 ? 23.094 -18.25 -9.359 1 69.25 52 GLU B C 1
ATOM 2911 O O . GLU B 1 52 ? 24 -17.906 -10.125 1 69.25 52 GLU B O 1
ATOM 2916 N N . ASN B 1 53 ? 22.75 -19.375 -9.117 1 70.12 53 ASN B N 1
ATOM 2917 C CA . ASN B 1 53 ? 23.609 -20.422 -9.656 1 70.12 53 ASN B CA 1
ATOM 2918 C C . ASN B 1 53 ? 23 -21.047 -10.914 1 70.12 53 ASN B C 1
ATOM 2920 O O . ASN B 1 53 ? 22.547 -22.188 -10.875 1 70.12 53 ASN B O 1
ATOM 2924 N N . THR B 1 54 ? 23 -20.266 -11.891 1 78.56 54 THR B N 1
ATOM 2925 C CA . THR B 1 54 ? 22.469 -20.75 -13.156 1 78.56 54 THR B CA 1
ATOM 2926 C C . THR B 1 54 ? 23.516 -20.625 -14.258 1 78.56 54 THR B C 1
ATOM 2928 O O . THR B 1 54 ? 24.594 -20.062 -14.039 1 78.56 54 THR B O 1
ATOM 2931 N N . GLN B 1 55 ? 23.344 -21.25 -15.391 1 89.88 55 GLN B N 1
ATOM 2932 C CA . GLN B 1 55 ? 24.219 -21.156 -16.547 1 89.88 55 GLN B CA 1
ATOM 2933 C C . GLN B 1 55 ? 24.031 -19.828 -17.281 1 89.88 55 GLN B C 1
ATOM 2935 O O . GLN B 1 55 ? 24.766 -19.5 -18.203 1 89.88 55 GLN B O 1
ATOM 2940 N N . ILE B 1 56 ? 23.125 -19.125 -16.828 1 93.62 56 ILE B N 1
ATOM 2941 C CA . ILE B 1 56 ? 22.859 -17.797 -17.391 1 93.62 56 ILE B CA 1
ATOM 2942 C C . ILE B 1 56 ? 23.672 -16.75 -16.656 1 93.62 56 ILE B C 1
ATOM 2944 O O . ILE B 1 56 ? 23.719 -16.734 -15.414 1 93.62 56 ILE B O 1
ATOM 2948 N N . LEU B 1 57 ? 24.312 -15.805 -17.375 1 93.12 57 LEU B N 1
ATOM 2949 C CA . LEU B 1 57 ? 25.266 -14.867 -16.812 1 93.12 57 LEU B CA 1
ATOM 2950 C C . LEU B 1 57 ? 24.609 -13.516 -16.547 1 93.12 57 LEU B C 1
ATOM 2952 O O . LEU B 1 57 ? 24.953 -12.516 -17.172 1 93.12 57 LEU B O 1
ATOM 2956 N N . LEU B 1 58 ? 23.734 -13.5 -15.664 1 93.25 58 LEU B N 1
ATOM 2957 C CA . LEU B 1 58 ? 23.109 -12.289 -15.141 1 93.25 58 LEU B CA 1
ATOM 2958 C C . LEU B 1 58 ? 23.391 -12.133 -13.656 1 93.25 58 LEU B C 1
ATOM 2960 O O . LEU B 1 58 ? 23.594 -13.117 -12.945 1 93.25 58 LEU B O 1
ATOM 2964 N N . SER B 1 59 ? 23.406 -10.867 -13.227 1 91.75 59 SER B N 1
ATOM 2965 C CA . SER B 1 59 ? 23.594 -10.57 -11.812 1 91.75 59 SER B CA 1
ATOM 2966 C C . SER B 1 59 ? 22.688 -9.43 -11.359 1 91.75 59 SER B C 1
ATOM 2968 O O . SER B 1 59 ? 22.359 -8.547 -12.156 1 91.75 59 SER B O 1
ATOM 2970 N N . GLU B 1 60 ? 22.312 -9.523 -10.102 1 88.62 60 GLU B N 1
ATOM 2971 C CA . GLU B 1 60 ? 21.531 -8.414 -9.547 1 88.62 60 GLU B CA 1
ATOM 2972 C C . GLU B 1 60 ? 22.312 -7.105 -9.617 1 88.62 60 GLU B C 1
ATOM 2974 O O . GLU B 1 60 ? 23.531 -7.082 -9.375 1 88.62 60 GLU B O 1
ATOM 2979 N N . GLY B 1 61 ? 21.594 -6.035 -10.047 1 86.19 61 GLY B N 1
ATOM 2980 C CA . GLY B 1 61 ? 22.234 -4.727 -10.133 1 86.19 61 GLY B CA 1
ATOM 2981 C C . GLY B 1 61 ? 22.844 -4.449 -11.5 1 86.19 61 GLY B C 1
ATOM 2982 O O . GLY B 1 61 ? 23.234 -3.318 -11.789 1 86.19 61 GLY B O 1
ATOM 2983 N N . MET B 1 62 ? 22.953 -5.441 -12.305 1 90.25 62 MET B N 1
ATOM 2984 C CA . MET B 1 62 ? 23.484 -5.258 -13.648 1 90.25 62 MET B CA 1
ATOM 2985 C C . MET B 1 62 ? 22.656 -4.23 -14.422 1 90.25 62 MET B C 1
ATOM 2987 O O . MET B 1 62 ? 21.438 -4.219 -14.344 1 90.25 62 MET B O 1
ATOM 2991 N N . VAL B 1 63 ? 23.375 -3.346 -15.07 1 91.94 63 VAL B N 1
ATOM 2992 C CA . VAL B 1 63 ? 22.75 -2.291 -15.867 1 91.94 63 VAL B CA 1
ATOM 2993 C C . VAL B 1 63 ? 23.062 -2.502 -17.344 1 91.94 63 VAL B C 1
ATOM 2995 O O . VAL B 1 63 ? 24.219 -2.691 -17.719 1 91.94 63 VAL B O 1
ATOM 2998 N N . ILE B 1 64 ? 22.047 -2.498 -18.141 1 93.38 64 ILE B N 1
ATOM 2999 C CA . ILE B 1 64 ? 22.188 -2.719 -19.578 1 93.38 64 ILE B CA 1
ATOM 3000 C C . ILE B 1 64 ? 21.391 -1.66 -20.344 1 93.38 64 ILE B C 1
ATOM 3002 O O . ILE B 1 64 ? 20.297 -1.262 -19.922 1 93.38 64 ILE B O 1
ATOM 3006 N N . ASN B 1 65 ? 22 -1.231 -21.469 1 94.19 65 ASN B N 1
ATOM 3007 C CA . ASN B 1 65 ? 21.234 -0.336 -22.312 1 94.19 65 ASN B CA 1
ATOM 3008 C C . ASN B 1 65 ? 19.953 -1.004 -22.828 1 94.19 65 ASN B C 1
ATOM 3010 O O . ASN B 1 65 ? 20 -2.119 -23.344 1 94.19 65 ASN B O 1
ATOM 3014 N N . LEU B 1 66 ? 18.891 -0.313 -22.672 1 94.12 66 LEU B N 1
ATOM 3015 C CA . LEU B 1 66 ? 17.578 -0.889 -23 1 94.12 66 LEU B CA 1
ATOM 3016 C C . LEU B 1 66 ? 17.531 -1.321 -24.453 1 94.12 66 LEU B C 1
ATOM 3018 O O . LEU B 1 66 ? 16.938 -2.355 -24.781 1 94.12 66 LEU B O 1
ATOM 3022 N N . GLU B 1 67 ? 18.156 -0.586 -25.344 1 91.44 67 GLU B N 1
ATOM 3023 C CA . GLU B 1 67 ? 18.156 -0.883 -26.766 1 91.44 67 GLU B CA 1
ATOM 3024 C C . GLU B 1 67 ? 18.875 -2.199 -27.062 1 91.44 67 GLU B C 1
ATOM 3026 O O . GLU B 1 67 ? 18.688 -2.797 -28.109 1 91.44 67 GLU B O 1
ATOM 3031 N N . GLU B 1 68 ? 19.625 -2.666 -26.109 1 92.44 68 GLU B N 1
ATOM 3032 C CA . GLU B 1 68 ? 20.406 -3.885 -26.281 1 92.44 68 GLU B CA 1
ATOM 3033 C C . GLU B 1 68 ? 19.766 -5.062 -25.562 1 92.44 68 GLU B C 1
ATOM 3035 O O . GLU B 1 68 ? 20.438 -6.066 -25.281 1 92.44 68 GLU B O 1
ATOM 3040 N N . THR B 1 69 ? 18.562 -4.938 -25.219 1 94.12 69 THR B N 1
ATOM 3041 C CA . THR B 1 69 ? 17.891 -5.996 -24.469 1 94.12 69 THR B CA 1
ATOM 3042 C C . THR B 1 69 ? 16.703 -6.523 -25.266 1 94.12 69 THR B C 1
ATOM 3044 O O . THR B 1 69 ? 16.094 -5.793 -26.062 1 94.12 69 THR B O 1
ATOM 3047 N N . VAL B 1 70 ? 16.391 -7.766 -25 1 94.81 70 VAL B N 1
ATOM 3048 C CA . VAL B 1 70 ? 15.195 -8.359 -25.578 1 94.81 70 VAL B CA 1
ATOM 3049 C C . VAL B 1 70 ? 13.953 -7.68 -25 1 94.81 70 VAL B C 1
ATOM 3051 O O . VAL B 1 70 ? 12.938 -7.539 -25.688 1 94.81 70 VAL B O 1
ATOM 3054 N N . CYS B 1 71 ? 14.016 -7.254 -23.766 1 93.81 71 CYS B N 1
ATOM 3055 C CA . CYS B 1 71 ? 12.906 -6.652 -23.031 1 93.81 71 CYS B CA 1
ATOM 3056 C C . CYS B 1 71 ? 12.398 -5.41 -23.75 1 93.81 71 CYS B C 1
ATOM 3058 O O . CYS B 1 71 ? 11.234 -5.027 -23.594 1 93.81 71 CYS B O 1
ATOM 3060 N N . ASN B 1 72 ? 13.297 -4.773 -24.438 1 92.56 72 ASN B N 1
ATOM 3061 C CA . ASN B 1 72 ? 12.906 -3.576 -25.172 1 92.56 72 ASN B CA 1
ATOM 3062 C C . ASN B 1 72 ? 11.828 -3.887 -26.219 1 92.56 72 ASN B C 1
ATOM 3064 O O . ASN B 1 72 ? 11.164 -2.979 -26.719 1 92.56 72 ASN B O 1
ATOM 3068 N N . ARG B 1 73 ? 11.625 -5.113 -26.562 1 94.06 73 ARG B N 1
ATOM 3069 C CA . ARG B 1 73 ? 10.688 -5.527 -27.609 1 94.06 73 ARG B CA 1
ATOM 3070 C C . ARG B 1 73 ? 9.359 -5.977 -27 1 94.06 73 ARG B C 1
ATOM 3072 O O . ARG B 1 73 ? 8.43 -6.32 -27.719 1 94.06 73 ARG B O 1
ATOM 3079 N N . VAL B 1 74 ? 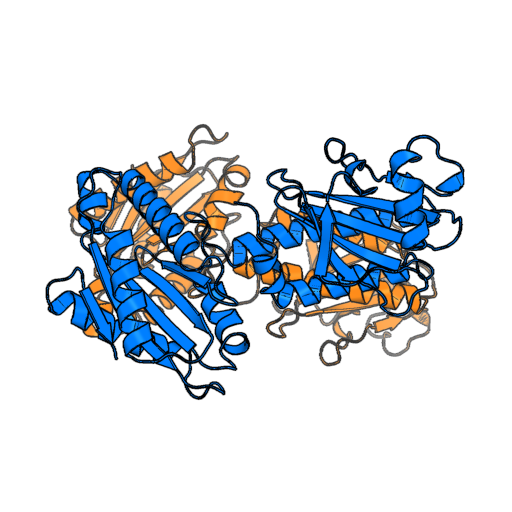9.273 -5.965 -25.703 1 95.75 74 VAL B N 1
ATOM 3080 C CA . VAL B 1 74 ? 8.039 -6.34 -25.031 1 95.75 74 VAL B CA 1
ATOM 3081 C C . VAL B 1 74 ? 6.949 -5.305 -25.328 1 95.75 74 VAL B C 1
ATOM 3083 O O . VAL B 1 74 ? 7.219 -4.102 -25.328 1 95.75 74 VAL B O 1
ATOM 3086 N N . ASP B 1 75 ? 5.738 -5.711 -25.516 1 95.06 75 ASP B N 1
ATOM 3087 C CA . ASP B 1 75 ? 4.609 -4.855 -25.859 1 95.06 75 ASP B CA 1
ATOM 3088 C C . ASP B 1 75 ? 3.936 -4.301 -24.609 1 95.06 75 ASP B C 1
ATOM 3090 O O . ASP B 1 75 ? 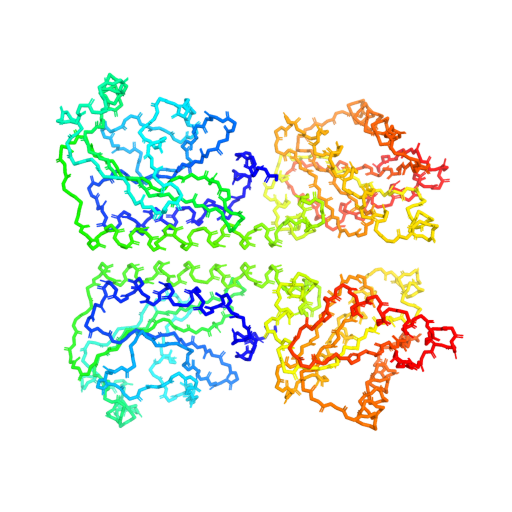2.941 -4.855 -24.141 1 95.06 75 ASP B O 1
ATOM 3094 N N . PHE B 1 76 ? 4.32 -3.184 -24.188 1 94.12 76 PHE B N 1
ATOM 3095 C CA . PHE B 1 76 ? 3.762 -2.555 -22.984 1 94.12 76 PHE B CA 1
ATOM 3096 C C . PHE B 1 76 ? 2.404 -1.935 -23.297 1 94.12 76 PHE B C 1
ATOM 3098 O O . PHE B 1 76 ? 1.553 -1.83 -22.406 1 94.12 76 PHE B O 1
ATOM 3105 N N . GLU B 1 77 ? 2.271 -1.504 -24.5 1 91.25 77 GLU B N 1
ATOM 3106 C CA . GLU B 1 77 ? 1.024 -0.847 -24.875 1 91.25 77 GLU B CA 1
ATOM 3107 C C . GLU B 1 77 ? -0.16 -1.803 -24.766 1 91.25 77 GLU B C 1
ATOM 3109 O O . GLU B 1 77 ? -1.199 -1.446 -24.203 1 91.25 77 GLU B O 1
ATOM 3114 N N . ARG B 1 78 ? 0.111 -2.959 -25.297 1 92.94 78 ARG B N 1
ATOM 3115 C CA . ARG B 1 78 ? -0.965 -3.943 -25.266 1 92.94 78 ARG B CA 1
ATOM 3116 C C . ARG B 1 78 ? -0.826 -4.863 -24.047 1 92.94 78 ARG B C 1
ATOM 3118 O O . ARG B 1 78 ? -1.603 -5.809 -23.891 1 92.94 78 ARG B O 1
ATOM 3125 N N . ASN B 1 79 ? 0.104 -4.684 -23.219 1 93.31 79 ASN B N 1
ATOM 3126 C CA . ASN B 1 79 ? 0.377 -5.488 -22.031 1 93.31 79 ASN B CA 1
ATOM 3127 C C . ASN B 1 79 ? 0.429 -6.977 -22.359 1 93.31 79 ASN B C 1
ATOM 3129 O O . ASN B 1 79 ? -0.204 -7.793 -21.688 1 93.31 79 ASN B O 1
ATOM 3133 N N . GLN B 1 80 ? 1.18 -7.301 -23.391 1 95.44 80 GLN B N 1
ATOM 3134 C CA . GLN B 1 80 ? 1.295 -8.68 -23.859 1 95.44 80 GLN B CA 1
ATOM 3135 C C . GLN B 1 80 ? 2.693 -9.234 -23.594 1 95.44 80 GLN B C 1
ATOM 3137 O O . GLN B 1 80 ? 3.688 -8.523 -23.766 1 95.44 80 GLN B O 1
ATOM 3142 N N . PRO B 1 81 ? 2.723 -10.516 -23.203 1 97.62 81 PRO B N 1
ATOM 3143 C CA . PRO B 1 81 ? 4.039 -11.125 -23.016 1 97.62 81 PRO B CA 1
ATOM 3144 C C . PRO B 1 81 ? 4.801 -11.312 -24.328 1 97.62 81 PRO B C 1
ATOM 3146 O O . PRO B 1 81 ? 4.191 -11.383 -25.391 1 97.62 81 PRO B O 1
ATOM 3149 N N . LEU B 1 82 ? 6.07 -11.305 -24.25 1 98 82 LEU B N 1
ATOM 3150 C CA . LEU B 1 82 ? 6.977 -11.633 -25.344 1 98 82 LEU B CA 1
ATOM 3151 C C . LEU B 1 82 ? 7.613 -13 -25.125 1 98 82 LEU B C 1
ATOM 3153 O O . LEU B 1 82 ? 8.172 -13.266 -24.062 1 98 82 LEU B O 1
ATOM 3157 N N . ILE B 1 83 ? 7.504 -13.828 -26.141 1 98 83 ILE B N 1
ATOM 3158 C CA . ILE B 1 83 ? 8 -15.188 -25.969 1 98 83 ILE B CA 1
ATOM 3159 C C . ILE B 1 83 ? 8.906 -15.547 -27.141 1 98 83 ILE B C 1
ATOM 3161 O O . ILE B 1 83 ? 8.539 -15.367 -28.312 1 98 83 ILE B O 1
ATOM 3165 N N . PHE B 1 84 ? 10.07 -15.977 -26.844 1 97.69 84 PHE B N 1
ATOM 3166 C CA . PHE B 1 84 ? 10.984 -16.625 -27.781 1 97.69 84 PHE B CA 1
ATOM 3167 C C . PHE B 1 84 ? 11.414 -17.984 -27.266 1 97.69 84 PHE B C 1
ATOM 3169 O O . PHE B 1 84 ? 12.211 -18.078 -26.328 1 97.69 84 PHE B O 1
ATOM 3176 N N . GLU B 1 85 ? 10.992 -19 -27.875 1 97.31 85 GLU B N 1
ATOM 3177 C CA . GLU B 1 85 ? 11.281 -20.344 -27.406 1 97.31 85 GLU B CA 1
ATOM 3178 C C . GLU B 1 85 ? 12.625 -20.844 -27.938 1 97.31 85 GLU B C 1
ATOM 3180 O O . GLU B 1 85 ? 13.219 -21.766 -27.375 1 97.31 85 GLU B O 1
ATOM 3185 N N . ASP B 1 86 ? 13.047 -20.297 -29.016 1 96.88 86 ASP B N 1
ATOM 3186 C CA . ASP B 1 86 ? 14.352 -20.562 -29.609 1 96.88 86 ASP B CA 1
ATOM 3187 C C . ASP B 1 86 ? 14.922 -19.328 -30.281 1 96.88 86 ASP B C 1
ATOM 3189 O O . ASP B 1 86 ? 14.648 -19.047 -31.438 1 96.88 86 ASP B O 1
ATOM 3193 N N . ILE B 1 87 ? 15.797 -18.703 -29.531 1 94.88 87 ILE B N 1
ATOM 3194 C CA . ILE B 1 87 ? 16.312 -17.391 -29.938 1 94.88 87 ILE B CA 1
ATOM 3195 C C . ILE B 1 87 ? 17.141 -17.547 -31.203 1 94.88 87 ILE B C 1
ATOM 3197 O O . ILE B 1 87 ? 17.141 -16.672 -32.062 1 94.88 87 ILE B O 1
ATOM 3201 N N . LYS B 1 88 ? 17.812 -18.641 -31.406 1 92.31 88 LYS B N 1
ATOM 3202 C CA . LYS B 1 88 ? 18.672 -18.875 -32.562 1 92.31 88 LYS B CA 1
ATOM 3203 C C . LYS B 1 88 ? 17.844 -18.906 -33.844 1 92.31 88 LYS B C 1
ATOM 3205 O O . LYS B 1 88 ? 18.375 -18.641 -34.938 1 92.31 88 LYS B O 1
ATOM 3210 N N . LYS B 1 89 ? 16.594 -19.125 -33.719 1 94.06 89 LYS B N 1
ATOM 3211 C CA . LYS B 1 89 ? 15.727 -19.25 -34.875 1 94.06 89 LYS B CA 1
ATOM 3212 C C . LYS B 1 89 ? 14.961 -17.953 -35.125 1 94.06 89 LYS B C 1
ATOM 3214 O O . LYS B 1 89 ? 14.086 -17.906 -36 1 94.06 89 LYS B O 1
ATOM 3219 N N . GLU B 1 90 ? 15.266 -16.969 -34.406 1 93.69 90 GLU B N 1
ATOM 3220 C CA . GLU B 1 90 ? 14.516 -15.727 -34.531 1 93.69 90 GLU B CA 1
ATOM 3221 C C . GLU B 1 90 ? 15.336 -14.648 -35.219 1 93.69 90 GLU B C 1
ATOM 3223 O O . GLU B 1 90 ? 16.109 -13.938 -34.594 1 93.69 90 GLU B O 1
ATOM 3228 N N . PRO B 1 91 ? 15.055 -14.352 -36.438 1 91.75 91 PRO B N 1
ATOM 3229 C CA . PRO B 1 91 ? 15.836 -13.375 -37.188 1 91.75 91 PRO B CA 1
ATOM 3230 C C . PRO B 1 91 ? 15.711 -11.961 -36.625 1 91.75 91 PRO B C 1
ATOM 3232 O O . PRO B 1 91 ? 16.641 -11.156 -36.75 1 91.75 91 PRO B O 1
ATOM 3235 N N . CYS B 1 92 ? 14.609 -11.648 -36.062 1 90.5 92 CYS B N 1
ATOM 3236 C CA . CYS B 1 92 ? 14.375 -10.305 -35.531 1 90.5 92 CYS B CA 1
ATOM 3237 C C . CYS B 1 92 ? 15.32 -10.008 -34.375 1 90.5 92 CYS B C 1
ATOM 3239 O O . CYS B 1 92 ? 15.438 -8.859 -33.969 1 90.5 92 CYS B O 1
ATOM 3241 N N . LEU B 1 93 ? 16.016 -11.023 -33.906 1 92.69 93 LEU B N 1
ATOM 3242 C CA . LEU B 1 93 ? 16.938 -10.844 -32.781 1 92.69 93 LEU B CA 1
ATOM 3243 C C . LEU B 1 93 ? 18.391 -10.922 -33.25 1 92.69 93 LEU B C 1
ATOM 3245 O O . LEU B 1 93 ? 19.297 -11.07 -32.438 1 92.69 93 LEU B O 1
ATOM 3249 N N . ASP B 1 94 ? 18.594 -10.82 -34.5 1 90.69 94 ASP B N 1
ATOM 3250 C CA . ASP B 1 94 ? 19.953 -10.938 -35.031 1 90.69 94 ASP B CA 1
ATOM 3251 C C . ASP B 1 94 ? 20.859 -9.867 -34.469 1 90.69 94 ASP B C 1
ATOM 3253 O O . ASP B 1 94 ? 22.047 -10.109 -34.25 1 90.69 94 ASP B O 1
ATOM 3257 N N . ASP B 1 95 ? 20.344 -8.727 -34.219 1 91.31 95 ASP B N 1
ATOM 3258 C CA . ASP B 1 95 ? 21.125 -7.621 -33.688 1 91.31 95 ASP B CA 1
ATOM 3259 C C . ASP B 1 95 ? 21.516 -7.883 -32.219 1 91.31 95 ASP B C 1
ATOM 3261 O O . ASP B 1 95 ? 22.453 -7.266 -31.703 1 91.31 95 ASP B O 1
ATOM 3265 N N . LEU B 1 96 ? 20.844 -8.844 -31.547 1 94 96 LEU B N 1
ATOM 3266 C CA . LEU B 1 96 ? 21.094 -9.117 -30.125 1 94 96 LEU B CA 1
ATOM 3267 C C . LEU B 1 96 ? 21.734 -10.477 -29.938 1 94 96 LEU B C 1
ATOM 3269 O O . LEU B 1 96 ? 22.016 -10.891 -28.812 1 94 96 LEU B O 1
ATOM 3273 N N . LYS B 1 97 ? 21.938 -11.164 -30.969 1 91.62 97 LYS B N 1
ATOM 3274 C CA . LYS B 1 97 ? 22.359 -12.562 -30.922 1 91.62 97 LYS B CA 1
ATOM 3275 C C . LYS B 1 97 ? 23.672 -12.703 -30.141 1 91.62 97 LYS B C 1
ATOM 3277 O O . LYS B 1 97 ? 23.781 -13.586 -29.281 1 91.62 97 LYS B O 1
ATOM 3282 N N . GLU B 1 98 ? 24.594 -11.859 -30.438 1 91.56 98 GLU B N 1
ATOM 3283 C CA . GLU B 1 98 ? 25.891 -11.938 -29.766 1 91.56 98 GLU B CA 1
ATOM 3284 C C . GLU B 1 98 ? 25.75 -11.703 -28.266 1 91.56 98 GLU B C 1
ATOM 3286 O O . GLU B 1 98 ? 26.328 -12.438 -27.469 1 91.56 98 GLU B O 1
ATOM 3291 N N . ILE B 1 99 ? 25.047 -10.727 -27.906 1 92.81 99 ILE B N 1
ATOM 3292 C CA . ILE B 1 99 ? 24.844 -10.383 -26.516 1 92.81 99 ILE B CA 1
ATOM 3293 C C . ILE B 1 99 ? 24.141 -11.523 -25.781 1 92.81 99 ILE B C 1
ATOM 3295 O O . ILE B 1 99 ? 24.531 -11.906 -24.688 1 92.81 99 ILE B O 1
ATOM 3299 N N . LEU B 1 100 ? 23.156 -12.102 -26.406 1 94.5 100 LEU B N 1
ATOM 3300 C CA . LEU B 1 100 ? 22.391 -13.18 -25.812 1 94.5 100 LEU B CA 1
ATOM 3301 C C . LEU B 1 100 ? 23.234 -14.445 -25.672 1 94.5 100 LEU B C 1
ATOM 3303 O O . LEU B 1 100 ? 23.094 -15.18 -24.688 1 94.5 100 LEU B O 1
ATOM 3307 N N . GLU B 1 101 ? 24.062 -14.625 -26.609 1 93.12 101 GLU B N 1
ATOM 3308 C CA . GLU B 1 101 ? 25.016 -15.742 -26.531 1 93.12 101 GLU B CA 1
ATOM 3309 C C . GLU B 1 101 ? 26 -15.531 -25.375 1 93.12 101 GLU B C 1
ATOM 3311 O O . GLU B 1 101 ? 26.328 -16.469 -24.656 1 93.12 101 GLU B O 1
ATOM 3316 N N . ASP B 1 102 ? 26.422 -14.32 -25.234 1 93 102 ASP B N 1
ATOM 3317 C CA . ASP B 1 102 ? 27.391 -13.984 -24.188 1 93 102 ASP B CA 1
ATOM 3318 C C . ASP B 1 102 ? 26.828 -14.273 -22.797 1 93 102 ASP B C 1
ATOM 3320 O O . ASP B 1 102 ? 27.547 -14.711 -21.906 1 93 102 ASP B O 1
ATOM 3324 N N . VAL B 1 103 ? 25.562 -1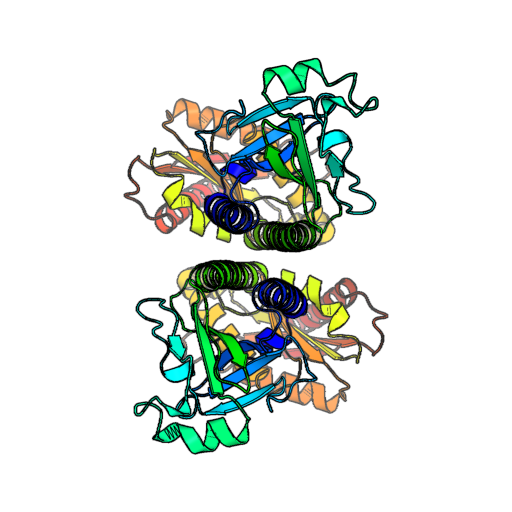4.07 -22.672 1 94.06 103 VAL B N 1
ATOM 3325 C CA . VAL B 1 103 ? 24.969 -14.266 -21.344 1 94.06 103 VAL B CA 1
ATOM 3326 C C . VAL B 1 103 ? 24.297 -15.633 -21.281 1 94.06 103 VAL B C 1
ATOM 3328 O O . VAL B 1 103 ? 23.656 -15.977 -20.281 1 94.06 103 VAL B O 1
ATOM 3331 N N . ASN B 1 104 ? 24.312 -16.391 -22.344 1 96.19 104 ASN B N 1
ATOM 3332 C CA . ASN B 1 104 ? 23.875 -17.781 -22.438 1 96.19 104 ASN B CA 1
ATOM 3333 C C . ASN B 1 104 ? 22.359 -17.906 -22.297 1 96.19 104 ASN B C 1
ATOM 3335 O O . ASN B 1 104 ? 21.875 -18.719 -21.516 1 96.19 104 ASN B O 1
ATOM 3339 N N . ILE B 1 105 ? 21.625 -17.109 -22.984 1 96.12 105 ILE B N 1
ATOM 3340 C CA . ILE B 1 105 ? 20.172 -17.172 -23.031 1 96.12 105 ILE B CA 1
ATOM 3341 C C . ILE B 1 105 ? 19.719 -17.656 -24.391 1 96.12 105 ILE B C 1
ATOM 3343 O O . ILE B 1 105 ? 20.047 -17.062 -25.422 1 96.12 105 ILE B O 1
ATOM 3347 N 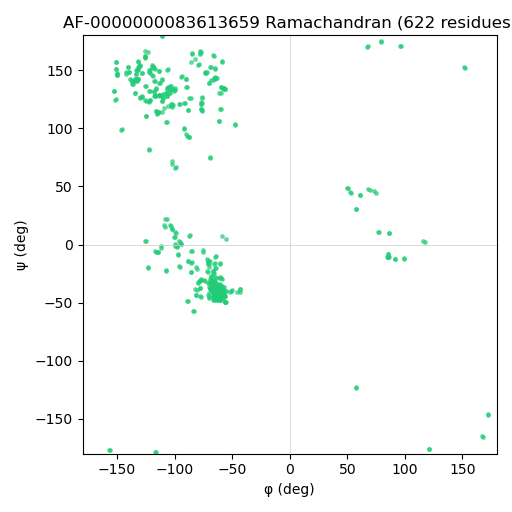N . GLU B 1 106 ? 18.922 -18.688 -24.375 1 96.88 106 GLU B N 1
ATOM 3348 C CA . GLU B 1 106 ? 18.453 -19.25 -25.656 1 96.88 106 GLU B CA 1
ATOM 3349 C C . GLU B 1 106 ? 16.938 -19.266 -25.734 1 96.88 106 GLU B C 1
ATOM 3351 O O . GLU B 1 106 ? 16.359 -19.453 -26.797 1 96.88 106 GLU B O 1
ATOM 3356 N N . SER B 1 107 ? 16.234 -19.188 -24.719 1 97.19 107 SER B N 1
ATOM 3357 C CA . SER B 1 107 ? 14.781 -18.984 -24.672 1 97.19 107 SER B CA 1
ATOM 3358 C C . SER B 1 107 ? 14.414 -17.906 -23.656 1 97.19 107 SER B C 1
ATOM 3360 O O . SER B 1 107 ? 15.125 -17.719 -22.672 1 97.19 107 SER B O 1
ATOM 3362 N N . TYR B 1 108 ? 13.289 -17.234 -23.969 1 97.56 108 TYR B N 1
ATOM 3363 C CA . TYR B 1 108 ? 13.008 -16.031 -23.203 1 97.56 108 TYR B CA 1
ATOM 3364 C C . TYR B 1 108 ? 11.508 -15.758 -23.141 1 97.56 108 TYR B C 1
ATOM 3366 O O . TYR B 1 108 ? 10.797 -15.922 -24.141 1 97.56 108 TYR B O 1
ATOM 3374 N N . LEU B 1 109 ? 11.078 -15.5 -21.969 1 98.31 109 LEU B N 1
ATOM 3375 C CA . LEU B 1 109 ? 9.742 -14.969 -21.703 1 98.31 109 LEU B CA 1
ATOM 3376 C C . LEU B 1 109 ? 9.828 -13.648 -20.938 1 98.31 109 LEU B C 1
ATOM 3378 O O . LEU B 1 109 ? 10.5 -13.562 -19.906 1 98.31 109 LEU B O 1
ATOM 3382 N N . GLY B 1 110 ? 9.25 -12.602 -21.469 1 98.19 110 GLY B N 1
ATOM 3383 C CA . GLY B 1 110 ? 9.164 -11.312 -20.812 1 98.19 110 GLY B CA 1
ATOM 3384 C C . GLY B 1 110 ? 7.742 -10.828 -20.625 1 98.19 110 GLY B C 1
ATOM 3385 O O . GLY B 1 110 ? 6.984 -10.719 -21.594 1 98.19 110 GLY B O 1
ATOM 3386 N N . ILE B 1 111 ? 7.414 -10.539 -19.422 1 98.06 111 ILE B N 1
ATOM 3387 C CA . ILE B 1 111 ? 6.094 -10.023 -19.078 1 98.06 111 ILE B CA 1
ATOM 3388 C C . ILE B 1 111 ? 6.203 -8.562 -18.641 1 98.06 111 ILE B C 1
ATOM 3390 O O . ILE B 1 111 ? 6.926 -8.242 -17.688 1 98.06 111 ILE B O 1
ATOM 3394 N N . PRO B 1 112 ? 5.449 -7.695 -19.328 1 97.44 112 PRO B N 1
ATOM 3395 C CA . PRO B 1 112 ? 5.562 -6.273 -18.984 1 97.44 112 PRO B CA 1
ATOM 3396 C C . PRO B 1 112 ? 4.957 -5.945 -17.625 1 97.44 112 PRO B C 1
ATOM 3398 O O . PRO B 1 112 ? 3.934 -6.52 -17.234 1 97.44 112 PRO B O 1
ATOM 3401 N N . ILE B 1 113 ? 5.57 -5.16 -16.906 1 93.94 113 ILE B N 1
ATOM 3402 C CA . ILE B 1 113 ? 5.066 -4.582 -15.664 1 93.94 113 ILE B CA 1
ATOM 3403 C C . ILE B 1 113 ? 4.938 -3.068 -15.82 1 93.94 113 ILE B C 1
ATOM 3405 O O . ILE B 1 113 ? 5.934 -2.367 -16.016 1 93.94 113 ILE B O 1
ATOM 3409 N N . SER B 1 114 ? 3.717 -2.635 -15.75 1 91.25 114 SER B N 1
ATOM 3410 C CA . SER B 1 114 ? 3.436 -1.205 -15.82 1 91.25 114 SER B CA 1
ATOM 3411 C C . SER B 1 114 ? 2.871 -0.69 -14.5 1 91.25 114 SER B C 1
ATOM 3413 O O . SER B 1 114 ? 2.188 -1.425 -13.781 1 91.25 114 SER B O 1
ATOM 3415 N N . LEU B 1 115 ? 3.152 0.534 -14.234 1 82.62 115 LEU B N 1
ATOM 3416 C CA . LEU B 1 115 ? 2.525 1.18 -13.086 1 82.62 115 LEU B CA 1
ATOM 3417 C C . LEU B 1 115 ? 1.092 1.589 -13.406 1 82.62 115 LEU B C 1
ATOM 3419 O O . LEU B 1 115 ? 0.686 1.574 -14.57 1 82.62 115 LEU B O 1
ATOM 3423 N N . VAL B 1 116 ? 0.36 1.878 -12.359 1 72.12 116 VAL B N 1
ATOM 3424 C CA . VAL B 1 116 ? -1.029 2.287 -12.531 1 72.12 116 VAL B CA 1
ATOM 3425 C C . VAL B 1 116 ? -1.092 3.57 -13.352 1 72.12 116 VAL B C 1
ATOM 3427 O O . VAL B 1 116 ? -2.043 3.787 -14.109 1 72.12 116 VAL B O 1
ATOM 3430 N N . SER B 1 117 ? -0.042 4.375 -13.258 1 70.88 117 SER B N 1
ATOM 3431 C CA . SER B 1 117 ? 0.037 5.617 -14.023 1 70.88 117 SER B CA 1
ATOM 3432 C C . SER B 1 117 ? 0.212 5.34 -15.516 1 70.88 117 SER B C 1
ATOM 3434 O O . SER B 1 117 ? 0.043 6.238 -16.344 1 70.88 117 SER B O 1
ATOM 3436 N N . GLY B 1 118 ? 0.558 4.102 -15.82 1 79.38 118 GLY B N 1
ATOM 3437 C CA . GLY B 1 118 ? 0.832 3.75 -17.203 1 79.38 118 GLY B CA 1
ATOM 3438 C C . GLY B 1 118 ? 2.312 3.717 -17.531 1 79.38 118 GLY B C 1
ATOM 3439 O O . GLY B 1 118 ? 2.709 3.24 -18.594 1 79.38 118 GLY B O 1
ATOM 3440 N N . GLU B 1 119 ? 3.057 4.234 -16.641 1 83.88 119 GLU B N 1
ATOM 3441 C CA . GLU B 1 119 ? 4.504 4.227 -16.844 1 83.88 119 GLU B CA 1
ATOM 3442 C C . GLU B 1 119 ? 5.055 2.805 -16.844 1 83.88 119 GLU B C 1
ATOM 3444 O O . GLU B 1 119 ? 4.613 1.96 -16.062 1 83.88 119 GLU B O 1
ATOM 3449 N N . ARG B 1 120 ? 6.082 2.664 -17.734 1 90.25 120 ARG B N 1
ATOM 3450 C CA . ARG B 1 120 ? 6.758 1.371 -17.797 1 90.25 120 ARG B CA 1
ATOM 3451 C C . ARG B 1 120 ? 7.703 1.186 -16.609 1 90.25 120 ARG B C 1
ATOM 3453 O O . ARG B 1 120 ? 8.664 1.939 -16.453 1 90.25 120 ARG B O 1
ATOM 3460 N N . PHE B 1 121 ? 7.406 0.261 -15.844 1 90.44 121 PHE B N 1
ATOM 3461 C CA . PHE B 1 121 ? 8.297 -0.043 -14.727 1 90.44 121 PHE B CA 1
ATOM 3462 C C . PHE B 1 121 ? 9.438 -0.953 -15.18 1 90.44 121 PHE B C 1
ATOM 3464 O O . PHE B 1 121 ? 10.609 -0.653 -14.945 1 90.44 121 PHE B O 1
ATOM 3471 N N . GLY B 1 122 ? 9.07 -2.062 -15.703 1 94.69 122 GLY B N 1
ATOM 3472 C CA . GLY B 1 122 ? 10.008 -3.084 -16.141 1 94.69 122 GLY B CA 1
ATOM 3473 C C . GLY B 1 122 ? 9.336 -4.383 -16.547 1 94.69 122 GLY B C 1
ATOM 3474 O O . GLY B 1 122 ? 8.273 -4.367 -17.172 1 94.69 122 GLY B O 1
ATOM 3475 N N . THR B 1 123 ? 10.117 -5.516 -16.25 1 96.62 123 THR B N 1
ATOM 3476 C CA . THR B 1 123 ? 9.57 -6.789 -16.703 1 96.62 123 THR B CA 1
ATOM 3477 C C . THR B 1 123 ? 9.836 -7.887 -15.68 1 96.62 123 THR B C 1
ATOM 3479 O O . THR B 1 123 ? 10.773 -7.789 -14.883 1 96.62 123 THR B O 1
ATOM 3482 N N . LEU B 1 124 ? 8.898 -8.797 -15.617 1 97.06 124 LEU B N 1
ATOM 3483 C CA . LEU B 1 124 ? 9.148 -10.117 -15.062 1 97.06 124 LEU B CA 1
ATOM 3484 C C . LEU B 1 124 ? 9.602 -11.094 -16.156 1 97.06 124 LEU B C 1
ATOM 3486 O O . LEU B 1 124 ? 8.859 -11.367 -17.094 1 97.06 124 LEU B O 1
ATOM 3490 N N . CYS B 1 125 ? 10.781 -11.656 -15.961 1 97.5 125 CYS B N 1
ATOM 3491 C CA . CYS B 1 125 ? 11.367 -12.422 -17.047 1 97.5 125 CYS B CA 1
ATOM 3492 C C . CYS B 1 125 ? 11.648 -13.859 -16.625 1 97.5 125 CYS B C 1
ATOM 3494 O O . CYS B 1 125 ? 11.859 -14.125 -15.438 1 97.5 125 CYS B O 1
ATOM 3496 N N . ALA B 1 126 ? 11.578 -14.727 -17.578 1 97.25 126 ALA B N 1
ATOM 3497 C CA . ALA B 1 126 ? 12.047 -16.109 -17.469 1 97.25 126 ALA B CA 1
ATOM 3498 C C . ALA B 1 126 ? 12.984 -16.453 -18.625 1 97.25 126 ALA B C 1
ATOM 3500 O O . ALA B 1 126 ? 12.664 -16.203 -19.797 1 97.25 126 ALA B O 1
ATOM 3501 N N . ALA B 1 127 ? 14.164 -16.969 -18.25 1 96.5 127 ALA B N 1
ATOM 3502 C CA . ALA B 1 127 ? 15.148 -17.312 -19.281 1 96.5 127 ALA B CA 1
ATOM 3503 C C . ALA B 1 127 ? 15.695 -18.719 -19.062 1 96.5 127 ALA B C 1
ATOM 3505 O O . ALA B 1 127 ? 15.688 -19.219 -17.938 1 96.5 127 ALA B O 1
ATOM 3506 N N . HIS B 1 128 ? 16.109 -19.281 -20.125 1 96.31 128 HIS B N 1
ATOM 3507 C CA . HIS B 1 128 ? 16.75 -20.594 -20.094 1 96.31 128 HIS B CA 1
ATOM 3508 C C . HIS B 1 128 ? 17.922 -20.656 -21.078 1 96.31 128 HIS B C 1
ATOM 3510 O O . HIS B 1 128 ? 17.906 -19.969 -22.109 1 96.31 128 HIS B O 1
ATOM 3516 N N . HIS B 1 129 ? 18.906 -21.5 -20.797 1 96 129 HIS B N 1
ATOM 3517 C CA . HIS B 1 129 ? 20.109 -21.578 -21.609 1 96 129 HIS B CA 1
ATOM 3518 C C . HIS B 1 129 ? 19.906 -22.516 -22.812 1 96 129 HIS B C 1
ATOM 3520 O O . HIS B 1 129 ? 20.781 -22.625 -23.672 1 96 129 HIS B O 1
ATOM 3526 N N . GLU B 1 130 ? 18.781 -23.156 -22.844 1 96.25 130 GLU B N 1
ATOM 3527 C CA . GLU B 1 130 ? 18.391 -24 -23.984 1 96.25 130 GLU B CA 1
ATOM 3528 C C . GLU B 1 130 ? 17.031 -23.578 -24.531 1 96.25 130 GLU B C 1
ATOM 3530 O O . GLU B 1 130 ? 16.281 -22.875 -23.859 1 96.25 130 GLU B O 1
ATOM 3535 N N . ALA B 1 131 ? 16.797 -24.031 -25.766 1 96.5 131 ALA B N 1
ATOM 3536 C CA . ALA B 1 131 ? 15.438 -23.859 -26.281 1 96.5 131 ALA B CA 1
ATOM 3537 C C . ALA B 1 131 ? 14.414 -24.516 -25.344 1 96.5 131 ALA B C 1
ATOM 3539 O O . ALA B 1 131 ? 14.664 -25.609 -24.828 1 96.5 131 ALA B O 1
ATOM 3540 N N . SER B 1 132 ? 13.383 -23.781 -25.078 1 95.69 132 SER B N 1
ATOM 3541 C CA . SER B 1 132 ? 12.391 -24.281 -24.141 1 95.69 132 SER B CA 1
ATOM 3542 C C . SER B 1 132 ? 11 -23.75 -24.469 1 95.69 132 SER B C 1
ATOM 3544 O O . SER B 1 132 ? 10.852 -22.641 -24.969 1 95.69 132 SER B O 1
ATOM 3546 N N . HIS B 1 133 ? 10.062 -24.562 -24.203 1 94.75 133 HIS B N 1
ATOM 3547 C CA . HIS B 1 133 ? 8.664 -24.203 -24.422 1 94.75 133 HIS B CA 1
ATOM 3548 C C . HIS B 1 133 ? 8.062 -23.547 -23.172 1 94.75 133 HIS B C 1
ATOM 3550 O O . HIS B 1 133 ? 8.391 -23.922 -22.047 1 94.75 133 HIS B O 1
ATOM 3556 N N . PHE B 1 134 ? 7.227 -22.562 -23.406 1 96.38 134 PHE B N 1
ATOM 3557 C CA . PHE B 1 134 ? 6.434 -21.922 -22.359 1 96.38 134 PHE B CA 1
ATOM 3558 C C . PHE B 1 134 ? 4.949 -22.188 -22.578 1 96.38 134 PHE B C 1
ATOM 3560 O O . PHE B 1 134 ? 4.336 -21.641 -23.484 1 96.38 134 PHE B O 1
ATOM 3567 N N . ASP B 1 135 ? 4.34 -22.922 -21.688 1 94.31 135 ASP B N 1
ATOM 3568 C CA . ASP B 1 135 ? 2.936 -23.266 -21.875 1 94.31 135 ASP B CA 1
ATOM 3569 C C . ASP B 1 135 ? 2.02 -22.109 -21.484 1 94.31 135 ASP B C 1
ATOM 3571 O O . ASP B 1 135 ? 2.381 -21.297 -20.641 1 94.31 135 ASP B O 1
ATOM 3575 N N . LYS B 1 136 ? 0.865 -22.156 -22.094 1 93.25 136 LYS B N 1
ATOM 3576 C CA . LYS B 1 136 ? -0.092 -21.062 -21.922 1 93.25 136 LYS B CA 1
ATOM 3577 C C . LYS B 1 136 ? -0.474 -20.891 -20.469 1 93.25 136 LYS B C 1
ATOM 3579 O O . LYS B 1 136 ? -0.575 -19.75 -19.969 1 93.25 136 LYS B O 1
ATOM 3584 N N . LYS B 1 137 ? -0.643 -21.906 -19.781 1 89.12 137 LYS B N 1
ATOM 3585 C CA . LYS B 1 137 ? -1.039 -21.844 -18.375 1 89.12 137 LYS B CA 1
ATOM 3586 C C . LYS B 1 137 ? 0.019 -21.141 -17.531 1 89.12 137 LYS B C 1
ATOM 3588 O O . LYS B 1 137 ? -0.307 -20.281 -16.719 1 89.12 137 LYS B O 1
ATOM 3593 N N . SER B 1 138 ? 1.237 -21.547 -17.75 1 92.38 138 SER B N 1
ATOM 3594 C CA . SER B 1 138 ? 2.332 -20.922 -17.016 1 92.38 138 SER B CA 1
ATOM 3595 C C . SER B 1 138 ? 2.432 -19.438 -17.312 1 92.38 138 SER B C 1
ATOM 3597 O O . SER B 1 138 ? 2.619 -18.625 -16.406 1 92.38 138 SER B O 1
ATOM 3599 N N . VAL B 1 139 ? 2.254 -19.141 -18.578 1 95.31 139 VAL B N 1
ATOM 3600 C CA . VAL B 1 139 ? 2.344 -17.75 -19 1 95.31 139 VAL B CA 1
ATOM 3601 C C . VAL B 1 139 ? 1.207 -16.938 -18.375 1 95.31 139 VAL B C 1
ATOM 3603 O O . VAL B 1 139 ? 1.427 -15.844 -17.859 1 95.31 139 VAL B O 1
ATOM 3606 N N . ASP B 1 140 ? 0.065 -17.484 -18.359 1 90.81 140 ASP B N 1
ATOM 3607 C CA . ASP B 1 140 ? -1.089 -16.828 -17.75 1 90.81 140 ASP B CA 1
ATOM 3608 C C . ASP B 1 140 ? -0.866 -16.562 -16.266 1 90.81 140 ASP B C 1
ATOM 3610 O O . ASP B 1 140 ? -1.174 -15.484 -15.766 1 90.81 140 ASP B O 1
ATOM 3614 N N . LEU B 1 141 ? -0.347 -17.547 -15.625 1 90.06 141 LEU B N 1
ATOM 3615 C CA . LEU B 1 141 ? -0.073 -17.422 -14.195 1 90.06 141 LEU B CA 1
ATOM 3616 C C . LEU B 1 141 ? 0.951 -16.328 -13.938 1 90.06 141 LEU B C 1
ATOM 3618 O O . LEU B 1 141 ? 0.766 -15.5 -13.039 1 90.06 141 LEU B O 1
ATOM 3622 N N . LEU B 1 142 ? 1.938 -16.297 -14.703 1 94.56 142 LEU B N 1
ATOM 3623 C CA . LEU B 1 142 ? 2.986 -15.305 -14.508 1 94.56 142 LEU B CA 1
ATOM 3624 C C . LEU B 1 142 ? 2.459 -13.898 -14.797 1 94.56 142 LEU B C 1
ATOM 3626 O O . LEU B 1 142 ? 2.869 -12.93 -14.148 1 94.56 142 LEU B O 1
ATOM 3630 N N . GLN B 1 143 ? 1.573 -13.773 -15.727 1 92.81 143 GLN B N 1
ATOM 3631 C CA . GLN B 1 143 ? 0.95 -12.484 -16 1 92.81 143 GLN B CA 1
ATOM 3632 C C . GLN B 1 143 ? 0.149 -11.992 -14.805 1 92.81 143 GLN B C 1
ATOM 3634 O O . GLN B 1 143 ? 0.156 -10.797 -14.492 1 92.81 143 GLN B O 1
ATOM 3639 N N . ARG B 1 144 ? -0.472 -12.891 -14.188 1 88.75 144 ARG B N 1
ATOM 3640 C CA . ARG B 1 144 ? -1.236 -12.523 -13 1 88.75 144 ARG B CA 1
ATOM 3641 C C . ARG B 1 144 ? -0.311 -12.102 -11.867 1 88.75 144 ARG B C 1
ATOM 3643 O O . ARG B 1 144 ? -0.623 -11.164 -11.117 1 88.75 144 ARG B O 1
ATOM 3650 N N . ILE B 1 145 ? 0.745 -12.789 -11.758 1 91.62 145 ILE B N 1
ATOM 3651 C CA . ILE B 1 145 ? 1.735 -12.438 -10.75 1 91.62 145 ILE B CA 1
ATOM 3652 C C . ILE B 1 145 ? 2.285 -11.039 -11.023 1 91.62 145 ILE B C 1
ATOM 3654 O O . ILE B 1 145 ? 2.418 -10.227 -10.109 1 91.62 145 ILE B O 1
ATOM 3658 N N . ALA B 1 146 ? 2.574 -10.75 -12.281 1 91.94 146 ALA B N 1
ATOM 3659 C CA . ALA B 1 146 ? 3.084 -9.438 -12.664 1 91.94 146 ALA B CA 1
ATOM 3660 C C . ALA B 1 146 ? 2.062 -8.344 -12.367 1 91.94 146 ALA B C 1
ATOM 3662 O O . ALA B 1 146 ? 2.426 -7.25 -11.922 1 91.94 146 ALA B O 1
ATOM 3663 N N . ARG B 1 147 ? 0.872 -8.648 -12.594 1 87.81 147 ARG B N 1
ATOM 3664 C CA . ARG B 1 147 ? -0.192 -7.695 -12.305 1 87.81 147 ARG B CA 1
ATOM 3665 C C . ARG B 1 147 ? -0.27 -7.402 -10.805 1 87.81 147 ARG B C 1
ATOM 3667 O O . ARG B 1 147 ? -0.412 -6.246 -10.398 1 87.81 147 ARG B O 1
ATOM 3674 N N . MET B 1 148 ? -0.237 -8.445 -10.047 1 86.12 148 MET B N 1
ATOM 3675 C CA . MET B 1 148 ? -0.258 -8.273 -8.594 1 86.12 148 MET B CA 1
ATOM 3676 C C . MET B 1 148 ? 0.934 -7.445 -8.133 1 86.12 148 MET B C 1
ATOM 3678 O O . MET B 1 148 ? 0.799 -6.602 -7.242 1 86.12 148 MET B O 1
ATOM 3682 N N . PHE B 1 149 ? 2.02 -7.652 -8.758 1 88 149 PHE B N 1
ATOM 3683 C CA . PHE B 1 149 ? 3.223 -6.902 -8.422 1 88 149 PHE B CA 1
ATOM 3684 C C . PHE B 1 149 ? 3.045 -5.426 -8.734 1 88 149 PHE B C 1
ATOM 3686 O O . PHE B 1 149 ? 3.48 -4.562 -7.973 1 88 149 PHE B O 1
ATOM 3693 N N . SER B 1 150 ? 2.447 -5.184 -9.828 1 86.19 150 SER B N 1
ATOM 3694 C CA . SER B 1 150 ? 2.176 -3.805 -10.219 1 86.19 150 SER B CA 1
ATOM 3695 C C . SER B 1 150 ? 1.307 -3.094 -9.188 1 86.19 150 SER B C 1
ATOM 3697 O O . SER B 1 150 ? 1.545 -1.929 -8.867 1 86.19 150 SER B O 1
ATOM 3699 N N . TYR B 1 151 ? 0.356 -3.783 -8.742 1 82.38 151 TYR B N 1
ATOM 3700 C CA . TYR B 1 151 ? -0.525 -3.211 -7.73 1 82.38 151 TYR B CA 1
ATOM 3701 C C . TYR B 1 151 ? 0.233 -2.939 -6.438 1 82.38 151 TYR B C 1
ATOM 3703 O O . TYR B 1 151 ? -0.002 -1.926 -5.773 1 82.38 151 TYR B O 1
ATOM 3711 N N . TYR B 1 152 ? 1.056 -3.842 -6.18 1 83.44 152 TYR B N 1
ATOM 3712 C CA . TYR B 1 152 ? 1.883 -3.688 -4.988 1 83.44 152 TYR B CA 1
ATOM 3713 C C . TYR B 1 152 ? 2.742 -2.432 -5.082 1 83.44 152 TYR B C 1
ATOM 3715 O O . TYR B 1 152 ? 2.867 -1.684 -4.109 1 83.44 152 TYR B O 1
ATOM 3723 N N . LEU B 1 153 ? 3.277 -2.277 -6.188 1 83.62 153 LEU B N 1
ATOM 3724 C CA . LEU B 1 153 ? 4.141 -1.118 -6.391 1 83.62 153 LEU B CA 1
ATOM 3725 C C . LEU B 1 153 ? 3.361 0.179 -6.199 1 83.62 153 LEU B C 1
ATOM 3727 O O . LEU B 1 153 ? 3.867 1.129 -5.598 1 83.62 153 LEU B O 1
ATOM 3731 N N . GLU B 1 154 ? 2.219 0.193 -6.633 1 82.62 154 GLU B N 1
ATOM 3732 C CA . GLU B 1 154 ? 1.355 1.361 -6.477 1 82.62 154 GLU B CA 1
ATOM 3733 C C . GLU B 1 154 ? 1.011 1.604 -5.012 1 82.62 154 GLU B C 1
ATOM 3735 O O . GLU B 1 154 ? 1.089 2.736 -4.531 1 82.62 154 GLU B O 1
ATOM 3740 N N . LEU B 1 155 ? 0.612 0.562 -4.332 1 82.94 155 LEU B N 1
ATOM 3741 C CA . LEU B 1 155 ? 0.239 0.68 -2.926 1 82.94 155 LEU B CA 1
ATOM 3742 C C . LEU B 1 155 ? 1.423 1.148 -2.086 1 82.94 155 LEU B C 1
ATOM 3744 O O . LEU B 1 155 ? 1.253 1.925 -1.144 1 82.94 155 LEU B O 1
ATOM 3748 N N . GLU B 1 156 ? 2.523 0.625 -2.406 1 83.12 156 GLU B N 1
ATOM 3749 C CA . GLU B 1 156 ? 3.727 1.036 -1.688 1 83.12 156 GLU B CA 1
ATOM 3750 C C . GLU B 1 156 ? 3.975 2.535 -1.838 1 83.12 156 GLU B C 1
ATOM 3752 O O . GLU B 1 156 ? 4.32 3.211 -0.868 1 83.12 156 GLU B O 1
ATOM 3757 N N . ARG B 1 157 ? 3.842 2.986 -3.004 1 82.88 157 ARG B N 1
ATOM 3758 C CA . ARG B 1 157 ? 4.008 4.418 -3.248 1 82.88 157 ARG B CA 1
ATOM 3759 C C . ARG B 1 157 ? 3.01 5.23 -2.432 1 82.88 157 ARG B C 1
ATOM 3761 O O . ARG B 1 157 ? 3.381 6.219 -1.794 1 82.88 157 ARG B O 1
ATOM 3768 N N . LEU B 1 158 ? 1.816 4.801 -2.453 1 84.06 158 LEU B N 1
ATOM 3769 C CA . LEU B 1 158 ? 0.764 5.504 -1.728 1 84.06 158 LEU B CA 1
ATOM 3770 C C . LEU B 1 158 ? 1.016 5.457 -0.224 1 84.06 158 LEU B C 1
ATOM 3772 O O . LEU B 1 158 ? 0.679 6.402 0.495 1 84.06 158 LEU B O 1
ATOM 3776 N N . ALA B 1 159 ? 1.604 4.371 0.166 1 85.62 159 ALA B N 1
ATOM 3777 C CA . ALA B 1 159 ? 1.823 4.152 1.593 1 85.62 159 ALA B CA 1
ATOM 3778 C C . ALA B 1 159 ? 3.002 4.98 2.1 1 85.62 159 ALA B C 1
ATOM 3780 O O . ALA B 1 159 ? 2.99 5.457 3.236 1 85.62 159 ALA B O 1
ATOM 3781 N N . TYR B 1 160 ? 3.939 5.199 1.191 1 87.69 160 TYR B N 1
ATOM 3782 C CA . TYR B 1 160 ? 5.195 5.684 1.754 1 87.69 160 TYR B CA 1
ATOM 3783 C C . TYR B 1 160 ? 5.621 6.988 1.098 1 87.69 160 TYR B C 1
ATOM 3785 O O . TYR B 1 160 ? 6.648 7.57 1.46 1 87.69 160 TYR B O 1
ATOM 3793 N N . ARG B 1 161 ? 4.844 7.512 0.222 1 87.75 161 ARG B N 1
ATOM 3794 C CA . ARG B 1 161 ? 5.168 8.781 -0.415 1 87.75 161 ARG B CA 1
ATOM 3795 C C . ARG B 1 161 ? 4.074 9.812 -0.167 1 87.75 161 ARG B C 1
ATOM 3797 O O . ARG B 1 161 ? 2.891 9.469 -0.108 1 87.75 161 ARG B O 1
ATOM 3804 N N . ASP B 1 162 ? 4.527 11.023 -0.095 1 87.5 162 ASP B N 1
ATOM 3805 C CA . ASP B 1 162 ? 3.588 12.141 0.006 1 87.5 162 ASP B CA 1
ATOM 3806 C C . ASP B 1 162 ? 2.939 12.438 -1.344 1 87.5 162 ASP B C 1
ATOM 3808 O O . ASP B 1 162 ? 3.637 12.672 -2.334 1 87.5 162 ASP B O 1
ATOM 3812 N N . ALA B 1 163 ? 1.657 12.461 -1.344 1 79.12 163 ALA B N 1
ATOM 3813 C CA . ALA B 1 163 ? 0.92 12.531 -2.604 1 79.12 163 ALA B CA 1
ATOM 3814 C C . ALA B 1 163 ? 1.123 13.883 -3.281 1 79.12 163 ALA B C 1
ATOM 3816 O O . ALA B 1 163 ? 1.085 13.984 -4.512 1 79.12 163 ALA B O 1
ATOM 3817 N N . LEU B 1 164 ? 1.378 14.852 -2.537 1 82.56 164 LEU B N 1
ATOM 3818 C CA . LEU B 1 164 ? 1.504 16.203 -3.094 1 82.56 164 LEU B CA 1
ATOM 3819 C C . LEU B 1 164 ? 2.893 16.406 -3.688 1 82.56 164 LEU B C 1
ATOM 3821 O O . LEU B 1 164 ? 3.023 16.938 -4.797 1 82.56 164 LEU B O 1
ATOM 3825 N N . THR B 1 165 ? 3.863 15.969 -2.979 1 92.06 165 THR B N 1
ATOM 3826 C CA . THR B 1 165 ? 5.219 16.375 -3.326 1 92.06 165 THR B CA 1
ATOM 3827 C C . THR B 1 165 ? 5.992 15.227 -3.953 1 92.06 165 THR B C 1
ATOM 3829 O O . THR B 1 165 ? 7.035 15.438 -4.574 1 92.06 165 THR B O 1
ATOM 3832 N N . GLY B 1 166 ? 5.535 14.039 -3.672 1 88.06 166 GLY B N 1
ATOM 3833 C CA . GLY B 1 166 ? 6.25 12.867 -4.16 1 88.06 166 GLY B CA 1
ATOM 3834 C C . GLY B 1 166 ? 7.383 12.438 -3.246 1 88.06 166 GLY B C 1
ATOM 3835 O O . GLY B 1 166 ? 7.961 11.367 -3.432 1 88.06 166 GLY B O 1
ATOM 3836 N N . LEU B 1 167 ? 7.73 13.25 -2.277 1 93 167 LEU B N 1
ATOM 3837 C CA . LEU B 1 167 ? 8.734 12.859 -1.296 1 93 167 LEU B CA 1
ATOM 3838 C C . LEU B 1 167 ? 8.234 11.703 -0.439 1 93 167 LEU B C 1
ATOM 3840 O O . LEU B 1 167 ? 7.043 11.375 -0.467 1 93 167 LEU B O 1
ATOM 3844 N N . TYR B 1 168 ? 9.211 11.055 0.22 1 90.88 168 TYR B N 1
ATOM 3845 C CA . TYR B 1 168 ? 8.758 10.102 1.227 1 90.88 168 TYR B CA 1
ATOM 3846 C C . TYR B 1 168 ? 7.898 10.789 2.281 1 90.88 168 TYR B C 1
ATOM 3848 O O . TYR B 1 168 ? 7.949 12.016 2.432 1 90.88 168 TYR B O 1
ATOM 3856 N N . ASN B 1 169 ? 7.094 9.992 2.918 1 89.5 169 ASN B N 1
ATOM 3857 C CA . ASN B 1 169 ? 6.211 10.57 3.928 1 89.5 169 ASN B CA 1
ATOM 3858 C C . ASN B 1 169 ? 6.613 10.141 5.336 1 89.5 169 ASN B C 1
ATOM 3860 O O . ASN B 1 169 ? 7.633 9.477 5.52 1 89.5 169 ASN B O 1
ATOM 3864 N N . ARG B 1 170 ? 5.895 10.625 6.273 1 88.31 170 ARG B N 1
ATOM 3865 C CA . ARG B 1 170 ? 6.156 10.344 7.684 1 88.31 170 ARG B CA 1
ATOM 3866 C C . ARG B 1 170 ? 6.184 8.844 7.949 1 88.31 170 ARG B C 1
ATOM 3868 O O . ARG B 1 170 ? 7.016 8.359 8.719 1 88.31 170 ARG B O 1
ATOM 3875 N N . GLN B 1 171 ? 5.297 8.172 7.312 1 85.94 171 GLN B N 1
ATOM 3876 C CA . GLN B 1 171 ? 5.215 6.727 7.508 1 85.94 171 GLN B CA 1
ATOM 3877 C C . GLN B 1 171 ? 6.508 6.043 7.082 1 85.94 171 GLN B C 1
ATOM 3879 O O . GLN B 1 171 ? 6.969 5.109 7.742 1 85.94 171 GLN B O 1
ATOM 3884 N N . TYR B 1 172 ? 7.012 6.449 5.957 1 87.12 172 TYR B N 1
ATOM 3885 C CA . TYR B 1 172 ? 8.289 5.906 5.508 1 87.12 172 TYR B CA 1
ATOM 3886 C C . TYR B 1 172 ? 9.375 6.117 6.555 1 87.12 172 TYR B C 1
ATOM 3888 O O . TYR B 1 172 ? 10.117 5.191 6.883 1 87.12 172 TYR B O 1
ATOM 3896 N N . LEU B 1 173 ? 9.438 7.32 6.988 1 90.25 173 LEU B N 1
ATOM 3897 C CA . LEU B 1 173 ? 10.453 7.668 7.973 1 90.25 173 LEU B CA 1
ATOM 3898 C C . LEU B 1 173 ? 10.359 6.762 9.195 1 90.25 173 LEU B C 1
ATOM 3900 O O . LEU B 1 173 ? 11.352 6.176 9.617 1 90.25 173 LEU B O 1
ATOM 3904 N N . PHE B 1 174 ? 9.266 6.621 9.695 1 86.5 174 PHE B N 1
ATOM 3905 C CA . PHE B 1 174 ? 9.078 5.879 10.938 1 86.5 174 PHE B CA 1
ATOM 3906 C C . PHE B 1 174 ? 9.297 4.387 10.711 1 86.5 174 PHE B C 1
ATOM 3908 O O . PHE B 1 174 ? 9.789 3.684 11.594 1 86.5 174 PHE B O 1
ATOM 3915 N N . ARG B 1 175 ? 8.961 3.93 9.594 1 81.62 175 ARG B N 1
ATOM 3916 C CA . ARG B 1 175 ? 9.047 2.498 9.328 1 81.62 175 ARG B CA 1
ATOM 3917 C C . ARG B 1 175 ? 10.484 2.08 9.047 1 81.62 175 ARG B C 1
ATOM 3919 O O . ARG B 1 175 ? 10.922 1.01 9.477 1 81.62 175 ARG B O 1
ATOM 3926 N N . PHE B 1 176 ? 11.234 2.912 8.359 1 82.44 176 PHE B N 1
ATOM 3927 C CA . PHE B 1 176 ? 12.484 2.41 7.789 1 82.44 176 PHE B CA 1
ATOM 3928 C C . PHE B 1 176 ? 13.688 3.088 8.438 1 82.44 176 PHE B C 1
ATOM 3930 O O . PHE B 1 176 ? 14.828 2.672 8.219 1 82.44 176 PHE B O 1
ATOM 3937 N N . PHE B 1 177 ? 13.461 4.008 9.211 1 87.31 177 PHE B N 1
ATOM 3938 C CA . PHE B 1 177 ? 14.562 4.77 9.781 1 87.31 177 PHE B CA 1
ATOM 3939 C C . PHE B 1 177 ? 15.531 3.85 10.523 1 87.31 177 PHE B C 1
ATOM 3941 O O . PHE B 1 177 ? 16.75 3.959 10.352 1 87.31 177 PHE B O 1
ATOM 3948 N N . ASP B 1 178 ? 15.008 2.957 11.273 1 82.56 178 ASP B N 1
ATOM 3949 C CA . ASP B 1 178 ? 15.867 2.109 12.094 1 82.56 178 ASP B CA 1
ATOM 3950 C C . ASP B 1 178 ? 16.828 1.292 11.234 1 82.56 178 ASP B C 1
ATOM 3952 O O . ASP B 1 178 ? 18 1.158 11.57 1 82.56 178 ASP B O 1
ATOM 3956 N N . ALA B 1 179 ? 16.344 0.769 10.211 1 78.88 179 ALA B N 1
ATOM 3957 C CA . ALA B 1 179 ? 17.172 -0.045 9.32 1 78.88 179 ALA B CA 1
ATOM 3958 C C . ALA B 1 179 ? 18.203 0.812 8.594 1 78.88 179 ALA B C 1
ATOM 3960 O O . ALA B 1 179 ? 19.312 0.347 8.297 1 78.88 179 ALA B O 1
ATOM 3961 N N . LEU B 1 180 ? 17.875 2.016 8.352 1 78.25 180 LEU B N 1
ATOM 3962 C CA . LEU B 1 180 ? 18.734 2.902 7.562 1 78.25 180 LEU B CA 1
ATOM 3963 C C . LEU B 1 180 ? 19.734 3.619 8.453 1 78.25 180 LEU B C 1
ATOM 3965 O O . LEU B 1 180 ? 20.734 4.16 7.961 1 78.25 180 LEU B O 1
ATOM 3969 N N . SER B 1 181 ? 19.5 3.566 9.727 1 80.69 181 SER B N 1
ATOM 3970 C CA . SER B 1 181 ? 20.281 4.387 10.641 1 80.69 181 SER B CA 1
ATOM 3971 C C . SER B 1 181 ? 21.359 3.561 11.344 1 80.69 181 SER B C 1
ATOM 3973 O O . SER B 1 181 ? 21.953 4.012 12.32 1 80.69 181 SER B O 1
ATOM 3975 N N . LYS B 1 182 ? 21.594 2.439 10.875 1 82.94 182 LYS B N 1
ATOM 3976 C CA . LYS B 1 182 ? 22.5 1.518 11.547 1 82.94 182 LYS B CA 1
ATOM 3977 C C . LYS B 1 182 ? 23.938 2.07 11.562 1 82.94 182 LYS B C 1
ATOM 3979 O O . LYS B 1 182 ? 24.703 1.785 12.477 1 82.94 182 LYS B O 1
ATOM 3984 N N . GLU B 1 183 ? 24.328 2.85 10.641 1 86.06 183 GLU B N 1
ATOM 3985 C CA . GLU B 1 183 ? 25.688 3.357 10.531 1 86.06 183 GLU B CA 1
ATOM 3986 C C . GLU B 1 183 ? 25.797 4.766 11.102 1 86.06 183 GLU B C 1
ATOM 3988 O O . GLU B 1 183 ? 26.844 5.41 10.977 1 86.06 183 GLU B O 1
ATOM 3993 N N . GLY B 1 184 ? 24.812 5.25 11.766 1 91.06 184 GLY B N 1
ATOM 3994 C CA . GLY B 1 184 ? 24.797 6.637 12.211 1 91.06 184 GLY B CA 1
ATOM 3995 C C . GLY B 1 184 ? 24.406 7.609 11.109 1 91.06 184 GLY B C 1
ATOM 3996 O O . GLY B 1 184 ? 24.172 7.203 9.969 1 91.06 184 GLY B O 1
ATOM 3997 N N . GLY B 1 185 ? 24.266 8.844 11.484 1 93.94 185 GLY B N 1
ATOM 3998 C CA . GLY B 1 185 ? 23.875 9.82 10.477 1 93.94 185 GLY B CA 1
ATOM 3999 C C . GLY B 1 185 ? 23.453 11.156 11.07 1 93.94 185 GLY B C 1
ATOM 4000 O O . GLY B 1 185 ? 23.875 11.508 12.172 1 93.94 185 GLY B O 1
ATOM 4001 N N . VAL B 1 186 ? 22.812 11.961 10.234 1 95.56 186 VAL B N 1
ATOM 4002 C CA . VAL B 1 186 ? 22.359 13.281 10.641 1 95.56 186 VAL B CA 1
ATOM 4003 C C . VAL B 1 186 ? 20.953 13.539 10.086 1 95.56 186 VAL B C 1
ATOM 4005 O O . VAL B 1 186 ? 20.656 13.172 8.945 1 95.56 186 VAL B O 1
ATOM 4008 N N . LEU B 1 187 ? 20.156 14.203 10.922 1 96.38 187 LEU B N 1
ATOM 4009 C CA . LEU B 1 187 ? 18.797 14.594 10.547 1 96.38 187 LEU B CA 1
ATOM 4010 C C . LEU B 1 187 ? 18.688 16.109 10.43 1 96.38 187 LEU B C 1
ATOM 4012 O O . LEU B 1 187 ? 19.125 16.844 11.32 1 96.38 187 LEU B O 1
ATOM 4016 N N . PHE B 1 188 ? 18.172 16.547 9.281 1 97.81 188 PHE B N 1
ATOM 4017 C CA . PHE B 1 188 ? 17.781 17.938 9.102 1 97.81 188 PHE B CA 1
ATOM 4018 C C . PHE B 1 188 ? 16.266 18.094 9.203 1 97.81 188 PHE B C 1
ATOM 4020 O O . PHE B 1 188 ? 15.523 17.484 8.43 1 97.81 188 PHE B O 1
ATOM 4027 N N . PHE B 1 189 ? 15.844 18.828 10.133 1 97.56 189 PHE B N 1
ATOM 4028 C CA . PHE B 1 189 ? 14.438 19.172 10.266 1 97.56 189 PHE B CA 1
ATOM 4029 C C . PHE B 1 189 ? 14.172 20.578 9.75 1 97.56 189 PHE B C 1
ATOM 4031 O O . PHE B 1 189 ? 14.688 21.562 10.297 1 97.56 189 PHE B O 1
ATOM 4038 N N . LEU B 1 190 ? 13.289 20.625 8.742 1 96.5 190 LEU B N 1
ATOM 4039 C CA . LEU B 1 190 ? 13.055 21.891 8.055 1 96.5 190 LEU B CA 1
ATOM 4040 C C . LEU B 1 190 ? 11.609 22.359 8.227 1 96.5 190 LEU B C 1
ATOM 4042 O O . LEU B 1 190 ? 10.68 21.547 8.148 1 96.5 190 LEU B O 1
ATOM 4046 N N . ASP B 1 191 ? 11.477 23.562 8.391 1 94.19 191 ASP B N 1
ATOM 4047 C CA . ASP B 1 191 ? 10.188 24.25 8.359 1 94.19 191 ASP B CA 1
ATOM 4048 C C . ASP B 1 191 ? 10.25 25.5 7.488 1 94.19 191 ASP B C 1
ATOM 4050 O O . ASP B 1 191 ? 11.234 26.25 7.539 1 94.19 191 ASP B O 1
ATOM 4054 N N . LEU B 1 192 ? 9.195 25.781 6.754 1 93.75 192 LEU B N 1
ATOM 4055 C CA . LEU B 1 192 ? 9.172 26.953 5.895 1 93.75 192 LEU B CA 1
ATOM 4056 C C . LEU B 1 192 ? 8.688 28.172 6.672 1 93.75 192 LEU B C 1
ATOM 4058 O O . LEU B 1 192 ? 7.574 28.188 7.199 1 93.75 192 LEU B O 1
ATOM 4062 N N . ASP B 1 193 ? 9.516 29.188 6.613 1 91.5 193 ASP B N 1
ATOM 4063 C CA . ASP B 1 193 ? 9.156 30.438 7.27 1 91.5 193 ASP B CA 1
ATOM 4064 C C . ASP B 1 193 ? 8.133 31.219 6.445 1 91.5 193 ASP B C 1
ATOM 4066 O O . ASP B 1 193 ? 8.367 31.531 5.277 1 91.5 193 ASP B O 1
ATOM 4070 N N . GLY B 1 194 ? 6.953 31.5 7.047 1 85.31 194 GLY B N 1
ATOM 4071 C CA . GLY B 1 194 ? 5.969 32.344 6.395 1 85.31 194 GLY B CA 1
ATOM 4072 C C . GLY B 1 194 ? 5.051 31.578 5.453 1 85.31 194 GLY B C 1
ATOM 4073 O O . GLY B 1 194 ? 4.336 32.188 4.652 1 85.31 194 GLY B O 1
ATOM 4074 N N . PHE B 1 195 ? 5.098 30.312 5.469 1 88.88 195 PHE B N 1
ATOM 4075 C CA . PHE B 1 195 ? 4.293 29.5 4.562 1 88.88 195 PHE B CA 1
ATOM 4076 C C . PHE B 1 195 ? 2.809 29.797 4.742 1 88.88 195 PHE B C 1
ATOM 4078 O O . PHE B 1 195 ? 2.057 29.844 3.764 1 88.88 195 PHE B O 1
ATOM 4085 N N . LYS B 1 196 ? 2.412 29.938 5.945 1 80.56 196 LYS B N 1
ATOM 4086 C CA . LYS B 1 196 ? 1.009 30.25 6.199 1 80.56 196 LYS B CA 1
ATOM 4087 C C . LYS B 1 196 ? 0.594 31.547 5.496 1 80.56 196 LYS B C 1
ATOM 4089 O O . LYS B 1 196 ? -0.518 31.641 4.977 1 80.56 196 LYS B O 1
ATOM 4094 N N . LYS B 1 197 ? 1.408 32.531 5.535 1 83 197 LYS B N 1
ATOM 4095 C CA . LYS B 1 197 ? 1.127 33.812 4.879 1 83 197 LYS B CA 1
ATOM 4096 C C . LYS B 1 197 ? 0.9 33.594 3.381 1 83 197 LYS B C 1
ATOM 4098 O O . LYS B 1 197 ? 0.087 34.312 2.777 1 83 197 LYS B O 1
ATOM 4103 N N . VAL B 1 198 ? 1.644 32.719 2.812 1 85.94 198 VAL B N 1
ATOM 4104 C CA . VAL B 1 198 ? 1.476 32.438 1.396 1 85.94 198 VAL B CA 1
ATOM 4105 C C . VAL B 1 198 ? 0.085 31.844 1.155 1 85.94 198 VAL B C 1
ATOM 4107 O O . VAL B 1 198 ? -0.619 32.25 0.233 1 85.94 198 VAL B O 1
ATOM 4110 N N . ASN B 1 199 ? -0.332 30.875 1.973 1 79.31 199 ASN B N 1
ATOM 4111 C CA . ASN B 1 199 ? -1.659 30.297 1.847 1 79.31 199 ASN B CA 1
ATOM 4112 C C . ASN B 1 199 ? -2.758 31.328 2.027 1 79.31 199 ASN B C 1
ATOM 4114 O O . ASN B 1 199 ? -3.734 31.344 1.276 1 79.31 199 ASN B O 1
ATOM 4118 N N . ASP B 1 200 ? -2.535 32.156 2.977 1 75.94 200 ASP B N 1
ATOM 4119 C CA . ASP B 1 200 ? -3.533 33.188 3.303 1 75.94 200 ASP B CA 1
ATOM 4120 C C . ASP B 1 200 ? -3.684 34.188 2.166 1 75.94 200 ASP B C 1
ATOM 4122 O O . ASP B 1 200 ? -4.797 34.625 1.852 1 75.94 200 ASP B O 1
ATOM 4126 N N . LYS B 1 201 ? -2.553 34.562 1.666 1 82.75 201 LYS B N 1
ATOM 4127 C CA . LYS B 1 201 ? -2.535 35.656 0.677 1 82.75 201 LYS B CA 1
ATOM 4128 C C . LYS B 1 201 ? -2.875 35.125 -0.713 1 82.75 201 LYS B C 1
ATOM 4130 O O . LYS B 1 201 ? -3.574 35.781 -1.481 1 82.75 201 LYS B O 1
ATOM 4135 N N . TYR B 1 202 ? -2.404 33.969 -1.04 1 84.12 202 TYR B N 1
ATOM 4136 C CA . TYR B 1 202 ? -2.49 33.531 -2.428 1 84.12 202 TYR B CA 1
ATOM 4137 C C . TYR B 1 202 ? -3.352 32.281 -2.549 1 84.12 202 TYR B C 1
ATOM 4139 O O . TYR B 1 202 ? -3.615 31.797 -3.656 1 84.12 202 TYR B O 1
ATOM 4147 N N . GLY B 1 203 ? -3.742 31.781 -1.467 1 76.81 203 GLY B N 1
ATOM 4148 C CA . GLY B 1 203 ? -4.59 30.594 -1.483 1 76.81 203 GLY B CA 1
ATOM 4149 C C . GLY B 1 203 ? -3.812 29.297 -1.312 1 76.81 203 GLY B C 1
ATOM 4150 O O . GLY B 1 203 ? -2.592 29.281 -1.479 1 76.81 203 GLY B O 1
ATOM 4151 N N . HIS B 1 204 ? -4.488 28.172 -1.127 1 75.5 204 HIS B N 1
ATOM 4152 C CA . HIS B 1 204 ? -3.885 26.875 -0.845 1 75.5 204 HIS B CA 1
ATOM 4153 C C . HIS B 1 204 ? -3.244 26.281 -2.094 1 75.5 204 HIS B C 1
ATOM 4155 O O . HIS B 1 204 ? -2.26 25.547 -2.002 1 75.5 204 HIS B O 1
ATOM 4161 N N . ASP B 1 205 ? -3.771 26.578 -3.152 1 80.88 205 ASP B N 1
ATOM 4162 C CA . ASP B 1 205 ? -3.166 26.109 -4.391 1 80.88 205 ASP B CA 1
ATOM 4163 C C . ASP B 1 205 ? -1.747 26.641 -4.555 1 80.88 205 ASP B C 1
ATOM 4165 O O . ASP B 1 205 ? -0.849 25.922 -4.992 1 80.88 205 ASP B O 1
ATOM 4169 N N . ALA B 1 206 ? -1.643 27.875 -4.219 1 85.19 206 ALA B N 1
ATOM 4170 C CA . ALA B 1 206 ? -0.31 28.469 -4.246 1 85.19 206 ALA B CA 1
ATOM 4171 C C . ALA B 1 206 ? 0.613 27.797 -3.234 1 85.19 206 ALA B C 1
ATOM 4173 O O . ALA B 1 206 ? 1.787 27.562 -3.521 1 85.19 206 ALA B O 1
ATOM 4174 N N . GLY B 1 207 ? 0.083 27.531 -2.129 1 88.44 207 GLY B N 1
ATOM 4175 C CA . GLY B 1 207 ? 0.837 26.781 -1.13 1 88.44 207 GLY B CA 1
ATOM 4176 C C . GLY B 1 207 ? 1.297 25.422 -1.616 1 88.44 207 GLY B C 1
ATOM 4177 O O . GLY B 1 207 ? 2.438 25.031 -1.37 1 88.44 207 GLY B O 1
ATOM 4178 N N . ASP B 1 208 ? 0.461 24.812 -2.311 1 86.19 208 ASP B N 1
ATOM 4179 C CA . ASP B 1 208 ? 0.799 23.5 -2.867 1 86.19 208 ASP B CA 1
ATOM 4180 C C . ASP B 1 208 ? 1.968 23.609 -3.844 1 86.19 208 ASP B C 1
ATOM 4182 O O . ASP B 1 208 ? 2.855 22.75 -3.854 1 86.19 208 ASP B O 1
ATOM 4186 N N . GLU B 1 209 ? 1.92 24.594 -4.613 1 88.81 209 GLU B N 1
ATOM 4187 C CA . GLU B 1 209 ? 3.004 24.797 -5.566 1 88.81 209 GLU B CA 1
ATOM 4188 C C . GLU B 1 209 ? 4.328 25.062 -4.852 1 88.81 209 GLU B C 1
ATOM 4190 O O . GLU B 1 209 ? 5.379 24.594 -5.297 1 88.81 209 GLU B O 1
ATOM 4195 N N . VAL B 1 210 ? 4.227 25.781 -3.818 1 91.62 210 VAL B N 1
ATOM 4196 C CA . VAL B 1 210 ? 5.41 26.047 -3.01 1 91.62 210 VAL B CA 1
ATOM 4197 C C . VAL B 1 210 ? 5.961 24.75 -2.441 1 91.62 210 VAL B C 1
ATOM 4199 O O . VAL B 1 210 ? 7.16 24.484 -2.531 1 91.62 210 VAL B O 1
ATOM 4202 N N . LEU B 1 211 ? 5.141 23.984 -1.937 1 93.56 211 LEU B N 1
ATOM 4203 C CA . LEU B 1 211 ? 5.559 22.719 -1.342 1 93.56 211 LEU B CA 1
ATOM 4204 C C . LEU B 1 211 ? 6.195 21.812 -2.387 1 93.56 211 LEU B C 1
ATOM 4206 O O . LEU B 1 211 ? 7.191 21.141 -2.109 1 93.56 211 LEU B O 1
ATOM 4210 N N . LYS B 1 212 ? 5.633 21.797 -3.582 1 92.62 212 LYS B N 1
ATOM 4211 C CA . LYS B 1 212 ? 6.188 21 -4.672 1 92.62 212 LYS B CA 1
ATOM 4212 C C . LYS B 1 212 ? 7.586 21.469 -5.047 1 92.62 212 LYS B C 1
ATOM 4214 O O . LYS B 1 212 ? 8.477 20.656 -5.301 1 92.62 212 LYS B O 1
ATOM 4219 N N . GLU B 1 213 ? 7.723 22.703 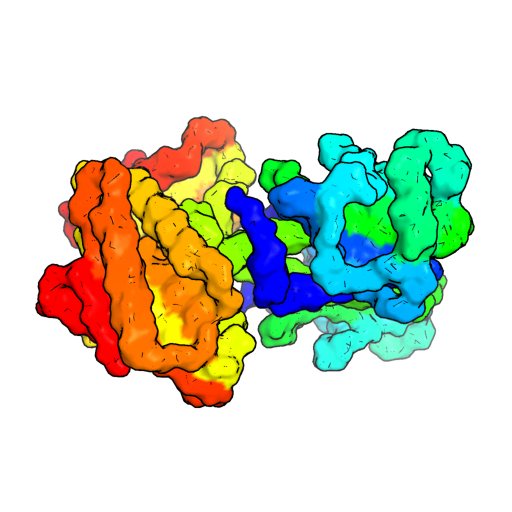-5.074 1 92.75 213 GLU B N 1
ATOM 4220 C CA . GLU B 1 213 ? 9.031 23.266 -5.406 1 92.75 213 GLU B CA 1
ATOM 4221 C C . GLU B 1 213 ? 10.062 22.938 -4.332 1 92.75 213 GLU B C 1
ATOM 4223 O O . GLU B 1 213 ? 11.203 22.594 -4.645 1 92.75 213 GLU B O 1
ATOM 4228 N N . VAL B 1 214 ? 9.703 23.109 -3.127 1 94.56 214 VAL B N 1
ATOM 4229 C CA . VAL B 1 214 ? 10.586 22.75 -2.023 1 94.56 214 VAL B CA 1
ATOM 4230 C C . VAL B 1 214 ? 10.992 21.281 -2.141 1 94.56 214 VAL B C 1
ATOM 4232 O O . VAL B 1 214 ? 12.172 20.938 -1.999 1 94.56 214 VAL B O 1
ATOM 4235 N N . ALA B 1 215 ? 10.055 20.516 -2.422 1 94.94 215 ALA B N 1
ATOM 4236 C CA . ALA B 1 215 ? 10.305 19.078 -2.543 1 94.94 215 ALA B CA 1
ATOM 4237 C C . ALA B 1 215 ? 11.312 18.781 -3.654 1 94.94 215 ALA B C 1
ATOM 4239 O O . ALA B 1 215 ? 12.203 17.953 -3.492 1 94.94 215 ALA B O 1
ATOM 4240 N N . SER B 1 216 ? 11.141 19.453 -4.734 1 92.75 216 SER B N 1
ATOM 4241 C CA . SER B 1 216 ? 12.07 19.281 -5.848 1 92.75 216 SER B CA 1
ATOM 4242 C C . SER B 1 216 ? 13.492 19.672 -5.445 1 92.75 216 SER B C 1
ATOM 4244 O O . SER B 1 216 ? 14.445 18.969 -5.781 1 92.75 216 SER B O 1
ATOM 4246 N N . LYS B 1 217 ? 13.602 20.703 -4.758 1 93.44 217 LYS B N 1
ATOM 4247 C CA . LYS B 1 217 ? 14.906 21.156 -4.289 1 93.44 217 LYS B CA 1
ATOM 4248 C C . LYS B 1 217 ? 15.516 20.156 -3.307 1 93.44 217 LYS B C 1
ATOM 4250 O O . LYS B 1 217 ? 16.719 19.891 -3.354 1 93.44 217 LYS B O 1
ATOM 4255 N N . LEU B 1 218 ? 14.719 19.656 -2.457 1 95.81 218 LEU B N 1
ATOM 4256 C CA . LEU B 1 218 ? 15.203 18.688 -1.479 1 95.81 218 LEU B CA 1
ATOM 4257 C C . LEU B 1 218 ? 15.641 17.391 -2.16 1 95.81 218 LEU B C 1
ATOM 4259 O O . LEU B 1 218 ? 16.641 16.797 -1.773 1 95.81 218 LEU B O 1
ATOM 4263 N N . GLN B 1 219 ? 14.875 17.016 -3.121 1 92.69 219 GLN B N 1
ATOM 4264 C CA . GLN B 1 219 ? 15.234 15.82 -3.873 1 92.69 219 GLN B CA 1
ATOM 4265 C C . GLN B 1 219 ? 16.594 15.984 -4.559 1 92.69 219 GLN B C 1
ATOM 4267 O O . GLN B 1 219 ? 17.422 15.078 -4.531 1 92.69 219 GLN B O 1
ATOM 4272 N N . LEU B 1 220 ? 16.766 17.078 -5.164 1 90.75 220 LEU B N 1
ATOM 4273 C CA . LEU B 1 220 ? 18.031 17.375 -5.82 1 90.75 220 LEU B CA 1
ATOM 4274 C C . LEU B 1 220 ? 19.172 17.422 -4.809 1 90.75 220 LEU B C 1
ATOM 4276 O O . LEU B 1 220 ? 20.281 17 -5.109 1 90.75 220 LEU B O 1
ATOM 4280 N N . PHE B 1 221 ? 18.859 17.891 -3.717 1 93.56 221 PHE B N 1
ATOM 4281 C CA . PHE B 1 221 ? 19.859 18.062 -2.668 1 93.56 221 PHE B CA 1
ATOM 4282 C C . PHE B 1 221 ? 20.359 16.703 -2.189 1 93.56 221 PHE B C 1
ATOM 4284 O O . PHE B 1 221 ? 21.531 16.562 -1.823 1 93.56 221 PHE B O 1
ATOM 4291 N N . VAL B 1 222 ? 19.516 15.727 -2.172 1 93.19 222 VAL B N 1
ATOM 4292 C CA . VAL B 1 222 ? 19.922 14.43 -1.639 1 93.19 222 VAL B CA 1
ATOM 4293 C C . VAL B 1 222 ? 20.344 13.508 -2.781 1 93.19 222 VAL B C 1
ATOM 4295 O O . VAL B 1 222 ? 20.875 12.414 -2.547 1 93.19 222 VAL B O 1
ATOM 4298 N N . GLU B 1 223 ? 20.109 13.969 -3.936 1 85.69 223 GLU B N 1
ATOM 4299 C CA . GLU B 1 223 ? 20.469 13.156 -5.098 1 85.69 223 GLU B CA 1
ATOM 4300 C C . GLU B 1 223 ? 21.953 12.812 -5.094 1 85.69 223 GLU B C 1
ATOM 4302 O O . GLU B 1 223 ? 22.797 13.68 -4.844 1 85.69 223 GLU B O 1
ATOM 4307 N N . GLY B 1 224 ? 22.234 11.602 -5.348 1 79.88 224 GLY B N 1
ATOM 4308 C CA . GLY B 1 224 ? 23.625 11.164 -5.426 1 79.88 224 GLY B CA 1
ATOM 4309 C C . GLY B 1 224 ? 24.219 10.812 -4.074 1 79.88 224 GLY B C 1
ATOM 4310 O O . GLY B 1 224 ? 25.344 10.32 -3.996 1 79.88 224 GLY B O 1
ATOM 4311 N N . GLU B 1 225 ? 23.531 11.133 -3.043 1 84.94 225 GLU B N 1
ATOM 4312 C CA . GLU B 1 225 ? 23.969 10.773 -1.696 1 84.94 225 GLU B CA 1
ATOM 4313 C C . GLU B 1 225 ? 23.438 9.391 -1.302 1 84.94 225 GLU B C 1
ATOM 4315 O O . GLU B 1 225 ? 22.234 9.211 -1.105 1 84.94 225 GLU B O 1
ATOM 4320 N N . ASN B 1 226 ? 24.359 8.508 -1.121 1 78.88 226 ASN B N 1
ATOM 4321 C CA . ASN B 1 226 ? 23.984 7.125 -0.844 1 78.88 226 ASN B CA 1
ATOM 4322 C C . ASN B 1 226 ? 23.156 7.016 0.432 1 78.88 226 ASN B C 1
ATOM 4324 O O . ASN B 1 226 ? 23.609 7.414 1.507 1 78.88 226 ASN B O 1
ATOM 4328 N N . GLY B 1 227 ? 21.922 6.566 0.257 1 81.81 227 GLY B N 1
ATOM 4329 C CA . GLY B 1 227 ? 21.078 6.262 1.402 1 81.81 227 GLY B CA 1
ATOM 4330 C C . GLY B 1 227 ? 20.344 7.477 1.935 1 81.81 227 GLY B C 1
ATOM 4331 O O . GLY B 1 227 ? 19.484 7.352 2.814 1 81.81 227 GLY B O 1
ATOM 4332 N N . ALA B 1 228 ? 20.688 8.625 1.429 1 90.56 228 ALA B N 1
ATOM 4333 C CA . ALA B 1 228 ? 20.016 9.836 1.891 1 90.56 228 ALA B CA 1
ATOM 4334 C C . ALA B 1 228 ? 18.594 9.922 1.329 1 90.56 228 ALA B C 1
ATOM 4336 O O . ALA B 1 228 ? 18.328 9.43 0.232 1 90.56 228 ALA B O 1
ATOM 4337 N N . PHE B 1 229 ? 17.734 10.5 2.088 1 91.38 229 PHE B N 1
ATOM 4338 C CA . PHE B 1 229 ? 16.375 10.695 1.577 1 91.38 229 PHE B CA 1
ATOM 4339 C C . PHE B 1 229 ? 15.727 11.922 2.203 1 91.38 229 PHE B C 1
ATOM 4341 O O . PHE B 1 229 ? 16.172 12.398 3.252 1 91.38 229 PHE B O 1
ATOM 4348 N N . ALA B 1 230 ? 14.773 12.445 1.526 1 95.44 230 ALA B N 1
ATOM 4349 C CA . ALA B 1 230 ? 13.938 13.539 2.014 1 95.44 230 ALA B CA 1
ATOM 4350 C C . ALA B 1 230 ? 12.5 13.07 2.223 1 95.44 230 ALA B C 1
ATOM 4352 O O . ALA B 1 230 ? 11.977 12.281 1.437 1 95.44 230 ALA B O 1
ATOM 4353 N N . ALA B 1 231 ? 11.906 13.523 3.303 1 95.12 231 ALA B N 1
ATOM 4354 C CA . ALA B 1 231 ? 10.531 13.164 3.633 1 95.12 231 ALA B CA 1
ATOM 4355 C C . ALA B 1 231 ? 9.727 14.391 4.055 1 95.12 231 ALA B C 1
ATOM 4357 O O . ALA B 1 231 ? 10.273 15.32 4.668 1 95.12 231 ALA B O 1
ATOM 4358 N N . ARG B 1 232 ? 8.523 14.43 3.678 1 94.38 232 ARG B N 1
ATOM 4359 C CA . ARG B 1 232 ? 7.598 15.422 4.195 1 94.38 232 ARG B CA 1
ATOM 4360 C C . ARG B 1 232 ? 6.785 14.867 5.359 1 94.38 232 ARG B C 1
ATOM 4362 O O . ARG B 1 232 ? 6.09 13.859 5.211 1 94.38 232 ARG B O 1
ATOM 4369 N N . LEU B 1 233 ? 6.883 15.5 6.535 1 88.69 233 LEU B N 1
ATOM 4370 C CA . LEU B 1 233 ? 6.168 15.031 7.715 1 88.69 233 LEU B CA 1
ATOM 4371 C C . LEU B 1 233 ? 4.711 15.477 7.684 1 88.69 233 LEU B C 1
ATOM 4373 O O . LEU B 1 233 ? 3.834 14.797 8.219 1 88.69 233 LEU B O 1
ATOM 4377 N N . GLY B 1 234 ? 4.434 16.547 7.156 1 81.31 234 GLY B N 1
ATOM 4378 C CA . GLY B 1 234 ? 3.131 17.188 7.07 1 81.31 234 GLY B CA 1
ATOM 4379 C C . GLY B 1 234 ? 3.207 18.703 7 1 81.31 234 GLY B C 1
ATOM 4380 O O . GLY B 1 234 ? 4.129 19.312 7.547 1 81.31 234 GLY B O 1
ATOM 4381 N N . GLY B 1 235 ? 2.221 19.25 6.387 1 83.81 235 GLY B N 1
ATOM 4382 C CA . GLY B 1 235 ? 2.256 20.688 6.25 1 83.81 235 GLY B CA 1
ATOM 4383 C C . GLY B 1 235 ? 3.498 21.188 5.535 1 83.81 235 GLY B C 1
ATOM 4384 O O . GLY B 1 235 ? 3.779 20.781 4.406 1 83.81 235 GLY B O 1
ATOM 4385 N N . ASP B 1 236 ? 4.203 22.094 6.27 1 90.88 236 ASP B N 1
ATOM 4386 C CA . ASP B 1 236 ? 5.418 22.688 5.719 1 90.88 236 ASP B CA 1
ATOM 4387 C C . ASP B 1 236 ? 6.664 22.125 6.395 1 90.88 236 ASP B C 1
ATOM 4389 O O . ASP B 1 236 ? 7.719 22.766 6.395 1 90.88 236 ASP B O 1
ATOM 4393 N N . GLU B 1 237 ? 6.559 20.969 6.98 1 93.06 237 GLU B N 1
ATOM 4394 C CA . GLU B 1 237 ? 7.664 20.344 7.699 1 93.06 237 GLU B CA 1
ATOM 4395 C C . GLU B 1 237 ? 8.273 19.203 6.883 1 93.06 237 GLU B C 1
ATOM 4397 O O . GLU B 1 237 ? 7.559 18.344 6.359 1 93.06 237 GLU B O 1
ATOM 4402 N N . PHE B 1 238 ? 9.617 19.25 6.77 1 97.06 238 PHE B N 1
ATOM 4403 C CA . PHE B 1 238 ? 10.375 18.266 6.004 1 97.06 238 PHE B CA 1
ATOM 4404 C C . PHE B 1 238 ? 11.539 17.719 6.82 1 97.06 238 PHE B C 1
ATOM 4406 O O . PHE B 1 238 ? 12.031 18.391 7.734 1 97.06 238 PHE B O 1
ATOM 4413 N N . ILE B 1 239 ? 11.922 16.531 6.473 1 97.19 239 ILE B N 1
ATOM 4414 C CA . ILE B 1 239 ? 13.086 15.891 7.07 1 97.19 239 ILE B CA 1
ATOM 4415 C C . ILE B 1 239 ? 14.047 15.445 5.969 1 97.19 239 ILE B C 1
ATOM 4417 O O . ILE B 1 239 ? 13.617 14.938 4.93 1 97.19 239 ILE B O 1
ATOM 4421 N N . ILE B 1 240 ? 15.305 15.688 6.207 1 96.94 240 ILE B N 1
ATOM 4422 C CA . ILE B 1 240 ? 16.344 15.062 5.41 1 96.94 240 ILE B CA 1
ATOM 4423 C C . ILE B 1 240 ? 17.219 14.188 6.305 1 96.94 240 ILE B C 1
ATOM 4425 O O . ILE B 1 240 ? 17.625 14.609 7.391 1 96.94 240 ILE B O 1
ATOM 4429 N N . ASN B 1 241 ? 17.438 13 5.844 1 95 241 ASN B N 1
ATOM 4430 C CA . ASN B 1 241 ? 18.328 12.102 6.562 1 95 241 ASN B CA 1
ATOM 4431 C C . ASN B 1 241 ? 19.562 11.742 5.723 1 95 241 ASN B C 1
ATOM 4433 O O . ASN B 1 241 ? 19.422 11.312 4.578 1 95 241 ASN B O 1
ATOM 4437 N N . PHE B 1 242 ? 20.719 11.93 6.297 1 94 242 PHE B N 1
ATOM 4438 C CA . PHE B 1 242 ? 21.984 11.523 5.703 1 94 242 PHE B CA 1
ATOM 4439 C C . PHE B 1 242 ? 22.656 10.445 6.547 1 94 242 PHE B C 1
ATOM 4441 O O . PHE B 1 242 ? 23.109 10.711 7.664 1 94 242 PHE B O 1
ATOM 4448 N N . PRO B 1 243 ? 22.719 9.305 5.961 1 90.5 243 PRO B N 1
ATOM 4449 C CA . PRO B 1 243 ? 23.5 8.297 6.68 1 90.5 243 PRO B CA 1
ATOM 4450 C C . PRO B 1 243 ? 25 8.57 6.629 1 90.5 243 PRO B C 1
ATOM 4452 O O . PRO B 1 243 ? 25.5 9.133 5.648 1 90.5 243 PRO B O 1
ATOM 4455 N N . GLY B 1 244 ? 25.672 8.172 7.715 1 89.62 244 GLY B N 1
ATOM 4456 C CA . GLY B 1 244 ? 27.109 8.305 7.746 1 89.62 244 GLY B CA 1
ATOM 4457 C C . GLY B 1 244 ? 27.609 9.172 8.883 1 89.62 244 GLY B C 1
ATOM 4458 O O . GLY B 1 244 ? 26.828 9.562 9.758 1 89.62 244 GLY B O 1
ATOM 4459 N N . ILE B 1 245 ? 28.875 9.352 8.844 1 87.81 245 ILE B N 1
ATOM 4460 C CA . ILE B 1 245 ? 29.531 10.164 9.867 1 87.81 245 ILE B CA 1
ATOM 4461 C C . ILE B 1 245 ? 29.953 11.5 9.266 1 87.81 245 ILE B C 1
ATOM 4463 O O . ILE B 1 245 ? 30.578 11.539 8.203 1 87.81 245 ILE B O 1
ATOM 4467 N N . PHE B 1 246 ? 29.578 12.508 9.984 1 90.81 246 PHE B N 1
ATOM 4468 C CA . PHE B 1 246 ? 29.875 13.852 9.484 1 90.81 246 PHE B CA 1
ATOM 4469 C C . PHE B 1 246 ? 30.578 14.68 10.547 1 90.81 246 PHE B C 1
ATOM 4471 O O . PHE B 1 246 ? 30.281 14.555 11.742 1 90.81 246 PHE B O 1
ATOM 4478 N N . THR B 1 247 ? 31.438 15.555 10.047 1 92.75 247 THR B N 1
ATOM 4479 C CA . THR B 1 247 ? 32 16.562 10.93 1 92.75 247 THR B CA 1
ATOM 4480 C C . THR B 1 247 ? 31.094 17.766 11.047 1 92.75 247 THR B C 1
ATOM 4482 O O . THR B 1 247 ? 30.172 17.938 10.242 1 92.75 247 THR B O 1
ATOM 4485 N N . LYS B 1 248 ? 31.375 18.562 12.055 1 94 248 LYS B N 1
ATOM 4486 C CA . LYS B 1 248 ? 30.609 19.797 12.219 1 94 248 LYS B CA 1
ATOM 4487 C C . LYS B 1 248 ? 30.75 20.688 11 1 94 248 LYS B C 1
ATOM 4489 O O . LYS B 1 248 ? 29.781 21.344 10.586 1 94 248 LYS B O 1
ATOM 4494 N N . ALA B 1 249 ? 31.922 20.734 10.531 1 94.81 249 ALA B N 1
ATOM 4495 C CA . ALA B 1 249 ? 32.188 21.547 9.352 1 94.81 249 ALA B CA 1
ATOM 4496 C C . ALA B 1 249 ? 31.359 21.062 8.156 1 94.81 249 ALA B C 1
ATOM 4498 O O . ALA B 1 249 ? 30.828 21.875 7.387 1 94.81 249 ALA B O 1
ATOM 4499 N N . ASP B 1 250 ? 31.266 19.781 8.016 1 94.25 250 ASP B N 1
ATOM 4500 C CA . ASP B 1 250 ? 30.469 19.188 6.945 1 94.25 250 ASP B CA 1
ATOM 4501 C C . ASP B 1 250 ? 28.984 19.578 7.094 1 94.25 250 ASP B C 1
ATOM 4503 O O . ASP B 1 250 ? 28.328 19.891 6.105 1 94.25 250 ASP B O 1
ATOM 4507 N N . LEU B 1 251 ? 28.547 19.547 8.312 1 95.44 251 LEU B N 1
ATOM 4508 C CA . LEU B 1 251 ? 27.156 19.859 8.594 1 95.44 251 LEU B CA 1
ATOM 4509 C C . LEU B 1 251 ? 26.828 21.312 8.273 1 95.44 251 LEU B C 1
ATOM 4511 O O . LEU B 1 251 ? 25.781 21.609 7.699 1 95.44 251 LEU B O 1
ATOM 4515 N N . ILE B 1 252 ? 27.734 22.156 8.633 1 95.88 252 ILE B N 1
ATOM 4516 C CA . ILE B 1 252 ? 27.578 23.578 8.375 1 95.88 252 ILE B CA 1
ATOM 4517 C C . ILE B 1 252 ? 27.531 23.828 6.875 1 95.88 252 ILE B C 1
ATOM 4519 O O . ILE B 1 252 ? 26.656 24.547 6.391 1 95.88 252 ILE B O 1
ATOM 4523 N N . LYS B 1 253 ? 28.406 23.219 6.227 1 96.56 253 LYS B N 1
ATOM 4524 C CA . LYS B 1 253 ? 28.438 23.375 4.773 1 96.56 253 LYS B CA 1
ATOM 4525 C C . LYS B 1 253 ? 27.141 22.906 4.133 1 96.56 253 LYS B C 1
ATOM 4527 O O . LYS B 1 253 ? 26.609 23.562 3.238 1 96.56 253 LYS B O 1
ATOM 4532 N N . ARG B 1 254 ? 26.672 21.812 4.504 1 95.94 254 ARG B N 1
ATOM 4533 C CA . ARG B 1 254 ? 25.438 21.25 3.965 1 95.94 254 ARG B CA 1
ATOM 4534 C C . ARG B 1 254 ? 24.234 22.141 4.305 1 95.94 254 ARG B C 1
ATOM 4536 O O . ARG B 1 254 ? 23.359 22.344 3.473 1 95.94 254 ARG B O 1
ATOM 4543 N N . ALA B 1 255 ? 24.25 22.609 5.508 1 97.06 255 ALA B N 1
ATOM 4544 C CA . ALA B 1 255 ? 23.172 23.484 5.945 1 97.06 255 ALA B CA 1
ATOM 4545 C C . ALA B 1 255 ? 23.125 24.766 5.129 1 97.06 255 ALA B C 1
ATOM 4547 O O . ALA B 1 255 ? 22.062 25.203 4.691 1 97.06 255 ALA B O 1
ATOM 4548 N N . GLU B 1 256 ? 24.234 25.359 4.953 1 96.5 256 GLU B N 1
ATOM 4549 C CA . GLU B 1 256 ? 24.328 26.594 4.195 1 96.5 256 GLU B CA 1
ATOM 4550 C C . GLU B 1 256 ? 23.922 26.391 2.736 1 96.5 256 GLU B C 1
ATOM 4552 O O . GLU B 1 256 ? 23.219 27.219 2.152 1 96.5 256 GLU B O 1
ATOM 4557 N N . LYS B 1 257 ? 24.422 25.312 2.219 1 95.81 257 LYS B N 1
ATOM 4558 C CA . LYS B 1 257 ? 24.062 24.984 0.842 1 95.81 257 LYS B CA 1
ATOM 4559 C C . LYS B 1 257 ? 22.547 24.812 0.695 1 95.81 257 LYS B C 1
ATOM 4561 O O . LYS B 1 257 ? 21.953 25.297 -0.274 1 95.81 257 LYS B O 1
ATOM 4566 N N . LEU B 1 258 ? 21.969 24.156 1.593 1 95.88 258 LEU B N 1
ATOM 4567 C CA . LEU B 1 258 ? 20.531 23.906 1.556 1 95.88 258 LEU B CA 1
ATOM 4568 C C . LEU B 1 258 ? 19.75 25.203 1.72 1 95.88 258 LEU B C 1
ATOM 4570 O O . LEU B 1 258 ? 18.797 25.453 0.992 1 95.88 258 LEU B O 1
ATOM 4574 N N . LEU B 1 259 ? 20.141 26.016 2.658 1 95.06 259 LEU B N 1
ATOM 4575 C CA . LEU B 1 259 ? 19.484 27.297 2.885 1 95.06 259 LEU B CA 1
ATOM 4576 C C . LEU B 1 259 ? 19.547 28.172 1.636 1 95.06 259 LEU B C 1
ATOM 4578 O O . LEU B 1 259 ? 18.578 28.828 1.276 1 95.06 259 LEU B O 1
ATOM 4582 N N . ASN B 1 260 ? 20.672 28.156 1.055 1 92.81 260 ASN B N 1
ATOM 4583 C CA . ASN B 1 260 ? 20.844 28.922 -0.174 1 92.81 260 ASN B CA 1
ATOM 4584 C C . ASN B 1 260 ? 19.891 28.453 -1.267 1 92.81 260 ASN B C 1
ATOM 4586 O O . ASN B 1 260 ? 19.312 29.25 -1.993 1 92.81 260 ASN B O 1
ATOM 4590 N N . SER B 1 261 ? 19.781 27.188 -1.396 1 92.12 261 SER B N 1
ATOM 4591 C CA . SER B 1 261 ? 18.891 26.609 -2.389 1 92.12 261 SER B CA 1
ATOM 4592 C C . SER B 1 261 ? 17.438 26.969 -2.102 1 92.12 261 SER B C 1
ATOM 4594 O O . SER B 1 261 ? 16.672 27.281 -3.02 1 92.12 261 SER B O 1
ATOM 4596 N N . LEU B 1 262 ? 17.047 27.016 -0.841 1 92.44 262 LEU B N 1
ATOM 4597 C CA . LEU B 1 262 ? 15.664 27.234 -0.438 1 92.44 262 LEU B CA 1
ATOM 4598 C C . LEU B 1 262 ? 15.328 28.719 -0.481 1 92.44 262 LEU B C 1
ATOM 4600 O O . LEU B 1 262 ? 14.148 29.094 -0.49 1 92.44 262 LEU B O 1
ATOM 4604 N N . ASN B 1 263 ? 16.328 29.484 -0.467 1 89.06 263 ASN B N 1
ATOM 4605 C CA . ASN B 1 263 ? 16.125 30.938 -0.562 1 89.06 263 ASN B CA 1
ATOM 4606 C C . ASN B 1 263 ? 16.031 31.391 -2.014 1 89.06 263 ASN B C 1
ATOM 4608 O O . ASN B 1 263 ? 15.625 32.531 -2.289 1 89.06 263 ASN B O 1
ATOM 4612 N N . ASN B 1 264 ? 16.453 30.516 -2.848 1 81.69 264 ASN B N 1
ATOM 4613 C CA . ASN B 1 264 ? 16.375 30.844 -4.266 1 81.69 264 ASN B CA 1
ATOM 4614 C C . ASN B 1 264 ? 15.07 30.375 -4.895 1 81.69 264 ASN B C 1
ATOM 4616 O O . ASN B 1 264 ? 14.898 29.188 -5.164 1 81.69 264 ASN B O 1
ATOM 4620 N N . TRP B 1 265 ? 14.109 31.266 -5.074 1 69.81 265 TRP B N 1
ATOM 4621 C CA . TRP B 1 265 ? 12.781 30.938 -5.582 1 69.81 265 TRP B CA 1
ATOM 4622 C C . TRP B 1 265 ? 12.57 31.516 -6.977 1 69.81 265 TRP B C 1
ATOM 4624 O O . TRP B 1 265 ? 13.094 32.594 -7.293 1 69.81 265 TRP B O 1
ATOM 4634 N N . ALA B 1 266 ? 12.445 30.641 -7.941 1 59.28 266 ALA B N 1
ATOM 4635 C CA . ALA B 1 266 ? 11.984 31.281 -9.172 1 59.28 266 ALA B CA 1
ATOM 4636 C C . ALA B 1 266 ? 10.734 32.125 -8.914 1 59.28 266 ALA B C 1
ATOM 4638 O O . ALA B 1 266 ? 10.508 33.125 -9.586 1 59.28 266 ALA B O 1
ATOM 4639 N N . ALA B 1 267 ? 9.914 31.438 -8.07 1 57.41 267 ALA B N 1
ATOM 4640 C CA . ALA B 1 267 ? 8.586 32.031 -7.91 1 57.41 267 ALA B CA 1
ATOM 4641 C C . ALA B 1 267 ? 8.609 33.156 -6.883 1 57.41 267 ALA B C 1
ATOM 4643 O O . ALA B 1 267 ? 9.547 33.25 -6.09 1 57.41 267 ALA B O 1
ATOM 4644 N N . LYS B 1 268 ? 7.613 34.125 -6.863 1 62.88 268 LYS B N 1
ATOM 4645 C CA . LYS B 1 268 ? 7.125 35.375 -6.273 1 62.88 268 LYS B CA 1
ATOM 4646 C C . LYS B 1 268 ? 7.008 35.25 -4.758 1 62.88 268 LYS B C 1
ATOM 4648 O O . LYS B 1 268 ? 6.602 36.219 -4.086 1 62.88 268 LYS B O 1
ATOM 4653 N N . TYR B 1 269 ? 7.449 34.094 -4.133 1 74.75 269 TYR B N 1
ATOM 4654 C CA . TYR B 1 269 ? 7.039 34.031 -2.732 1 74.75 269 TYR B CA 1
ATOM 4655 C C . TYR B 1 269 ? 8.227 34.312 -1.81 1 74.75 269 TYR B C 1
ATOM 4657 O O . TYR B 1 269 ? 9.336 33.844 -2.076 1 74.75 269 TYR B O 1
ATOM 4665 N N . PRO B 1 270 ? 8.219 35.312 -1.002 1 74.5 270 PRO B N 1
ATOM 4666 C CA . PRO B 1 270 ? 9.289 35.562 -0.035 1 74.5 270 PRO B CA 1
ATOM 4667 C C . PRO B 1 270 ? 9.328 34.531 1.083 1 74.5 270 PRO B C 1
ATOM 4669 O O . PRO B 1 270 ? 8.906 34.812 2.207 1 74.5 270 PRO B O 1
ATOM 4672 N N . LEU B 1 271 ? 9.828 33.312 0.793 1 87 271 LEU B N 1
ATOM 4673 C CA . LEU B 1 271 ? 9.844 32.25 1.786 1 87 271 LEU B CA 1
ATOM 4674 C C . LEU B 1 271 ? 11.281 31.844 2.127 1 87 271 LEU B C 1
ATOM 4676 O O . LEU B 1 271 ? 12.164 31.906 1.272 1 87 271 LEU B O 1
ATOM 4680 N N . SER B 1 272 ? 11.57 31.703 3.375 1 91.19 272 SER B N 1
ATOM 4681 C CA . SER B 1 272 ? 12.812 31.109 3.857 1 91.19 272 SER B CA 1
ATOM 4682 C C . SER B 1 272 ? 12.539 29.828 4.648 1 91.19 272 SER B C 1
ATOM 4684 O O . SER B 1 272 ? 11.406 29.344 4.68 1 91.19 272 SER B O 1
ATOM 4686 N N . ALA B 1 273 ? 13.664 29.266 5.133 1 95.5 273 ALA B N 1
ATOM 4687 C CA . ALA B 1 273 ? 13.484 28.047 5.922 1 95.5 273 ALA B CA 1
ATOM 4688 C C . ALA B 1 273 ? 14.305 28.109 7.211 1 95.5 273 ALA B C 1
ATOM 4690 O O . ALA B 1 273 ? 15.328 28.797 7.27 1 95.5 273 ALA B O 1
ATOM 4691 N N . SER B 1 274 ? 13.805 27.531 8.211 1 97.44 274 SER B N 1
ATOM 4692 C CA . SER B 1 274 ? 14.531 27.266 9.445 1 97.44 274 SER B CA 1
ATOM 4693 C C . SER B 1 274 ? 14.875 25.781 9.57 1 97.44 274 SER B C 1
ATOM 4695 O O . SER B 1 274 ? 14.031 24.922 9.297 1 97.44 274 SER B O 1
ATOM 4697 N N . ILE B 1 275 ? 16.172 25.531 9.961 1 97.81 275 ILE B N 1
ATOM 4698 C CA . ILE B 1 275 ? 16.641 24.156 9.93 1 97.81 275 ILE B CA 1
ATOM 4699 C C . ILE B 1 275 ? 17.188 23.766 11.297 1 97.81 275 ILE B C 1
ATOM 4701 O O . ILE B 1 275 ? 18.031 24.469 11.852 1 97.81 275 ILE B O 1
ATOM 4705 N N . GLY B 1 276 ? 16.656 22.703 11.852 1 98.06 276 GLY B N 1
ATOM 4706 C CA . GLY B 1 276 ? 17.266 22.031 13 1 98.06 276 GLY B CA 1
ATOM 4707 C C . GLY B 1 276 ? 18.031 20.781 12.625 1 98.06 276 GLY B C 1
ATOM 4708 O O . GLY B 1 276 ? 17.547 19.938 11.891 1 98.06 276 GLY B O 1
ATOM 4709 N N . ILE B 1 277 ? 19.281 20.672 13.219 1 97.88 277 ILE B N 1
ATOM 4710 C CA . ILE B 1 277 ? 20.156 19.578 12.828 1 97.88 277 ILE B CA 1
ATOM 4711 C C . ILE B 1 277 ? 20.516 18.734 14.055 1 97.88 277 ILE B C 1
ATOM 4713 O O . ILE B 1 277 ? 20.859 19.266 15.109 1 97.88 277 ILE B O 1
ATOM 4717 N N . VAL B 1 278 ? 20.375 17.422 13.891 1 95.94 278 VAL B N 1
ATOM 4718 C CA . VAL B 1 278 ? 20.75 16.516 14.969 1 95.94 278 VAL B CA 1
ATOM 4719 C C . VAL B 1 278 ? 21.562 15.344 14.391 1 95.94 278 VAL B C 1
ATOM 4721 O O . VAL B 1 278 ? 21.141 14.711 13.422 1 95.94 278 VAL B O 1
ATOM 4724 N N . ALA B 1 279 ? 22.656 15.094 15.008 1 93.75 279 ALA B N 1
ATOM 4725 C CA . ALA B 1 279 ? 23.453 13.922 14.664 1 93.75 279 ALA B CA 1
ATOM 4726 C C . ALA B 1 279 ? 23.109 12.742 15.57 1 93.75 279 ALA B C 1
ATOM 4728 O O . ALA B 1 279 ? 22.688 12.93 16.703 1 93.75 279 ALA B O 1
ATOM 4729 N N . TYR B 1 280 ? 23.141 11.57 14.992 1 92.69 280 TYR B N 1
ATOM 4730 C CA . TYR B 1 280 ? 22.922 10.375 15.797 1 92.69 280 TYR B CA 1
ATOM 4731 C C . TYR B 1 280 ? 23.984 9.32 15.523 1 92.69 280 TYR B C 1
ATOM 4733 O O . TYR B 1 280 ? 24.469 9.195 14.391 1 92.69 280 TYR B O 1
ATOM 4741 N N . PRO B 1 281 ? 24.344 8.656 16.594 1 88.25 281 PRO B N 1
ATOM 4742 C CA . PRO B 1 281 ? 25.453 7.699 16.453 1 88.25 281 PRO B CA 1
ATOM 4743 C C . PRO B 1 281 ? 25.016 6.395 15.789 1 88.25 281 PRO B C 1
ATOM 4745 O O . PRO B 1 281 ? 23.828 6.148 15.625 1 88.25 281 PRO B O 1
ATOM 4748 N N . ALA B 1 282 ? 26.141 5.688 15.414 1 82.75 282 ALA B N 1
ATOM 4749 C CA . ALA B 1 282 ? 25.906 4.344 14.891 1 82.75 282 ALA B CA 1
ATOM 4750 C C . ALA B 1 282 ? 25.312 3.43 15.961 1 82.75 282 ALA B C 1
ATOM 4752 O O . ALA B 1 282 ? 25.594 3.6 17.156 1 82.75 282 ALA B O 1
ATOM 4753 N N . ASN B 1 283 ? 24.547 2.451 15.625 1 71.56 283 ASN B N 1
ATOM 4754 C CA . ASN B 1 283 ? 23.969 1.359 16.406 1 71.56 283 ASN B CA 1
ATOM 4755 C C . ASN B 1 283 ? 22.812 1.84 17.266 1 71.56 283 ASN B C 1
ATOM 4757 O O . ASN B 1 283 ? 22.609 1.347 18.375 1 71.56 283 ASN B O 1
ATOM 4761 N N . GLY B 1 284 ? 21.859 2.656 16.828 1 61.44 284 GLY B N 1
ATOM 4762 C CA . GLY B 1 284 ? 20.453 2.955 17.078 1 61.44 284 GLY B CA 1
ATOM 4763 C C . GLY B 1 284 ? 20.172 3.342 18.516 1 61.44 284 GLY B C 1
ATOM 4764 O O . GLY B 1 284 ? 19.047 3.168 19 1 61.44 284 GLY B O 1
ATOM 4765 N N . TYR B 1 285 ? 21.078 3.969 19.312 1 64.94 285 TYR B N 1
ATOM 4766 C CA . TYR B 1 285 ? 20.719 4.105 20.719 1 64.94 285 TYR B CA 1
ATOM 4767 C C . TYR B 1 285 ? 19.578 5.098 20.906 1 64.94 285 TYR B C 1
ATOM 4769 O O . TYR B 1 285 ? 18.812 5.016 21.875 1 64.94 285 TYR B O 1
ATOM 4777 N N . LEU B 1 286 ? 19.391 5.918 19.922 1 77.12 286 LEU B N 1
ATOM 4778 C CA . LEU B 1 286 ? 18.312 6.891 20.125 1 77.12 286 LEU B CA 1
ATOM 4779 C C . LEU B 1 286 ? 17.125 6.586 19.219 1 77.12 286 LEU B C 1
ATOM 4781 O O . LEU B 1 286 ? 17.281 6.41 18.016 1 77.12 286 LEU B O 1
ATOM 4785 N N . ALA B 1 287 ? 16.031 6.555 19.938 1 86.88 287 ALA B N 1
ATOM 4786 C CA . ALA B 1 287 ? 14.781 6.344 19.203 1 86.88 287 ALA B CA 1
ATOM 4787 C C . ALA B 1 287 ? 14.5 7.512 18.266 1 86.88 287 ALA B C 1
ATOM 4789 O O . ALA B 1 287 ? 14.836 8.656 18.562 1 86.88 287 ALA B O 1
ATOM 4790 N N . LEU B 1 288 ? 13.984 7.273 17.141 1 90.56 288 LEU B N 1
ATOM 4791 C CA . LEU B 1 288 ? 13.648 8.281 16.141 1 90.56 288 LEU B CA 1
ATOM 4792 C C . LEU B 1 288 ? 12.836 9.414 16.75 1 90.56 288 LEU B C 1
ATOM 4794 O O . LEU B 1 288 ? 13.055 10.586 16.438 1 90.56 288 LEU B O 1
ATOM 4798 N N . GLU B 1 289 ? 11.945 9.117 17.625 1 86.75 289 GLU B N 1
ATOM 4799 C CA . GLU B 1 289 ? 11.102 10.125 18.266 1 86.75 289 GLU B CA 1
ATOM 4800 C C . GLU B 1 289 ? 11.945 11.148 19.031 1 86.75 289 GLU B C 1
ATOM 4802 O O . GLU B 1 289 ? 11.656 12.344 18.984 1 86.75 289 GLU B O 1
ATOM 4807 N N . THR B 1 290 ? 12.891 10.633 19.672 1 89.75 290 THR B N 1
ATOM 4808 C CA . THR B 1 290 ? 13.797 11.508 20.422 1 89.75 290 THR B CA 1
ATOM 4809 C C . THR B 1 290 ? 14.594 12.391 19.469 1 89.75 290 THR B C 1
ATOM 4811 O O . THR B 1 290 ? 14.773 13.586 19.703 1 89.75 290 THR B O 1
ATOM 4814 N N . LEU B 1 291 ? 15.047 11.805 18.453 1 93.06 291 LEU B N 1
ATOM 4815 C CA . LEU B 1 291 ? 15.812 12.562 17.453 1 93.06 291 LEU B CA 1
ATOM 4816 C C . LEU B 1 291 ? 14.961 13.672 16.859 1 93.06 291 LEU B C 1
ATOM 4818 O O . LEU B 1 291 ? 15.445 14.797 16.672 1 93.06 291 LEU B O 1
ATOM 4822 N N . LEU B 1 292 ? 13.766 13.344 16.578 1 92.5 292 LEU B N 1
ATOM 4823 C CA . LEU B 1 292 ? 12.859 14.328 15.992 1 92.5 292 LEU B CA 1
ATOM 4824 C C . LEU B 1 292 ? 12.578 15.461 16.969 1 92.5 292 LEU B C 1
ATOM 4826 O O . LEU B 1 292 ? 12.492 16.625 16.578 1 92.5 292 LEU B O 1
ATOM 4830 N N . LYS B 1 293 ? 12.406 15.109 18.172 1 89.44 293 LYS B N 1
ATOM 4831 C CA . LYS B 1 293 ? 12.211 16.125 19.203 1 89.44 293 LYS B CA 1
ATOM 4832 C C . LYS B 1 293 ? 13.414 17.047 19.297 1 89.44 293 LYS B C 1
ATOM 4834 O O . LYS B 1 293 ? 13.266 18.266 19.406 1 89.44 293 LYS B O 1
ATOM 4839 N N . ASN B 1 294 ? 14.555 16.453 19.344 1 94.12 294 ASN B N 1
ATOM 4840 C CA . ASN B 1 294 ? 15.781 17.234 19.406 1 94.12 294 ASN B CA 1
ATOM 4841 C C . ASN B 1 294 ? 15.93 18.141 18.188 1 94.12 294 ASN B C 1
ATOM 4843 O O . ASN B 1 294 ? 16.297 19.312 18.312 1 94.12 294 ASN B O 1
ATOM 4847 N N . ALA B 1 295 ? 15.641 17.594 17.062 1 95.5 295 ALA B N 1
ATOM 4848 C CA . ALA B 1 295 ? 15.742 18.359 15.82 1 95.5 295 ALA B CA 1
ATOM 4849 C C . ALA B 1 295 ? 14.727 19.5 15.805 1 95.5 295 ALA B C 1
ATOM 4851 O O . ALA B 1 295 ? 15.023 20.609 15.328 1 95.5 295 ALA B O 1
ATOM 4852 N N . ASP B 1 296 ? 13.617 19.172 16.25 1 90.06 296 ASP B N 1
ATOM 4853 C CA . ASP B 1 296 ? 12.57 20.188 16.359 1 90.06 296 ASP B CA 1
ATOM 4854 C C . ASP B 1 296 ? 12.992 21.312 17.312 1 90.06 296 ASP B C 1
ATOM 4856 O O . ASP B 1 296 ? 12.766 22.484 17.016 1 90.06 296 ASP B O 1
ATOM 4860 N N . SER B 1 297 ? 13.516 20.953 18.406 1 93.38 297 SER B N 1
ATOM 4861 C CA . SER B 1 297 ? 14.023 21.938 19.344 1 93.38 297 SER B CA 1
ATOM 4862 C C . SER B 1 297 ? 15.078 22.828 18.703 1 93.38 297 SER B C 1
ATOM 4864 O O . SER B 1 297 ? 15.078 24.047 18.906 1 93.38 297 SER B O 1
ATOM 4866 N N . ALA B 1 298 ? 15.945 22.25 18.016 1 96.31 298 ALA B N 1
ATOM 4867 C CA . ALA B 1 298 ? 16.969 23.016 17.312 1 96.31 298 ALA B CA 1
ATOM 4868 C C . ALA B 1 298 ? 16.344 23.922 16.25 1 96.31 298 ALA B C 1
ATOM 4870 O O . ALA B 1 298 ? 16.766 25.078 16.094 1 96.31 298 ALA B O 1
ATOM 4871 N N . MET B 1 299 ? 15.406 23.391 15.539 1 95 299 MET B N 1
ATOM 4872 C CA . MET B 1 299 ? 14.703 24.188 14.539 1 95 299 MET B CA 1
ATOM 4873 C C . MET B 1 299 ? 14.008 25.391 15.18 1 95 299 MET B C 1
ATOM 4875 O O . MET B 1 299 ? 14.016 26.484 14.617 1 95 299 MET B O 1
ATOM 4879 N N . TYR B 1 300 ? 13.422 25.125 16.344 1 91 300 TYR B N 1
ATOM 4880 C CA . TYR B 1 300 ? 12.773 26.203 17.094 1 91 300 TYR B CA 1
ATOM 4881 C C . TYR B 1 300 ? 13.773 27.297 17.453 1 91 300 TYR B C 1
ATOM 4883 O O . TYR B 1 300 ? 13.461 28.484 17.391 1 91 300 TYR B O 1
ATOM 4891 N N . LYS B 1 301 ? 14.906 26.906 17.859 1 95.31 301 LYS B N 1
ATOM 4892 C CA . LYS B 1 301 ? 15.977 27.859 18.141 1 95.31 301 LYS B CA 1
ATOM 4893 C C . LYS B 1 301 ? 16.344 28.656 16.891 1 95.31 301 LYS B C 1
ATOM 4895 O O . LYS B 1 301 ? 16.594 29.859 16.984 1 95.31 301 LYS B O 1
ATOM 4900 N N . ALA B 1 302 ? 16.375 28.016 15.797 1 96 302 ALA B N 1
ATOM 4901 C CA . ALA B 1 302 ? 16.656 28.703 14.531 1 96 302 ALA B CA 1
ATOM 4902 C C . ALA B 1 302 ? 15.586 29.734 14.219 1 96 302 ALA B C 1
ATOM 4904 O O . ALA B 1 302 ? 15.898 30.859 13.805 1 96 302 ALA B O 1
ATOM 4905 N N . LYS B 1 303 ? 14.359 29.359 14.422 1 92.81 303 LYS B N 1
ATOM 4906 C CA . LYS B 1 303 ? 13.266 30.297 14.219 1 92.81 303 LYS B CA 1
ATOM 4907 C C . LYS B 1 303 ? 13.406 31.516 15.141 1 92.81 303 LYS B C 1
ATOM 4909 O O . LYS B 1 303 ? 13.219 32.656 14.719 1 92.81 303 LYS B O 1
ATOM 4914 N N . GLY B 1 304 ? 13.734 31.219 16.344 1 92.69 304 GLY B N 1
ATOM 4915 C CA . GLY B 1 304 ? 13.898 32.281 17.328 1 92.69 304 GLY B CA 1
ATOM 4916 C C . GLY B 1 304 ? 15.078 33.188 17.047 1 92.69 304 GLY B C 1
ATOM 4917 O O . GLY B 1 304 ? 15.109 34.344 17.484 1 92.69 304 GLY B O 1
ATOM 4918 N N . ALA B 1 305 ? 15.984 32.719 16.344 1 94.25 305 ALA B N 1
ATOM 4919 C CA . ALA B 1 305 ? 17.188 33.469 16.016 1 94.25 305 ALA B CA 1
ATOM 4920 C C . ALA B 1 305 ? 17 34.344 14.781 1 94.25 305 ALA B C 1
ATOM 4922 O O . ALA B 1 305 ? 17.953 34.938 14.266 1 94.25 305 ALA B O 1
ATOM 4923 N N . GLY B 1 306 ? 15.734 34.438 14.266 1 92.5 306 GLY B N 1
ATOM 4924 C CA . GLY B 1 306 ? 15.453 35.344 13.164 1 92.5 306 GLY B CA 1
ATOM 4925 C C . GLY B 1 306 ? 15.031 34.656 11.891 1 92.5 306 GLY B C 1
ATOM 4926 O O . GLY B 1 306 ? 14.852 35.281 10.852 1 92.5 306 GLY B O 1
ATOM 4927 N N . LYS B 1 307 ? 14.922 33.406 11.953 1 92.62 307 LYS B N 1
ATOM 4928 C CA . LYS B 1 307 ? 14.516 32.625 10.805 1 92.62 307 LYS B CA 1
ATOM 4929 C C . LYS B 1 307 ? 15.578 32.656 9.711 1 92.62 307 LYS B C 1
ATOM 4931 O O . LYS B 1 307 ? 16.641 33.25 9.883 1 92.62 307 LYS B O 1
ATOM 4936 N N . ASN B 1 308 ? 15.438 31.844 8.719 1 94.25 308 ASN B N 1
ATOM 4937 C CA . ASN B 1 308 ? 16.391 31.766 7.613 1 94.25 308 ASN B CA 1
ATOM 4938 C C . ASN B 1 308 ? 17.781 31.359 8.102 1 94.25 308 ASN B C 1
ATOM 4940 O O . ASN B 1 308 ? 18.766 32.031 7.777 1 94.25 308 ASN B O 1
ATOM 4944 N N . THR B 1 309 ? 17.766 30.453 8.938 1 96.75 309 THR B N 1
ATOM 4945 C CA . THR B 1 309 ? 19.031 29.969 9.508 1 96.75 309 THR B CA 1
ATOM 4946 C C . THR B 1 309 ? 18.891 28.547 10.023 1 96.75 309 THR B C 1
ATOM 4948 O O . THR B 1 309 ? 17.891 27.875 9.75 1 96.75 309 THR B O 1
ATOM 4951 N N . TYR B 1 310 ? 20.016 28.047 10.625 1 97.56 310 TYR B N 1
ATOM 4952 C CA . TYR B 1 310 ? 20.016 26.688 11.148 1 97.56 310 TYR B CA 1
ATOM 4953 C C . TYR B 1 310 ? 20.578 26.656 12.57 1 97.56 310 TYR B C 1
ATOM 4955 O O . TYR B 1 310 ? 21.203 27.609 13.016 1 97.56 310 TYR B O 1
ATOM 4963 N N . ALA B 1 311 ? 20.219 25.641 13.266 1 97.81 311 ALA B N 1
ATOM 4964 C CA . ALA B 1 311 ? 20.781 25.359 14.586 1 97.81 311 ALA B CA 1
ATOM 4965 C C . ALA B 1 311 ? 21.109 23.875 14.75 1 97.81 311 ALA B C 1
ATOM 4967 O O . ALA B 1 311 ? 20.359 23.016 14.289 1 97.81 311 ALA B O 1
ATOM 4968 N N . ILE B 1 312 ? 22.25 23.641 15.359 1 96.62 312 ILE B N 1
ATOM 4969 C CA . ILE B 1 312 ? 22.672 22.266 15.648 1 96.62 312 ILE B CA 1
ATOM 4970 C C . ILE B 1 312 ? 22.375 21.938 17.109 1 96.62 312 ILE B C 1
ATOM 4972 O O . ILE B 1 312 ? 22.688 22.719 18 1 96.62 312 ILE B O 1
ATOM 4976 N N . PHE B 1 313 ? 21.766 20.797 17.25 1 94.88 313 PHE B N 1
ATOM 4977 C CA . PHE B 1 313 ? 21.438 20.375 18.594 1 94.88 313 PHE B CA 1
ATOM 4978 C C . PHE B 1 313 ? 22.703 19.969 19.359 1 94.88 313 PHE B C 1
ATOM 4980 O O . PHE B 1 313 ? 23.531 19.234 18.828 1 94.88 313 PHE B O 1
#

pLDDT: mean 88.38, std 10.2, range [32.22, 98.31]

Radius of gyration: 27.45 Å; Cα contacts (8 Å, |Δi|>4): 1174; chains: 2; bounding box: 66×76×68 Å

InterPro domains:
  IPR000160 GGDEF domain [PF00990] (159-308)
  IPR000160 GGDEF domain [PS50887] (183-313)
  IPR000160 GGDEF domain [SM00267] (148-313)
  IPR000160 GGDEF domain [TIGR00254] (155-311)
  IPR000160 GGDEF domain [cd01949] (160-311)
  IPR003018 GAF domain [PF01590] (15-150)
  IPR003018 GAF domain [SM00065] (13-163)
  IPR029016 GAF-like domain superfamily [G3DSA:3.30.450.40] (4-157)
  IPR029787 Nucleotide cyclase [SSF55073] (164-312)
  IPR043128 Reverse transcriptase/Diguanylate cyclase domain [G3DSA:3.30.70.270] (158-313)
  IPR052163 Diguanylate Cyclase/Regulatory Protein [PTHR46663] (139-313)

Solvent-accessible surface area (backbone atoms only — not comparable to full-atom values): 32776 Å² total; per-residue (Å²): 132,78,79,44,68,66,56,52,64,67,33,64,67,44,52,53,51,51,48,51,52,34,52,51,48,33,70,68,41,68,85,38,49,32,35,37,38,34,48,54,94,68,24,32,32,30,66,42,63,59,60,84,87,56,84,44,68,74,54,68,68,42,73,42,57,29,90,74,40,76,68,64,70,40,41,64,89,75,64,36,70,34,80,36,44,43,46,92,77,36,73,92,41,58,90,42,43,65,62,32,55,72,29,31,48,21,16,39,36,34,32,55,25,47,37,88,88,64,48,73,40,31,31,48,32,36,35,28,66,45,68,43,87,80,54,69,67,54,52,53,49,49,49,52,51,39,51,53,48,24,51,48,53,48,31,46,46,49,31,28,26,30,85,81,49,64,33,30,15,46,56,35,49,69,70,43,42,69,77,61,30,47,65,7,22,37,38,38,31,34,36,50,42,61,50,65,56,44,27,71,72,63,31,60,67,50,38,50,52,51,49,34,51,52,37,52,52,46,50,59,69,32,55,93,42,76,82,31,46,48,26,39,66,51,94,63,32,34,38,35,40,40,51,38,85,78,52,72,68,54,50,51,51,52,50,52,53,50,50,54,55,57,55,58,56,94,60,95,62,91,44,36,42,17,27,1,28,30,74,46,61,57,67,58,83,65,53,66,68,55,50,49,50,45,10,47,52,16,17,50,49,10,44,73,71,70,36,65,36,65,27,75,94,132,79,77,46,68,68,56,52,65,66,34,63,66,46,52,53,51,50,48,51,52,32,52,52,48,33,70,68,41,70,86,38,48,34,35,37,37,33,48,54,94,69,25,32,32,31,66,42,64,58,62,83,87,55,85,46,69,74,53,68,67,41,74,41,55,29,90,74,40,75,70,64,71,40,39,63,88,75,64,36,70,34,79,35,42,43,46,92,76,36,72,92,40,59,93,43,43,66,62,32,54,73,29,31,48,22,14,40,36,35,32,55,26,46,38,88,88,63,47,73,40,30,31,49,32,36,33,28,67,45,67,42,86,81,54,68,67,54,51,52,48,48,50,50,52,38,51,53,48,25,50,47,54,48,32,47,46,48,31,27,28,29,87,84,49,63,33,31,15,46,57,36,50,69,70,44,41,68,77,60,30,47,63,7,21,36,38,39,31,34,37,50,42,60,51,64,56,43,25,72,74,63,30,59,69,49,36,50,52,50,50,32,52,52,38,51,51,45,50,60,66,34,56,93,40,76,82,32,48,46,26,41,64,51,94,63,31,33,38,37,39,40,50,38,86,76,51,71,67,56,50,51,51,52,50,52,53,49,51,53,56,56,55,58,55,94,61,95,63,93,45,36,41,17,27,1,28,30,74,44,62,56,68,58,81,64,54,66,68,56,51,50,49,46,10,47,53,14,18,50,51,10,43,72,72,69,36,65,36,65,27,74,95

Foldseek 3Di:
DQCDPLNLVLDVVSVVLQQVLLVVLCVLVVQWKKWWWFDDPQKIFTADINDDPALFADDHGDIGRLVLDPQVVADLPVQDKDWDLAQVPDPVCVVNVVVCVVRQFGIKIWGWAAAPVSHTTGTIMITDNHRDDDDPVSNVVSNVSSPVVNVVVVVVQVQFADPLQSFGEPRVCQPRVQVLCQAWWKKKKKAKDCLVVQCVPPNVVSSSVLQNLLSVLVCVLCPPQRSWGKYDHDDRIIMIIHHDDDDPVRVQVSQVVSQVSSCDDPDPDRMGMFIFMEIDHHHPPDRPVVRVVNSVVQSVVRVVVPGSGGGYD/DQCDPLNLVLDPVSVVLQQVLLVVLCVLVVQWKKWWWFDDPQKIFTADINDDPALFADDHGDIGGLVLDPQVVADLPVQDKDWDLAQVPDPVCVVNVVVCVVRQFGIKIWGWAAAPVSHGTTTIMITDNDRDDDDPVSNVVSNVSSVVVNVVVHVVQVQFADPLQRFGEPRVCQPRVQVLCQAWWKKKKKAKPCLVVQCVPPNVVSSSVLQNQLSVLQCVLCPPQRSWGKYDHDDRIIMIIHHDDDDPVRVQVSQVVSQVSSCDDPDPDRMGMFIFMEIDHHHPPDRPVVRVVNSVVQSVVRVVVPGSGGGYD